Protein AF-K0T6S7-F1 (afdb_monomer_lite)

Sequence (553 aa):
MSSDELDIEWMASGDRSDPTLQLIDDELVPTLTYDGYQEDVKKLEATFFEKGADDYWFVKILFRVQQKQKMHEGDRTHPQLLRLDRLKGILNYAGWEEDYSAAEERHLESGYLLSCNVEDDSFTNACWKLKRRQALSDGDRSDQWLSRLDSLQLSYPGWEDGLQTAMEAYREGHPSSLLDHRIHSLEERQRVYEGDRSSPRLAALDDLKTRLSYPGHEDDVADIEEEHFTNFWFSPNLCNEFSCLLKKVKVKQSEFEGFVDHALYHPVQRQIIEGHWSFHGWEEEVEEVRLSNYPDTLFPSELERFEICQMIHDGDHTRHPALIDLSKLKLSYPGWEQDTKECKIFLCRERYSFNSTYFDNLMAGMRNKQKTYDGHLINQQHKTGGKGLNIGDCTICWEADRTHVFIPCGHVCACLSCSQRVMASEKRCPFCNQLATMAGPGDWIKLYKTETQLSGPWGFCEDHVRAKCKEYAKMIQSLKEDKIVFDWFEELDTLDYGCYIQLPRTSELDFHSQILDQDLSTDGRNSDSIHRGGTKKTMKDRDRNALYFMLPK

Organism: Thalassiosira oceanica (NCBI:txid159749)

Structure (mmCIF, N/CA/C/O backbone):
data_AF-K0T6S7-F1
#
_entry.id   AF-K0T6S7-F1
#
loop_
_atom_site.group_PDB
_atom_site.id
_atom_site.type_symbol
_atom_site.label_atom_id
_atom_site.label_alt_id
_atom_site.label_comp_id
_atom_site.label_asym_id
_atom_site.label_entity_id
_atom_site.label_seq_id
_atom_site.pdbx_PDB_ins_code
_atom_site.Cartn_x
_atom_site.Cartn_y
_atom_site.Cartn_z
_atom_site.occupancy
_atom_site.B_iso_or_equiv
_atom_site.auth_seq_id
_atom_site.auth_comp_id
_atom_site.auth_asym_id
_atom_site.auth_atom_id
_atom_site.pdbx_PDB_model_num
ATOM 1 N N . MET A 1 1 ? 10.265 22.919 -22.871 1.00 49.28 1 MET A N 1
ATOM 2 C CA . MET A 1 1 ? 10.137 21.509 -22.488 1.00 49.28 1 MET A CA 1
ATOM 3 C C . MET A 1 1 ? 10.260 21.473 -20.985 1.00 49.28 1 MET A C 1
ATOM 5 O O . MET A 1 1 ? 11.220 22.049 -20.475 1.00 49.28 1 MET A O 1
ATOM 9 N N . SER A 1 2 ? 9.245 20.972 -20.283 1.00 57.31 2 SER A N 1
ATOM 10 C CA . SER A 1 2 ? 9.379 20.710 -18.844 1.00 57.31 2 SER A CA 1
ATOM 11 C C . SER A 1 2 ? 10.457 19.641 -18.630 1.00 57.31 2 SER A C 1
ATOM 13 O O . SER A 1 2 ? 10.794 18.917 -19.569 1.00 57.31 2 SER A O 1
ATOM 15 N N . SER A 1 3 ? 11.013 19.554 -17.419 1.00 54.81 3 SER A N 1
ATOM 16 C CA . SER A 1 3 ? 11.890 18.442 -17.010 1.00 54.81 3 SER A CA 1
ATOM 17 C C . SER A 1 3 ? 11.309 17.090 -17.432 1.00 54.81 3 SER A C 1
ATOM 19 O O . SER A 1 3 ? 12.000 16.279 -18.035 1.00 54.81 3 SER A O 1
ATOM 21 N N . ASP A 1 4 ? 9.999 16.944 -17.259 1.00 59.50 4 ASP A N 1
ATOM 22 C CA . ASP A 1 4 ? 9.263 15.701 -17.471 1.00 59.50 4 ASP A CA 1
ATOM 23 C C . ASP A 1 4 ? 9.177 15.300 -18.956 1.00 59.50 4 ASP A C 1
ATOM 25 O O . ASP A 1 4 ? 9.064 14.122 -19.278 1.00 59.50 4 ASP A O 1
ATOM 29 N N . GLU A 1 5 ? 9.243 16.258 -19.889 1.00 59.62 5 GLU A N 1
ATOM 30 C CA . GLU A 1 5 ? 9.243 15.959 -21.331 1.00 59.62 5 GLU A CA 1
ATOM 31 C C . GLU A 1 5 ? 10.609 15.465 -21.826 1.00 59.62 5 GLU A C 1
ATOM 33 O O . GLU A 1 5 ? 10.667 14.667 -22.762 1.00 59.62 5 GLU A O 1
ATOM 38 N N . LEU A 1 6 ? 11.706 15.926 -21.213 1.00 59.66 6 LEU A N 1
ATOM 39 C CA . LEU A 1 6 ? 13.065 15.502 -21.573 1.00 59.66 6 LEU A CA 1
ATOM 40 C C . LEU A 1 6 ? 13.377 14.090 -21.069 1.00 59.66 6 LEU A C 1
ATOM 42 O O . LEU A 1 6 ? 14.118 13.358 -21.727 1.00 59.66 6 LEU A O 1
ATOM 46 N N . ASP A 1 7 ? 12.773 13.691 -19.951 1.00 65.25 7 ASP A N 1
ATOM 47 C CA . ASP A 1 7 ? 12.948 12.351 -19.395 1.00 65.25 7 ASP A CA 1
ATOM 48 C C . ASP A 1 7 ? 12.361 11.271 -20.320 1.00 65.25 7 ASP A C 1
ATOM 50 O O . ASP A 1 7 ? 12.913 10.178 -20.444 1.00 65.25 7 ASP A O 1
ATOM 54 N N . ILE A 1 8 ? 11.303 11.592 -21.069 1.00 75.44 8 ILE A N 1
ATOM 55 C CA . ILE A 1 8 ? 10.609 10.631 -21.940 1.00 75.44 8 ILE A CA 1
ATOM 56 C C . ILE A 1 8 ? 11.421 10.290 -23.204 1.00 75.44 8 ILE A C 1
ATOM 58 O O . ILE A 1 8 ? 11.364 9.157 -23.687 1.00 75.44 8 ILE A O 1
ATOM 62 N N . GLU A 1 9 ? 12.200 11.226 -23.756 1.00 83.06 9 GLU A N 1
ATOM 63 C CA . GLU A 1 9 ? 12.824 11.034 -25.075 1.00 83.06 9 GLU A CA 1
ATOM 64 C C . GLU A 1 9 ? 13.917 9.952 -25.069 1.00 83.06 9 GLU A C 1
ATOM 66 O O . GLU A 1 9 ? 13.977 9.110 -25.975 1.00 83.06 9 GLU A O 1
ATOM 71 N N . TRP A 1 10 ? 14.784 9.940 -24.054 1.00 87.88 10 TRP A N 1
ATOM 72 C CA . TRP A 1 10 ? 15.857 8.947 -23.969 1.00 87.88 10 TRP A CA 1
ATOM 73 C C . TRP A 1 10 ? 15.342 7.578 -23.513 1.00 87.88 10 TRP A C 1
ATOM 75 O O . TRP A 1 10 ? 15.886 6.567 -23.954 1.00 87.88 10 TRP A O 1
ATOM 85 N N . MET A 1 11 ? 14.264 7.525 -22.723 1.00 87.62 11 MET A N 1
ATOM 86 C CA . MET A 1 11 ? 13.593 6.268 -22.371 1.00 87.62 11 MET A CA 1
ATOM 87 C C . MET A 1 11 ? 12.942 5.612 -23.598 1.00 87.62 11 MET A C 1
ATOM 89 O O . MET A 1 11 ? 13.063 4.404 -23.801 1.00 87.62 11 MET A O 1
ATOM 93 N N . ALA A 1 12 ? 12.323 6.407 -24.477 1.00 86.81 12 ALA A N 1
ATOM 94 C CA . ALA A 1 12 ? 11.712 5.904 -25.708 1.00 86.81 12 ALA A CA 1
ATOM 95 C C . ALA A 1 12 ? 12.741 5.487 -26.779 1.00 86.81 12 ALA A C 1
ATOM 97 O O . ALA A 1 12 ? 12.476 4.599 -27.586 1.00 86.81 12 ALA A O 1
ATOM 98 N N . SER A 1 13 ? 13.916 6.127 -26.813 1.00 84.62 13 SER A N 1
ATOM 99 C CA . SER A 1 13 ? 14.933 5.927 -27.864 1.00 84.62 13 SER A CA 1
ATOM 100 C C . SER A 1 13 ? 16.207 5.193 -27.414 1.00 84.62 13 SER A C 1
ATOM 102 O O . SER A 1 13 ? 17.157 5.062 -28.199 1.00 84.62 13 SER A O 1
ATOM 104 N N . GLY A 1 14 ? 16.252 4.767 -26.152 1.00 87.56 14 GLY A N 1
ATOM 105 C CA . GLY A 1 14 ? 17.390 4.103 -25.522 1.00 87.56 14 GLY A CA 1
ATOM 106 C C . GLY A 1 14 ? 17.510 2.613 -25.836 1.00 87.56 14 GLY A C 1
ATOM 107 O O . GLY A 1 14 ? 16.918 2.109 -26.790 1.00 87.56 14 GLY A O 1
ATOM 108 N N . ASP A 1 15 ? 18.324 1.906 -25.047 1.00 89.50 15 ASP A N 1
ATOM 109 C CA . ASP A 1 15 ? 18.438 0.446 -25.154 1.00 89.50 15 ASP A CA 1
ATOM 110 C C . ASP A 1 15 ? 17.178 -0.238 -24.612 1.00 89.50 15 ASP A C 1
ATOM 112 O O . ASP A 1 15 ? 16.971 -0.324 -23.405 1.00 89.50 15 ASP A O 1
ATOM 116 N N . ARG A 1 16 ? 16.365 -0.762 -25.533 1.00 93.19 16 ARG A N 1
ATOM 117 C CA . ARG A 1 16 ? 15.157 -1.544 -25.245 1.00 93.19 16 ARG A CA 1
ATOM 118 C C . ARG A 1 16 ? 15.401 -3.057 -25.325 1.00 93.19 16 ARG A C 1
ATOM 120 O O . ARG A 1 16 ? 14.467 -3.824 -25.501 1.00 93.19 16 ARG A O 1
ATOM 127 N N . SER A 1 17 ? 16.654 -3.510 -25.197 1.00 91.19 17 SER A N 1
ATOM 128 C CA . SER A 1 17 ? 17.019 -4.938 -25.174 1.00 91.19 17 SER A CA 1
ATOM 129 C C . SER A 1 17 ? 16.605 -5.676 -23.901 1.00 91.19 17 SER A C 1
ATOM 131 O O . SER A 1 17 ? 16.871 -6.872 -23.773 1.00 91.19 17 SER A O 1
ATOM 133 N N . ASP A 1 18 ? 16.026 -4.979 -22.919 1.00 93.62 18 ASP A N 1
ATOM 134 C CA . ASP A 1 18 ? 15.456 -5.657 -21.765 1.00 93.62 18 ASP A CA 1
ATOM 135 C C . ASP A 1 18 ? 14.335 -6.607 -22.215 1.00 93.62 18 ASP A C 1
ATOM 137 O O . ASP A 1 18 ? 13.433 -6.155 -22.923 1.00 93.62 18 ASP A O 1
ATOM 141 N N . PRO A 1 19 ? 14.349 -7.891 -21.809 1.00 94.69 19 PRO A N 1
ATOM 142 C CA . PRO A 1 19 ? 13.311 -8.842 -22.202 1.00 94.69 19 PRO A CA 1
ATOM 143 C C . PRO A 1 19 ? 11.891 -8.358 -21.886 1.00 94.69 19 PRO A C 1
ATOM 145 O O . PRO A 1 19 ? 10.960 -8.678 -22.617 1.00 94.69 19 PRO A O 1
ATOM 148 N N . THR A 1 20 ? 11.721 -7.560 -20.828 1.00 94.31 20 THR A N 1
ATOM 149 C CA . THR A 1 20 ? 10.421 -7.001 -20.439 1.00 94.31 20 THR A CA 1
ATOM 150 C C . THR A 1 20 ? 9.950 -5.935 -21.422 1.00 94.31 20 THR A C 1
ATOM 152 O O . THR A 1 20 ? 8.783 -5.921 -21.800 1.00 94.31 20 THR A O 1
ATOM 155 N N . LEU A 1 21 ? 10.850 -5.053 -21.867 1.00 94.56 21 LEU A N 1
ATOM 156 C CA . LEU A 1 21 ? 10.523 -4.033 -22.867 1.00 94.56 21 LEU A CA 1
ATOM 157 C C . LEU A 1 21 ? 10.277 -4.666 -24.241 1.00 94.56 21 LEU A C 1
ATOM 159 O O . LEU A 1 21 ? 9.338 -4.269 -24.921 1.00 94.56 21 LEU A O 1
ATOM 163 N N . GLN A 1 22 ? 11.046 -5.697 -24.608 1.00 96.00 22 GLN A N 1
ATOM 164 C CA . GLN A 1 22 ? 10.806 -6.475 -25.830 1.00 96.00 22 GLN A CA 1
ATOM 165 C C . GLN A 1 22 ? 9.440 -7.162 -25.805 1.00 96.00 22 GLN A C 1
ATOM 167 O O . GLN A 1 22 ? 8.696 -7.078 -26.775 1.00 96.00 22 GLN A O 1
ATOM 172 N N . LEU A 1 23 ? 9.063 -7.774 -24.678 1.00 96.25 23 LEU A N 1
ATOM 173 C CA . LEU A 1 23 ? 7.723 -8.334 -24.490 1.00 96.25 23 LEU A CA 1
ATOM 174 C C . LEU A 1 23 ? 6.636 -7.265 -24.690 1.00 96.25 23 LEU A C 1
ATOM 176 O O . LEU A 1 23 ? 5.619 -7.528 -25.330 1.00 96.25 23 LEU A O 1
ATOM 180 N N . ILE A 1 24 ? 6.837 -6.056 -24.153 1.00 96.44 24 ILE A N 1
ATOM 181 C CA . ILE A 1 24 ? 5.884 -4.953 -24.317 1.00 96.44 24 ILE A CA 1
ATOM 182 C C . ILE A 1 24 ? 5.779 -4.543 -25.794 1.00 96.44 24 ILE A C 1
ATOM 184 O O . ILE A 1 24 ? 4.670 -4.481 -26.321 1.00 96.44 24 ILE A O 1
ATOM 188 N N . ASP A 1 25 ? 6.902 -4.303 -26.468 1.00 96.25 25 ASP A N 1
ATOM 189 C CA . ASP A 1 25 ? 6.927 -3.767 -27.835 1.00 96.25 25 ASP A CA 1
ATOM 190 C C . ASP A 1 25 ? 6.518 -4.777 -28.903 1.00 96.25 25 ASP A C 1
ATOM 192 O O . ASP A 1 25 ? 5.751 -4.448 -29.810 1.00 96.25 25 ASP A O 1
ATOM 196 N N . ASP A 1 26 ? 7.058 -5.991 -28.814 1.00 96.81 26 ASP A N 1
ATOM 197 C CA . ASP A 1 26 ? 6.988 -6.981 -29.886 1.00 96.81 26 ASP A CA 1
ATOM 198 C C . ASP A 1 26 ? 5.791 -7.925 -29.717 1.00 96.81 26 ASP A C 1
ATOM 200 O O . ASP A 1 26 ? 5.259 -8.424 -30.712 1.00 96.81 26 ASP A O 1
ATOM 204 N N . GLU A 1 27 ? 5.347 -8.167 -28.478 1.00 96.75 27 GLU A N 1
ATOM 205 C CA . GLU A 1 27 ? 4.260 -9.110 -28.187 1.00 96.75 27 GLU A CA 1
ATOM 206 C C . GLU A 1 27 ? 2.986 -8.412 -27.705 1.00 96.75 27 GLU A C 1
ATOM 208 O O . GLU A 1 27 ? 1.909 -8.680 -28.234 1.00 96.75 27 GLU A O 1
ATOM 213 N N . LEU A 1 28 ? 3.077 -7.509 -26.724 1.00 96.94 28 LEU A N 1
ATOM 214 C CA . LEU A 1 28 ? 1.893 -6.915 -26.104 1.00 96.94 28 LEU A CA 1
ATOM 215 C C . LEU A 1 28 ? 1.265 -5.838 -26.992 1.00 96.94 28 LEU A C 1
ATOM 217 O O . LEU A 1 28 ? 0.131 -6.006 -27.436 1.00 96.94 28 LEU A O 1
ATOM 221 N N . VAL A 1 29 ? 1.984 -4.748 -27.275 1.00 97.69 29 VAL A N 1
ATOM 222 C CA . VAL A 1 29 ? 1.471 -3.566 -27.993 1.00 97.69 29 VAL A CA 1
ATOM 223 C C . VAL A 1 29 ? 0.791 -3.907 -29.328 1.00 97.69 29 VAL A C 1
ATOM 225 O O . VAL A 1 29 ? -0.293 -3.372 -29.568 1.00 97.69 29 VAL A O 1
ATOM 228 N N . PRO A 1 30 ? 1.323 -4.805 -30.184 1.00 98.19 30 PRO A N 1
ATOM 229 C CA . PRO A 1 30 ? 0.688 -5.142 -31.460 1.00 98.19 30 PRO A CA 1
ATOM 230 C C . PRO A 1 30 ? -0.671 -5.840 -31.325 1.00 98.19 30 PRO A C 1
ATOM 232 O O . PRO A 1 30 ? -1.434 -5.868 -32.290 1.00 98.19 30 PRO A O 1
ATOM 235 N N . THR A 1 31 ? -0.969 -6.417 -30.156 1.00 97.81 31 THR A N 1
ATOM 236 C CA . THR A 1 31 ? -2.242 -7.104 -29.879 1.00 97.81 31 THR A CA 1
ATOM 237 C C . THR A 1 31 ? -3.308 -6.183 -29.293 1.00 97.81 31 THR A C 1
ATOM 239 O O . THR A 1 31 ? -4.469 -6.573 -29.227 1.00 97.81 31 THR A O 1
ATOM 242 N N . LEU A 1 32 ? -2.948 -4.965 -28.875 1.00 98.12 32 LEU A N 1
ATOM 243 C CA . LEU A 1 32 ? -3.875 -4.056 -28.205 1.00 98.12 32 LEU A CA 1
ATOM 244 C C . LEU A 1 32 ? -4.708 -3.265 -29.217 1.00 98.12 32 LEU A C 1
ATOM 246 O O . LEU A 1 32 ? -4.177 -2.584 -30.094 1.00 98.12 32 LEU A O 1
ATOM 250 N N . THR A 1 33 ? -6.029 -3.325 -29.067 1.00 98.00 33 THR A N 1
ATOM 251 C CA . THR A 1 33 ? -7.004 -2.644 -29.931 1.00 98.00 33 THR A CA 1
ATOM 252 C C . THR A 1 33 ? -8.054 -1.843 -29.159 1.00 98.00 33 THR A C 1
ATOM 254 O O . THR A 1 33 ? -8.846 -1.147 -29.790 1.00 98.00 33 THR A O 1
ATOM 257 N N . TYR A 1 34 ? -8.081 -1.916 -27.822 1.00 97.75 34 TYR A N 1
ATOM 258 C CA . TYR A 1 34 ? -9.043 -1.169 -27.004 1.00 97.75 34 TYR A CA 1
ATOM 259 C C . TYR A 1 34 ? -8.725 0.331 -26.929 1.00 97.75 34 TYR A C 1
ATOM 261 O O . TYR A 1 34 ? -7.565 0.731 -26.881 1.00 97.75 34 TYR A O 1
ATOM 269 N N . ASP A 1 35 ? -9.748 1.183 -26.860 1.00 97.75 35 ASP A N 1
ATOM 270 C CA . ASP A 1 35 ? -9.555 2.635 -26.777 1.00 97.75 35 ASP A CA 1
ATOM 271 C C . ASP A 1 35 ? -8.757 3.039 -25.524 1.00 97.75 35 ASP A C 1
ATOM 273 O O . ASP A 1 35 ? -9.085 2.653 -24.402 1.00 97.75 35 ASP A O 1
ATOM 277 N N . GLY A 1 36 ? -7.717 3.857 -25.711 1.00 96.44 36 GLY A N 1
ATOM 278 C CA . GLY A 1 36 ? -6.877 4.367 -24.622 1.00 96.44 36 GLY A CA 1
ATOM 279 C C . GLY A 1 36 ? -5.715 3.459 -24.206 1.00 96.44 36 GLY A C 1
ATOM 280 O O . GLY A 1 36 ? -5.018 3.793 -23.246 1.00 96.44 36 GLY A O 1
ATOM 281 N N . TYR A 1 37 ? -5.450 2.357 -24.922 1.00 97.56 37 TYR A N 1
ATOM 282 C CA . TYR A 1 37 ? -4.350 1.439 -24.595 1.00 97.56 37 TYR A CA 1
ATOM 283 C C . TYR A 1 37 ? -2.971 2.110 -24.545 1.00 97.56 37 TYR A C 1
ATOM 285 O O . TYR A 1 37 ? -2.100 1.659 -23.806 1.00 97.56 37 TYR A O 1
ATOM 293 N N . GLN A 1 38 ? -2.759 3.196 -25.296 1.00 96.81 38 GLN A N 1
ATOM 294 C CA . GLN A 1 38 ? -1.480 3.906 -25.320 1.00 96.81 38 GLN A CA 1
ATOM 295 C C . GLN A 1 38 ? -1.120 4.498 -23.949 1.00 96.81 38 GLN A C 1
ATOM 297 O O . GLN A 1 38 ? 0.043 4.459 -23.556 1.00 96.81 38 GLN A O 1
ATOM 302 N N . GLU A 1 39 ? -2.105 5.005 -23.202 1.00 96.00 39 GLU A N 1
ATOM 303 C CA . GLU A 1 39 ? -1.876 5.546 -21.856 1.00 96.00 39 GLU A CA 1
ATOM 304 C C . GLU A 1 39 ? -1.591 4.430 -20.846 1.00 96.00 39 GLU A C 1
ATOM 306 O O . GLU A 1 39 ? -0.726 4.578 -19.981 1.00 96.00 39 GLU A O 1
ATOM 311 N N . ASP A 1 40 ? -2.262 3.285 -20.982 1.00 96.31 40 ASP A N 1
ATOM 312 C CA . ASP A 1 40 ? -2.012 2.123 -20.129 1.00 96.31 40 ASP A CA 1
ATOM 313 C C . ASP A 1 40 ? -0.616 1.520 -20.396 1.00 96.31 40 ASP A C 1
ATOM 315 O O . ASP A 1 40 ? 0.090 1.177 -19.445 1.00 96.31 40 ASP A O 1
ATOM 319 N N . VAL A 1 41 ? -0.167 1.468 -21.658 1.00 96.69 41 VAL A N 1
ATOM 320 C CA . VAL A 1 41 ? 1.205 1.067 -22.031 1.00 96.69 41 VAL A CA 1
ATOM 321 C C . VAL A 1 41 ? 2.230 2.060 -21.488 1.00 96.69 41 VAL A C 1
ATOM 323 O O . VAL A 1 41 ? 3.194 1.647 -20.851 1.00 96.69 41 VAL A O 1
ATOM 326 N N . LYS A 1 42 ? 1.999 3.367 -21.644 1.00 95.19 42 LYS A N 1
ATOM 327 C CA . LYS A 1 42 ? 2.881 4.399 -21.083 1.00 95.19 42 LYS A CA 1
ATOM 328 C C . LYS A 1 42 ? 3.006 4.271 -19.562 1.00 95.19 42 LYS A C 1
ATOM 330 O O . LYS A 1 42 ? 4.099 4.390 -19.015 1.00 95.19 42 LYS A O 1
ATOM 335 N N . LYS A 1 43 ? 1.897 3.996 -18.868 1.00 95.25 43 LYS A N 1
ATOM 336 C CA . LYS A 1 43 ? 1.886 3.756 -17.419 1.00 95.25 43 LYS A CA 1
ATOM 337 C C . LYS A 1 43 ? 2.650 2.482 -17.043 1.00 95.25 43 LYS A C 1
ATOM 339 O O . LYS A 1 43 ? 3.348 2.466 -16.027 1.00 95.25 43 LYS A O 1
ATOM 344 N N . LEU A 1 44 ? 2.520 1.429 -17.848 1.00 95.62 44 LEU A N 1
ATOM 345 C CA . LEU A 1 44 ? 3.243 0.172 -17.672 1.00 95.62 44 LEU A CA 1
ATOM 346 C C . LEU A 1 44 ? 4.759 0.379 -17.801 1.00 95.62 44 LEU A C 1
ATOM 348 O O . LEU A 1 44 ? 5.506 -0.027 -16.912 1.00 95.62 44 LEU A O 1
ATOM 352 N N . GLU A 1 45 ? 5.204 1.070 -18.852 1.00 95.81 45 GLU A N 1
ATOM 353 C CA . GLU A 1 45 ? 6.615 1.415 -19.061 1.00 95.81 45 GLU A CA 1
ATOM 354 C C . GLU A 1 45 ? 7.159 2.310 -17.944 1.00 95.81 45 GLU A C 1
ATOM 356 O O . GLU A 1 45 ? 8.224 2.028 -17.399 1.00 95.81 45 GLU A O 1
ATOM 361 N N . ALA A 1 46 ? 6.420 3.353 -17.550 1.00 94.19 46 ALA A N 1
ATOM 362 C CA . ALA A 1 46 ? 6.817 4.227 -16.447 1.00 94.19 46 ALA A CA 1
ATOM 363 C C . ALA A 1 46 ? 7.041 3.424 -15.156 1.00 94.19 46 ALA A C 1
ATOM 365 O O . ALA A 1 46 ? 8.079 3.554 -14.513 1.00 94.19 46 ALA A O 1
ATOM 366 N N . THR A 1 47 ? 6.125 2.505 -14.838 1.00 94.00 47 THR A N 1
ATOM 367 C CA . THR A 1 47 ? 6.250 1.648 -13.650 1.00 94.00 47 THR A CA 1
ATOM 368 C C . THR A 1 47 ? 7.460 0.713 -13.747 1.00 94.00 47 THR A C 1
ATOM 370 O O . THR A 1 47 ? 8.161 0.519 -12.756 1.00 94.00 47 THR A O 1
ATOM 373 N N . PHE A 1 48 ? 7.761 0.177 -14.935 1.00 95.12 48 PHE A N 1
ATOM 374 C CA . PHE A 1 48 ? 8.964 -0.631 -15.166 1.00 95.12 48 PHE A CA 1
ATOM 375 C C . PHE A 1 48 ? 10.259 0.159 -14.926 1.00 95.12 48 PHE A C 1
ATOM 377 O O . PHE A 1 48 ? 11.198 -0.359 -14.316 1.00 95.12 48 PHE A O 1
ATOM 384 N N . PHE A 1 49 ? 10.326 1.410 -15.384 1.00 93.06 49 PHE A N 1
ATOM 385 C CA . PHE A 1 49 ? 11.500 2.258 -15.171 1.00 93.06 49 PHE A CA 1
ATOM 386 C C . PHE A 1 49 ? 11.614 2.770 -13.734 1.00 93.06 49 PHE A C 1
ATOM 388 O O . PHE A 1 49 ? 12.724 2.974 -13.251 1.00 93.06 49 PHE A O 1
ATOM 395 N N . GLU A 1 50 ? 10.499 2.975 -13.039 1.00 91.38 50 GLU A N 1
ATOM 396 C CA . GLU A 1 50 ? 10.499 3.419 -11.643 1.00 91.38 50 GLU A CA 1
ATOM 397 C C . GLU A 1 50 ? 10.809 2.281 -10.664 1.00 91.38 50 GLU A C 1
ATOM 399 O O . GLU A 1 50 ? 11.537 2.492 -9.697 1.00 91.38 50 GLU A O 1
ATOM 404 N N . LYS A 1 51 ? 10.256 1.085 -10.901 1.00 91.44 51 LYS A N 1
ATOM 405 C CA . LYS A 1 51 ? 10.208 0.007 -9.899 1.00 91.44 51 LYS A CA 1
ATOM 406 C C . LYS A 1 51 ? 10.658 -1.367 -10.407 1.00 91.44 51 LYS A C 1
ATOM 408 O O . LYS A 1 51 ? 10.795 -2.295 -9.620 1.00 91.44 51 LYS A O 1
ATOM 413 N N . GLY A 1 52 ? 10.912 -1.523 -11.703 1.00 93.38 52 GLY A N 1
ATOM 414 C CA . GLY A 1 52 ? 11.289 -2.806 -12.301 1.00 93.38 52 GLY A CA 1
ATOM 415 C C . GLY A 1 52 ? 10.106 -3.728 -12.624 1.00 93.38 52 GLY A C 1
ATOM 416 O O . GLY A 1 52 ? 8.951 -3.433 -12.325 1.00 93.38 52 GLY A O 1
ATOM 417 N N . ALA A 1 53 ? 10.408 -4.853 -13.280 1.00 92.69 53 ALA A N 1
ATOM 418 C CA . ALA A 1 53 ? 9.410 -5.818 -13.761 1.00 92.69 53 ALA A CA 1
ATOM 419 C C . ALA A 1 53 ? 8.813 -6.699 -12.652 1.00 92.69 53 ALA A C 1
ATOM 421 O O . ALA A 1 53 ? 7.677 -7.153 -12.768 1.00 92.69 53 ALA A O 1
ATOM 422 N N . ASP A 1 54 ? 9.569 -6.929 -11.577 1.00 89.25 54 ASP A N 1
ATOM 423 C CA . ASP A 1 54 ? 9.121 -7.732 -10.434 1.00 89.25 54 ASP A CA 1
ATOM 424 C C . ASP A 1 54 ? 8.231 -6.925 -9.468 1.00 89.25 54 ASP A C 1
ATOM 426 O O . ASP A 1 54 ? 7.708 -7.465 -8.491 1.00 89.25 54 ASP A O 1
ATOM 430 N N . ASP A 1 55 ? 8.030 -5.628 -9.732 1.00 92.00 55 ASP A N 1
ATOM 431 C CA . ASP A 1 55 ? 7.182 -4.789 -8.901 1.00 92.00 55 ASP A CA 1
ATOM 432 C C . ASP A 1 55 ? 5.706 -5.179 -9.011 1.00 92.00 55 ASP A C 1
ATOM 434 O O . ASP A 1 55 ? 5.142 -5.381 -10.090 1.00 92.00 55 ASP A O 1
ATOM 438 N N . TYR A 1 56 ? 5.048 -5.212 -7.853 1.00 89.69 56 TYR A N 1
ATOM 439 C CA . TYR A 1 56 ? 3.626 -5.512 -7.736 1.00 89.69 56 TYR A CA 1
ATOM 440 C C . TYR A 1 56 ? 2.760 -4.617 -8.636 1.00 89.69 56 TYR A C 1
ATOM 442 O O . TYR A 1 56 ? 1.814 -5.100 -9.264 1.00 89.69 56 TYR A O 1
ATOM 450 N N . TRP A 1 57 ? 3.073 -3.320 -8.731 1.00 90.94 57 TRP A N 1
ATOM 451 C CA . TRP A 1 57 ? 2.309 -2.398 -9.565 1.00 90.94 57 TRP A CA 1
ATOM 452 C C . TRP A 1 57 ? 2.520 -2.664 -11.049 1.00 90.94 57 TRP A C 1
ATOM 454 O O . TRP A 1 57 ? 1.549 -2.577 -11.801 1.00 90.94 57 TRP A O 1
ATOM 464 N N . PHE A 1 58 ? 3.733 -3.039 -11.465 1.00 93.75 58 PHE A N 1
ATOM 465 C CA . PHE A 1 58 ? 4.004 -3.417 -12.851 1.00 93.75 58 PHE A CA 1
ATOM 466 C C . PHE A 1 58 ? 3.154 -4.628 -13.253 1.00 93.75 58 PHE A C 1
ATOM 468 O O . PHE A 1 58 ? 2.386 -4.556 -14.214 1.00 93.75 58 PHE A O 1
ATOM 475 N N . VAL A 1 59 ? 3.199 -5.702 -12.457 1.00 92.56 59 VAL A N 1
ATOM 476 C CA . VAL A 1 59 ? 2.408 -6.923 -12.692 1.00 92.56 59 VAL A CA 1
ATOM 477 C C . VAL A 1 59 ? 0.907 -6.620 -12.717 1.00 92.56 59 VAL A C 1
ATOM 479 O O . VAL A 1 59 ? 0.176 -7.118 -13.577 1.00 92.56 59 VAL A O 1
ATOM 482 N N . LYS A 1 60 ? 0.435 -5.760 -11.809 1.00 91.94 60 LYS A N 1
ATOM 483 C CA . LYS A 1 60 ? -0.966 -5.329 -11.744 1.00 91.94 60 LYS A CA 1
ATOM 484 C C . LYS A 1 60 ? -1.401 -4.552 -12.991 1.00 91.94 60 LYS A C 1
ATOM 486 O O . LYS A 1 60 ? -2.486 -4.807 -13.512 1.00 91.94 60 LYS A O 1
ATOM 491 N N . ILE A 1 61 ? -0.582 -3.623 -13.490 1.00 94.50 61 ILE A N 1
ATOM 492 C CA . ILE A 1 61 ? -0.893 -2.858 -14.710 1.00 94.50 61 ILE A CA 1
ATOM 493 C C . ILE A 1 61 ? -0.848 -3.768 -15.941 1.00 94.50 61 ILE A C 1
ATOM 495 O O . ILE A 1 61 ? -1.752 -3.690 -16.770 1.00 94.50 61 ILE A O 1
ATOM 499 N N . LEU A 1 62 ? 0.135 -4.671 -16.034 1.00 95.56 62 LEU A N 1
ATOM 500 C CA . LEU A 1 62 ? 0.235 -5.638 -17.130 1.00 95.56 62 LEU A CA 1
ATOM 501 C C . LEU A 1 62 ? -1.020 -6.515 -17.205 1.00 95.56 62 LEU A C 1
ATOM 503 O O . LEU A 1 62 ? -1.622 -6.649 -18.270 1.00 95.56 62 LEU A O 1
ATOM 507 N N . PHE A 1 63 ? -1.460 -7.050 -16.062 1.00 94.44 63 PHE A N 1
ATOM 508 C CA . PHE A 1 63 ? -2.713 -7.796 -15.977 1.00 94.44 63 PHE A CA 1
ATOM 509 C C . PHE A 1 63 ? -3.902 -6.953 -16.446 1.00 94.44 63 PHE A C 1
ATOM 511 O O . PHE A 1 63 ? -4.698 -7.419 -17.259 1.00 94.44 63 PHE A O 1
ATOM 518 N N . ARG A 1 64 ? -4.014 -5.702 -15.977 1.00 95.31 64 ARG A N 1
ATOM 519 C CA . ARG A 1 64 ? -5.101 -4.796 -16.370 1.00 95.31 64 ARG A CA 1
ATOM 520 C C . ARG A 1 64 ? -5.141 -4.571 -17.881 1.00 95.31 64 ARG A C 1
ATOM 522 O O . ARG A 1 64 ? -6.217 -4.660 -18.464 1.00 95.31 64 ARG A O 1
ATOM 529 N N . VAL A 1 65 ? -3.993 -4.324 -18.512 1.00 96.81 65 VAL A N 1
ATOM 530 C CA . VAL A 1 65 ? -3.872 -4.147 -19.970 1.00 96.81 65 VAL A CA 1
ATOM 531 C C . VAL A 1 65 ? -4.362 -5.395 -20.708 1.00 96.81 65 VAL A C 1
ATOM 533 O O . VAL A 1 65 ? -5.183 -5.294 -21.619 1.00 96.81 65 VAL A O 1
ATOM 536 N N . GLN A 1 66 ? -3.906 -6.577 -20.284 1.00 96.19 66 GLN A N 1
ATOM 537 C CA . GLN A 1 66 ? -4.289 -7.850 -20.899 1.00 96.19 66 GLN A CA 1
ATOM 538 C C . GLN A 1 66 ? -5.784 -8.153 -20.731 1.00 96.19 66 GLN A C 1
ATOM 540 O O . GLN A 1 66 ? -6.433 -8.584 -21.682 1.00 96.19 66 GLN A O 1
ATOM 545 N N . GLN A 1 67 ? -6.355 -7.915 -19.545 1.00 95.69 67 GLN A N 1
ATOM 546 C CA . GLN A 1 67 ? -7.783 -8.145 -19.309 1.00 95.69 67 GLN A CA 1
ATOM 547 C C . GLN A 1 67 ? -8.665 -7.140 -20.048 1.00 95.69 67 GLN A C 1
ATOM 549 O O . GLN A 1 67 ? -9.680 -7.541 -20.609 1.00 95.69 67 GLN A O 1
ATOM 554 N N . LYS A 1 68 ? -8.273 -5.860 -20.123 1.00 96.75 68 LYS A N 1
ATOM 555 C CA . LYS A 1 68 ? -8.990 -4.872 -20.943 1.00 96.75 68 LYS A CA 1
ATOM 556 C C . LYS A 1 68 ? -9.049 -5.295 -22.407 1.00 96.75 68 LYS A C 1
ATOM 558 O O . LYS A 1 68 ? -10.118 -5.213 -23.007 1.00 96.75 68 LYS A O 1
ATOM 563 N N . GLN A 1 69 ? -7.940 -5.795 -22.960 1.00 97.88 69 GLN A N 1
ATOM 564 C CA . GLN A 1 69 ? -7.923 -6.311 -24.329 1.00 97.88 69 GLN A CA 1
ATOM 565 C C . GLN A 1 69 ? -8.879 -7.496 -24.499 1.00 97.88 69 GLN A C 1
ATOM 567 O O . GLN A 1 69 ? -9.711 -7.477 -25.401 1.00 97.88 69 GLN A O 1
ATOM 572 N N . LYS A 1 70 ? -8.838 -8.479 -23.592 1.00 96.56 70 LYS A N 1
ATOM 573 C CA . LYS A 1 70 ? -9.770 -9.618 -23.614 1.00 96.56 70 LYS A CA 1
ATOM 574 C C . LYS A 1 70 ? -11.231 -9.177 -23.554 1.00 96.56 70 LYS A C 1
ATOM 576 O O . LYS A 1 70 ? -12.035 -9.590 -24.384 1.00 96.56 70 LYS A O 1
ATOM 581 N N . MET A 1 71 ? -11.568 -8.280 -22.628 1.00 96.12 71 MET A N 1
ATOM 582 C CA . MET A 1 71 ? -12.922 -7.735 -22.505 1.00 96.12 71 MET A CA 1
ATOM 583 C C . MET A 1 71 ? -13.361 -6.995 -23.774 1.00 96.12 71 MET A C 1
ATOM 585 O O . MET A 1 71 ? -14.509 -7.134 -24.191 1.00 96.12 71 MET A O 1
ATOM 589 N N . HIS A 1 72 ? -12.456 -6.244 -24.406 1.00 96.62 72 HIS A N 1
ATOM 590 C CA . HIS A 1 72 ? -12.709 -5.551 -25.668 1.00 96.62 72 HIS A CA 1
ATOM 591 C C . HIS A 1 72 ? -12.951 -6.520 -26.839 1.00 96.62 72 HIS A C 1
ATOM 593 O O . HIS A 1 72 ? -13.828 -6.275 -27.665 1.00 96.62 72 HIS A O 1
ATOM 599 N N . GLU A 1 73 ? -12.252 -7.656 -26.873 1.00 97.44 73 GLU A N 1
ATOM 600 C CA . GLU A 1 73 ? -12.483 -8.751 -27.830 1.00 97.44 73 GLU A CA 1
ATOM 601 C C . GLU A 1 73 ? -13.751 -9.571 -27.524 1.00 97.44 73 GLU A C 1
ATOM 603 O O . GLU A 1 73 ? -14.128 -10.460 -28.291 1.00 97.44 73 GLU A O 1
ATOM 608 N N . GLY A 1 74 ? -14.435 -9.273 -26.414 1.00 96.75 74 GLY A N 1
ATOM 609 C CA . GLY A 1 74 ? -15.613 -10.000 -25.948 1.00 96.75 74 GLY A CA 1
ATOM 610 C C . GLY A 1 74 ? -15.290 -11.286 -25.177 1.00 96.75 74 GLY A C 1
ATOM 611 O O . GLY A 1 74 ? -16.208 -12.036 -24.840 1.00 96.75 74 GLY A O 1
ATOM 612 N N . ASP A 1 75 ? -14.016 -11.546 -24.867 1.00 97.50 75 ASP A N 1
ATOM 613 C CA . ASP A 1 75 ? -13.600 -12.640 -23.993 1.00 97.50 75 ASP A CA 1
ATOM 614 C C . ASP A 1 75 ? -13.893 -12.284 -22.528 1.00 97.50 75 ASP A C 1
ATOM 616 O O . ASP A 1 75 ? -13.230 -11.456 -21.901 1.00 97.50 75 ASP A O 1
ATOM 620 N N . ARG A 1 76 ? -14.911 -12.948 -21.974 1.00 96.56 76 ARG A N 1
ATOM 621 C CA . ARG A 1 76 ? -15.310 -12.862 -20.561 1.00 96.56 76 ARG A CA 1
ATOM 622 C C . ARG A 1 76 ? -15.085 -14.172 -19.808 1.00 96.56 76 ARG A C 1
ATOM 624 O O . ARG A 1 76 ? -15.737 -14.429 -18.801 1.00 96.56 76 ARG A O 1
ATOM 631 N N . THR A 1 77 ? -14.178 -15.027 -20.287 1.00 95.81 77 THR A N 1
ATOM 632 C CA . THR A 1 77 ? -13.926 -16.355 -19.695 1.00 95.81 77 THR A CA 1
ATOM 633 C C . THR A 1 77 ? -13.246 -16.309 -18.328 1.00 95.81 77 THR A C 1
ATOM 635 O O . THR A 1 77 ? -13.196 -17.329 -17.639 1.00 95.81 77 THR A O 1
ATOM 638 N N . HIS A 1 78 ? -12.759 -15.143 -17.889 1.00 93.75 78 HIS A N 1
ATOM 639 C CA . HIS A 1 78 ? -12.177 -14.997 -16.561 1.00 93.75 78 HIS A CA 1
ATOM 640 C C . HIS A 1 78 ? -13.201 -15.380 -15.465 1.00 93.75 78 HIS A C 1
ATOM 642 O O . HIS A 1 78 ? -14.316 -14.850 -15.472 1.00 93.75 78 HIS A O 1
ATOM 648 N N . PRO A 1 79 ? -12.854 -16.233 -14.477 1.00 93.50 79 PRO A N 1
ATOM 649 C CA . PRO A 1 79 ? -13.805 -16.715 -13.466 1.00 93.50 79 PRO A CA 1
ATOM 650 C C . PRO A 1 79 ? -14.559 -15.608 -12.714 1.00 93.50 79 PRO A C 1
ATOM 652 O O . PRO A 1 79 ? -15.750 -15.740 -12.435 1.00 93.50 79 PRO A O 1
ATOM 655 N N . GLN A 1 80 ? -13.884 -14.494 -12.416 1.00 93.19 80 GLN A N 1
ATOM 656 C CA . GLN A 1 80 ? -14.507 -13.329 -11.776 1.00 93.19 80 GLN A CA 1
ATOM 657 C C . GLN A 1 80 ? -15.542 -12.643 -12.689 1.00 93.19 80 GLN A C 1
ATOM 659 O O . GLN A 1 80 ? -16.640 -12.340 -12.229 1.00 93.19 80 GLN A O 1
ATOM 664 N N . LEU A 1 81 ? -15.259 -12.483 -13.986 1.00 95.12 81 LEU A N 1
ATOM 665 C CA . LEU A 1 81 ? -16.223 -11.922 -14.941 1.00 95.12 81 LEU A CA 1
ATOM 666 C C . LEU A 1 81 ? -17.421 -12.857 -15.141 1.00 95.12 81 LEU A C 1
ATOM 668 O O . LEU A 1 81 ? -18.556 -12.396 -15.103 1.00 95.12 81 LEU A O 1
ATOM 672 N N . LEU A 1 82 ? -17.200 -14.174 -15.222 1.00 95.69 82 LEU A N 1
ATOM 673 C CA . LEU A 1 82 ? -18.287 -15.159 -15.265 1.00 95.69 82 LEU A CA 1
ATOM 674 C C . LEU A 1 82 ? -19.170 -15.099 -14.010 1.00 95.69 82 LEU A C 1
ATOM 676 O O . LEU A 1 82 ? -20.396 -15.189 -14.101 1.00 95.69 82 LEU A O 1
ATOM 680 N N . ARG A 1 83 ? -18.567 -14.935 -12.824 1.00 95.50 83 ARG A N 1
ATOM 681 C CA . ARG A 1 83 ? -19.305 -14.729 -11.566 1.00 95.50 83 ARG A CA 1
ATOM 682 C C . ARG A 1 83 ? -20.160 -13.463 -11.630 1.00 95.50 83 ARG A C 1
ATOM 684 O O . ARG A 1 83 ? -21.305 -13.495 -11.181 1.00 95.50 83 ARG A O 1
ATOM 691 N N . LEU A 1 84 ? -19.628 -12.382 -12.193 1.00 96.69 84 LEU A N 1
ATOM 692 C CA . LEU A 1 84 ? -20.339 -11.119 -12.353 1.00 96.69 84 LEU A CA 1
ATOM 693 C C . LEU A 1 84 ? -21.474 -11.228 -13.392 1.00 96.69 84 LEU A C 1
ATOM 695 O O . LEU A 1 84 ? -22.589 -10.779 -13.137 1.00 96.69 84 LEU A O 1
ATOM 699 N N . ASP A 1 85 ? -21.256 -11.920 -14.509 1.00 97.56 85 ASP A N 1
ATOM 700 C CA . ASP A 1 85 ? -22.273 -12.185 -15.539 1.00 97.56 85 ASP A CA 1
ATOM 701 C C . ASP A 1 85 ? -23.462 -12.990 -15.006 1.00 97.56 85 ASP A C 1
ATOM 703 O O . ASP A 1 85 ? -24.609 -12.701 -15.351 1.00 97.56 85 ASP A O 1
ATOM 707 N N . ARG A 1 86 ? -23.216 -13.950 -14.104 1.00 97.25 86 ARG A N 1
ATOM 708 C CA . ARG A 1 86 ? -24.292 -14.667 -13.396 1.00 97.25 86 ARG A CA 1
ATOM 709 C C . ARG A 1 86 ? -25.149 -13.723 -12.552 1.00 97.25 86 ARG A C 1
ATOM 711 O O . ARG A 1 86 ? -26.359 -13.917 -12.485 1.00 97.25 86 ARG A O 1
ATOM 718 N N . LEU A 1 87 ? -24.543 -12.710 -11.922 1.00 97.56 87 LEU A N 1
ATOM 719 C CA . LEU A 1 87 ? -25.287 -11.707 -11.155 1.00 97.56 87 LEU A CA 1
ATOM 720 C C . LEU A 1 87 ? -26.126 -10.826 -12.072 1.00 97.56 87 LEU A C 1
ATOM 722 O O . LEU A 1 87 ? -27.287 -10.598 -11.763 1.00 97.56 87 LEU A O 1
ATOM 726 N N . LYS A 1 88 ? -25.597 -10.406 -13.225 1.00 97.94 88 LYS A N 1
ATOM 727 C CA . LYS A 1 88 ? -26.296 -9.524 -14.176 1.00 97.94 88 LYS A CA 1
ATOM 728 C C . LYS A 1 88 ? -27.741 -9.944 -14.468 1.00 97.94 88 LYS A C 1
ATOM 730 O O . LYS A 1 88 ? -28.608 -9.090 -14.589 1.00 97.94 88 LYS A O 1
ATOM 735 N N . GLY A 1 89 ? -28.003 -11.249 -14.571 1.00 96.56 89 GLY A N 1
ATOM 736 C CA . GLY A 1 89 ? -29.330 -11.787 -14.885 1.00 96.56 89 GLY A CA 1
ATOM 737 C C . GLY A 1 89 ? -30.377 -11.665 -13.770 1.00 96.56 89 GLY A C 1
ATOM 738 O O . GLY A 1 89 ? -31.559 -11.841 -14.054 1.00 96.56 89 GLY A O 1
ATOM 739 N N . ILE A 1 90 ? -29.967 -11.383 -12.529 1.00 97.75 90 ILE A N 1
ATOM 740 C CA . ILE A 1 90 ? -30.864 -11.259 -11.366 1.00 97.75 90 ILE A CA 1
ATOM 741 C C . ILE A 1 90 ? -30.985 -9.823 -10.838 1.00 97.75 90 ILE A C 1
ATOM 743 O O . ILE A 1 90 ? -31.782 -9.586 -9.936 1.00 97.75 90 ILE A O 1
ATOM 747 N N . LEU A 1 91 ? -30.203 -8.876 -11.366 1.00 98.31 91 LEU A N 1
ATOM 748 C CA . LEU A 1 91 ? -30.204 -7.492 -10.891 1.00 98.31 91 LEU A CA 1
ATOM 749 C C . LEU A 1 91 ? -31.405 -6.717 -11.455 1.00 98.31 91 LEU A C 1
ATOM 751 O O . LEU A 1 91 ? -31.636 -6.707 -12.662 1.00 98.31 91 LEU A O 1
ATOM 755 N N . ASN A 1 92 ? -32.171 -6.071 -10.577 1.00 97.88 92 ASN A N 1
ATOM 756 C CA . ASN A 1 92 ? -33.357 -5.281 -10.913 1.00 97.88 92 ASN A CA 1
ATOM 757 C C . ASN A 1 92 ? -33.495 -3.975 -10.096 1.00 97.88 92 ASN A C 1
ATOM 759 O O . ASN A 1 92 ? -34.439 -3.216 -10.323 1.00 97.88 92 ASN A O 1
ATOM 763 N N . TYR A 1 93 ? -32.580 -3.702 -9.158 1.00 98.06 93 TYR A N 1
ATOM 764 C CA . TYR A 1 93 ? -32.630 -2.504 -8.316 1.00 98.06 93 TYR A CA 1
ATOM 765 C C . TYR A 1 93 ? -32.173 -1.246 -9.071 1.00 98.06 93 TYR A C 1
ATOM 767 O O . TYR A 1 93 ? -31.316 -1.309 -9.943 1.00 98.06 93 TYR A O 1
ATOM 775 N N . ALA A 1 94 ? -32.705 -0.069 -8.737 1.00 98.00 94 ALA A N 1
ATOM 776 C CA . ALA A 1 94 ? -32.325 1.169 -9.423 1.00 98.00 94 ALA A CA 1
ATOM 777 C C . ALA A 1 94 ? -30.822 1.492 -9.256 1.00 98.00 94 ALA A C 1
ATOM 779 O O . ALA A 1 94 ? -30.338 1.587 -8.129 1.00 98.00 94 ALA A O 1
ATOM 780 N N . GLY A 1 95 ? -30.106 1.698 -10.369 1.00 97.81 95 GLY A N 1
ATOM 781 C CA . GLY A 1 95 ? -28.668 2.009 -10.378 1.00 97.81 95 GLY A CA 1
ATOM 782 C C . GLY A 1 95 ? -27.740 0.787 -10.403 1.00 97.81 95 GLY A C 1
ATOM 783 O O . GLY A 1 95 ? -26.530 0.939 -10.238 1.00 97.81 95 GLY A O 1
ATOM 784 N N . TRP A 1 96 ? -28.270 -0.424 -10.612 1.00 98.31 96 TRP A N 1
ATOM 785 C CA . TRP A 1 96 ? -27.453 -1.639 -10.654 1.00 98.31 96 TRP A CA 1
ATOM 786 C C . TRP A 1 96 ? -26.420 -1.637 -11.788 1.00 98.31 96 TRP A C 1
ATOM 788 O O . TRP A 1 96 ? -25.353 -2.221 -11.617 1.00 98.31 96 TRP A O 1
ATOM 798 N N . GLU A 1 97 ? -26.688 -0.979 -12.924 1.00 98.31 97 GLU A N 1
ATOM 799 C CA . GLU A 1 97 ? -25.746 -0.907 -14.048 1.00 98.31 97 GLU A CA 1
ATOM 800 C C . GLU A 1 97 ? -24.449 -0.170 -13.675 1.00 98.31 97 GLU A C 1
ATOM 802 O O . GLU A 1 97 ? -23.363 -0.557 -14.116 1.00 98.31 97 GLU A O 1
ATOM 807 N N . GLU A 1 98 ? -24.549 0.868 -12.842 1.00 98.19 98 GLU A N 1
ATOM 808 C CA . GLU A 1 98 ? -23.398 1.631 -12.347 1.00 98.19 98 GLU A CA 1
ATOM 809 C C . GLU A 1 98 ? -22.570 0.791 -11.372 1.00 98.19 98 GLU A C 1
ATOM 811 O O . GLU A 1 98 ? -21.354 0.687 -11.525 1.00 98.19 98 GLU A O 1
ATOM 816 N N . ASP A 1 99 ? -23.225 0.123 -10.417 1.00 98.19 99 ASP A N 1
ATOM 817 C CA . ASP A 1 99 ? -22.548 -0.776 -9.477 1.00 98.19 99 ASP A CA 1
ATOM 818 C C . ASP A 1 99 ? -21.912 -1.980 -10.193 1.00 98.19 99 ASP A C 1
ATOM 820 O O . ASP A 1 99 ? -20.829 -2.433 -9.819 1.00 98.19 99 ASP A O 1
ATOM 824 N N . TYR A 1 100 ? -22.562 -2.491 -11.241 1.00 98.00 100 TYR A N 1
ATOM 825 C CA . TYR A 1 100 ? -22.041 -3.565 -12.082 1.00 98.00 100 TYR A CA 1
ATOM 826 C C . TYR A 1 100 ? -20.782 -3.120 -12.831 1.00 98.00 100 TYR A C 1
ATOM 828 O O . TYR A 1 100 ? -19.767 -3.813 -12.791 1.00 98.00 100 TYR A O 1
ATOM 836 N N . SER A 1 101 ? -20.822 -1.940 -13.455 1.00 97.12 101 SER A N 1
ATOM 837 C CA . SER A 1 101 ? -19.664 -1.355 -14.143 1.00 97.12 101 SER A CA 1
ATOM 838 C C . SER A 1 101 ? -18.519 -1.073 -13.163 1.00 97.12 101 SER A C 1
ATOM 840 O O . SER A 1 101 ? -17.356 -1.337 -13.461 1.00 97.12 101 SER A O 1
ATOM 842 N N . ALA A 1 102 ? -18.836 -0.608 -11.951 1.00 96.75 102 ALA A N 1
ATOM 843 C CA . ALA A 1 102 ? -17.852 -0.439 -10.888 1.00 96.75 102 ALA A CA 1
ATOM 844 C C . ALA A 1 102 ? -17.226 -1.781 -10.472 1.00 96.75 102 ALA A C 1
ATOM 846 O O . ALA A 1 102 ? -16.022 -1.840 -10.240 1.00 96.75 102 ALA A O 1
ATOM 847 N N . ALA A 1 103 ? -18.001 -2.869 -10.412 1.00 96.44 103 ALA A N 1
ATOM 848 C CA . ALA A 1 103 ? -17.474 -4.205 -10.135 1.00 96.44 103 ALA A CA 1
ATOM 849 C C . ALA A 1 103 ? -16.544 -4.718 -11.251 1.00 96.44 103 ALA A C 1
ATOM 851 O O . ALA A 1 103 ? -15.537 -5.360 -10.947 1.00 96.44 103 ALA A O 1
ATOM 852 N N . GLU A 1 104 ? -16.833 -4.410 -12.522 1.00 96.56 104 GLU A N 1
ATOM 853 C CA . GLU A 1 104 ? -15.920 -4.692 -13.642 1.00 96.56 104 GLU A CA 1
ATOM 854 C C . GLU A 1 104 ? -14.598 -3.931 -13.495 1.00 96.56 104 GLU A C 1
ATOM 856 O O . GLU A 1 104 ? -13.528 -4.521 -13.637 1.00 96.56 104 GLU A O 1
ATOM 861 N N . GLU A 1 105 ? -14.646 -2.649 -13.131 1.00 95.38 105 GLU A N 1
ATOM 862 C CA . GLU A 1 105 ? -13.426 -1.875 -12.891 1.00 95.38 105 GLU A CA 1
ATOM 863 C C . GLU A 1 105 ? -12.647 -2.410 -11.679 1.00 95.38 105 GLU A C 1
ATOM 865 O O . GLU A 1 105 ? -11.427 -2.552 -11.742 1.00 95.38 105 GLU A O 1
ATOM 870 N N . ARG A 1 106 ? -13.330 -2.813 -10.596 1.00 94.19 106 ARG A N 1
ATOM 871 C CA . ARG A 1 106 ? -12.677 -3.453 -9.440 1.00 94.19 106 ARG A CA 1
ATOM 872 C C . ARG A 1 106 ? -11.987 -4.762 -9.805 1.00 94.19 106 ARG A C 1
ATOM 874 O O . ARG A 1 106 ? -10.928 -5.031 -9.255 1.00 94.19 106 ARG A O 1
ATOM 881 N N . HIS A 1 107 ? -12.532 -5.546 -10.736 1.00 93.06 107 HIS A N 1
ATOM 882 C CA . HIS A 1 107 ? -11.854 -6.734 -11.266 1.00 93.06 107 HIS A CA 1
ATOM 883 C C . HIS A 1 107 ? -10.536 -6.366 -11.973 1.00 93.06 107 HIS A C 1
ATOM 885 O O . HIS A 1 107 ? -9.503 -7.004 -11.755 1.00 93.06 107 HIS A O 1
ATOM 891 N N . LEU A 1 108 ? -10.553 -5.302 -12.780 1.00 92.94 108 LEU A N 1
ATOM 892 C CA . LEU A 1 108 ? -9.355 -4.785 -13.443 1.00 92.94 108 LEU A CA 1
ATOM 893 C C . LEU A 1 108 ? -8.330 -4.224 -12.440 1.00 92.94 108 LEU A C 1
ATOM 895 O O . LEU A 1 108 ? -7.123 -4.328 -12.665 1.00 92.94 108 LEU A O 1
ATOM 899 N N . GLU A 1 109 ? -8.790 -3.648 -11.326 1.00 89.69 109 GLU A N 1
ATOM 900 C CA . GLU A 1 109 ? -7.941 -3.129 -10.249 1.00 89.69 109 GLU A CA 1
ATOM 901 C C . GLU A 1 109 ? -7.416 -4.210 -9.296 1.00 89.69 109 GLU A C 1
ATOM 903 O O . GLU A 1 109 ? -6.308 -4.062 -8.776 1.00 89.69 109 GLU A O 1
ATOM 908 N N . SER A 1 110 ? -8.166 -5.278 -9.026 1.00 84.31 110 SER A N 1
ATOM 909 C CA . SER A 1 110 ? -7.756 -6.317 -8.072 1.00 84.31 110 SER A CA 1
ATOM 910 C C . SER A 1 110 ? -6.569 -7.139 -8.580 1.00 84.31 110 SER A C 1
ATOM 912 O O . SER A 1 110 ? -5.835 -7.722 -7.786 1.00 84.31 110 SER A O 1
ATOM 914 N N . GLY A 1 111 ? -6.320 -7.130 -9.894 1.00 72.38 111 GLY A N 1
ATOM 915 C CA . GLY A 1 111 ? -5.203 -7.852 -10.490 1.00 72.38 111 GLY A CA 1
ATOM 916 C C . GLY A 1 111 ? -5.370 -9.377 -10.432 1.00 72.38 111 GLY A C 1
ATOM 917 O O . GLY A 1 111 ? -6.367 -9.904 -9.943 1.00 72.38 111 GLY A O 1
ATOM 918 N N . TYR A 1 112 ? -4.347 -10.096 -10.900 1.00 64.81 112 TYR A N 1
ATOM 919 C CA . TYR A 1 112 ? -4.242 -11.561 -10.812 1.00 64.81 112 TYR A CA 1
ATOM 920 C C . TYR A 1 112 ? -4.014 -12.078 -9.379 1.00 64.81 112 TYR A C 1
ATOM 922 O O . TYR A 1 112 ? -4.073 -13.282 -9.132 1.00 64.81 112 TYR A O 1
ATOM 930 N N . LEU A 1 113 ? -3.716 -11.198 -8.420 1.00 61.00 113 LEU A N 1
ATOM 931 C CA . LEU A 1 113 ? -3.280 -11.591 -7.081 1.00 61.00 113 LEU A CA 1
ATOM 932 C C . LEU A 1 113 ? -4.465 -11.961 -6.186 1.00 61.00 113 LEU A C 1
ATOM 934 O O . LEU A 1 113 ? -4.736 -11.341 -5.166 1.00 61.00 113 LEU A O 1
ATOM 938 N N . LEU A 1 114 ? -5.102 -13.073 -6.547 1.00 54.09 114 LEU A N 1
ATOM 939 C CA . LEU A 1 114 ? -6.045 -13.837 -5.736 1.00 54.09 114 LEU A CA 1
ATOM 940 C C . LEU A 1 114 ? -5.415 -14.422 -4.453 1.00 54.09 114 LEU A C 1
ATOM 942 O O . LEU A 1 114 ? -6.119 -15.097 -3.709 1.00 54.09 114 LEU A O 1
ATOM 946 N N . SER A 1 115 ? -4.107 -14.254 -4.188 1.00 50.09 115 SER A N 1
ATOM 947 C CA . SER A 1 115 ? -3.395 -15.191 -3.303 1.00 50.09 115 SER A CA 1
ATOM 948 C C . SER A 1 115 ? -2.634 -14.644 -2.096 1.00 50.09 115 SER A C 1
ATOM 950 O O . SER A 1 115 ? -1.987 -15.458 -1.442 1.00 50.09 115 SER A O 1
ATOM 952 N N . CYS A 1 116 ? -2.631 -13.349 -1.767 1.00 48.84 116 CYS A N 1
ATOM 953 C CA . CYS A 1 116 ? -1.749 -12.896 -0.673 1.00 48.84 116 CYS A CA 1
ATOM 954 C C . CYS A 1 116 ? -2.463 -12.323 0.551 1.00 48.84 116 CYS A C 1
ATOM 956 O O . CYS A 1 116 ? -2.085 -12.697 1.656 1.00 48.84 116 CYS A O 1
ATOM 958 N N . ASN A 1 117 ? -3.526 -11.533 0.389 1.00 58.16 117 ASN A N 1
ATOM 959 C CA . ASN A 1 117 ? -4.287 -11.010 1.524 1.00 58.16 117 ASN A CA 1
ATOM 960 C C . ASN A 1 117 ? -5.765 -11.362 1.344 1.00 58.16 117 ASN A C 1
ATOM 962 O O . ASN A 1 117 ? -6.461 -10.762 0.532 1.00 58.16 117 ASN A O 1
ATOM 966 N N . VAL A 1 118 ? -6.228 -12.359 2.101 1.00 56.72 118 VAL A N 1
ATOM 967 C CA . VAL A 1 118 ? -7.600 -12.909 2.064 1.00 56.72 118 VAL A CA 1
ATOM 968 C C . VAL A 1 118 ? -8.666 -11.853 2.415 1.00 56.72 118 VAL A C 1
ATOM 970 O O . VAL A 1 118 ? -9.848 -12.047 2.148 1.00 56.72 118 VAL A O 1
ATOM 973 N N . GLU A 1 119 ? -8.258 -10.725 2.996 1.00 58.44 119 GLU A N 1
ATOM 974 C CA . GLU A 1 119 ? -9.159 -9.770 3.644 1.00 58.44 119 GLU A CA 1
ATOM 975 C C . GLU A 1 119 ? -9.551 -8.560 2.778 1.00 58.44 119 GLU A C 1
ATOM 977 O O . GLU A 1 119 ? -10.524 -7.887 3.113 1.00 58.44 119 GLU A O 1
ATOM 982 N N . ASP A 1 120 ? -8.880 -8.311 1.644 1.00 65.31 120 ASP A N 1
ATOM 983 C CA . ASP A 1 120 ? -9.163 -7.155 0.770 1.00 65.31 120 ASP A CA 1
ATOM 984 C C . ASP A 1 120 ? -9.462 -7.558 -0.683 1.00 65.31 120 ASP A C 1
ATOM 986 O O . ASP A 1 120 ? -8.879 -7.063 -1.652 1.00 65.31 120 ASP A O 1
ATOM 990 N N . ASP A 1 121 ? -10.397 -8.493 -0.856 1.00 83.69 121 ASP A N 1
ATOM 991 C CA . ASP A 1 121 ? -10.949 -8.787 -2.178 1.00 83.69 121 ASP A CA 1
ATOM 992 C C . ASP A 1 121 ? -12.002 -7.727 -2.545 1.00 83.69 121 ASP A C 1
ATOM 994 O O . ASP A 1 121 ? -13.216 -7.932 -2.441 1.00 83.69 121 ASP A O 1
ATOM 998 N N . SER A 1 122 ? -11.511 -6.555 -2.960 1.00 90.44 122 SER A N 1
ATOM 999 C CA . SER A 1 122 ? -12.323 -5.430 -3.446 1.00 90.44 122 SER A CA 1
ATOM 1000 C C . SER A 1 122 ? -13.350 -5.839 -4.513 1.00 90.44 122 SER A C 1
ATOM 1002 O O . SER A 1 122 ? -14.461 -5.300 -4.538 1.00 90.44 122 SER A O 1
ATOM 1004 N N . PHE A 1 123 ? -13.032 -6.835 -5.347 1.00 93.12 123 PHE A N 1
ATOM 1005 C CA . PHE A 1 123 ? -13.957 -7.396 -6.325 1.00 93.12 123 PHE A CA 1
ATOM 1006 C C . PHE A 1 123 ? -15.061 -8.230 -5.657 1.00 93.12 123 PHE A C 1
ATOM 1008 O O . PHE A 1 123 ? -16.245 -8.073 -5.974 1.00 93.12 123 PHE A O 1
ATOM 1015 N N . THR A 1 124 ? -14.714 -9.091 -4.697 1.00 92.75 124 THR A N 1
ATOM 1016 C CA . THR A 1 124 ? -15.717 -9.825 -3.911 1.00 92.75 124 THR A CA 1
ATOM 1017 C C . THR A 1 124 ? -16.624 -8.875 -3.134 1.00 92.75 124 THR A C 1
ATOM 1019 O O . THR A 1 124 ? -17.833 -9.108 -3.117 1.00 92.75 124 THR A O 1
ATOM 1022 N N . ASN A 1 125 ? -16.099 -7.780 -2.580 1.00 92.94 125 ASN A N 1
ATOM 1023 C CA . ASN A 1 125 ? -16.910 -6.747 -1.927 1.00 92.94 125 ASN A CA 1
ATOM 1024 C C . ASN A 1 125 ? -17.892 -6.093 -2.912 1.00 92.94 125 ASN A C 1
ATOM 1026 O O . ASN A 1 125 ? -19.077 -5.972 -2.606 1.00 92.94 125 ASN A O 1
ATOM 1030 N N . ALA A 1 126 ? -17.459 -5.778 -4.137 1.00 96.19 126 ALA A N 1
ATOM 1031 C CA . ALA A 1 126 ? -18.352 -5.272 -5.183 1.00 96.19 126 ALA A CA 1
ATOM 1032 C C . ALA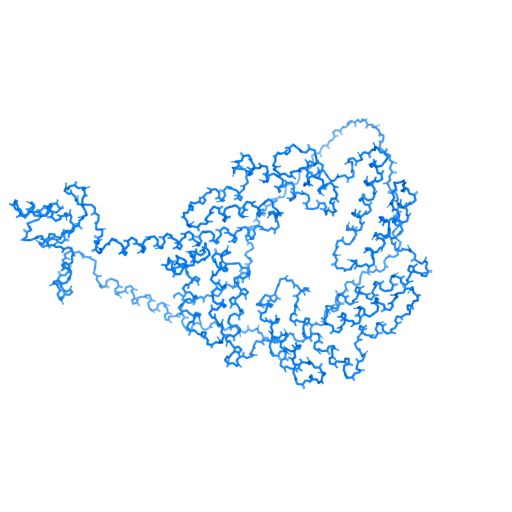 A 1 126 ? -19.446 -6.293 -5.569 1.00 96.19 126 ALA A C 1
ATOM 1034 O O . ALA A 1 126 ? -20.617 -5.941 -5.717 1.00 96.19 126 ALA A O 1
ATOM 1035 N N . CYS A 1 127 ? -19.107 -7.584 -5.642 1.00 96.44 127 CYS A N 1
ATOM 1036 C CA . CYS A 1 127 ? -20.097 -8.646 -5.843 1.00 96.44 127 CYS A CA 1
ATOM 1037 C C . CYS A 1 127 ? -21.090 -8.756 -4.675 1.00 96.44 127 CYS A C 1
ATOM 1039 O O . CYS A 1 127 ? -22.277 -9.007 -4.896 1.00 96.44 127 CYS A O 1
ATOM 1041 N N . TRP A 1 128 ? -20.628 -8.607 -3.431 1.00 96.06 128 TRP A N 1
ATOM 1042 C CA . TRP A 1 128 ? -21.501 -8.590 -2.257 1.00 96.06 128 TRP A CA 1
ATOM 1043 C C . TRP A 1 128 ? -22.409 -7.368 -2.252 1.00 96.06 128 TRP A C 1
ATOM 1045 O O . TRP A 1 128 ? -23.591 -7.519 -1.959 1.00 96.06 128 TRP A O 1
ATOM 1055 N N . LYS A 1 129 ? -21.901 -6.196 -2.642 1.00 97.25 129 LYS A N 1
ATOM 1056 C CA . LYS A 1 129 ? -22.685 -4.967 -2.792 1.00 97.25 129 LYS A CA 1
ATOM 1057 C C . LYS A 1 129 ? -23.863 -5.184 -3.738 1.00 97.25 129 LYS A C 1
ATOM 1059 O O . LYS A 1 129 ? -25.005 -4.963 -3.343 1.00 97.25 129 LYS A O 1
ATOM 1064 N N . LEU A 1 130 ? -23.598 -5.723 -4.931 1.00 98.25 130 LEU A N 1
ATOM 1065 C CA . LEU A 1 130 ? -24.624 -6.088 -5.915 1.00 98.25 130 LEU A CA 1
ATOM 1066 C C . LEU A 1 130 ? -25.680 -7.033 -5.317 1.00 98.25 130 LEU A C 1
ATOM 1068 O O . LEU A 1 130 ? -26.875 -6.751 -5.374 1.00 98.25 130 LEU A O 1
ATOM 1072 N N . LYS A 1 131 ? -25.245 -8.140 -4.697 1.00 97.56 131 LYS A N 1
ATOM 1073 C CA . LYS A 1 131 ? -26.148 -9.138 -4.095 1.00 97.56 131 LYS A CA 1
ATOM 1074 C C . LYS A 1 131 ? -27.011 -8.559 -2.975 1.00 97.56 131 LYS A C 1
ATOM 1076 O O . LYS A 1 131 ? -28.202 -8.839 -2.913 1.00 97.56 131 LYS A O 1
ATOM 1081 N N . ARG A 1 132 ? -26.415 -7.774 -2.079 1.00 97.44 132 ARG A N 1
ATOM 1082 C CA . ARG A 1 132 ? -27.090 -7.232 -0.896 1.00 97.44 132 ARG A CA 1
ATOM 1083 C C . ARG A 1 132 ? -28.037 -6.095 -1.255 1.00 97.44 132 ARG A C 1
ATOM 1085 O O . ARG A 1 132 ? -29.143 -6.051 -0.728 1.00 97.44 132 ARG A O 1
ATOM 1092 N N . ARG A 1 133 ? -27.658 -5.210 -2.185 1.00 98.25 133 ARG A N 1
ATOM 1093 C CA . ARG A 1 133 ? -28.572 -4.198 -2.742 1.00 98.25 133 ARG A CA 1
ATOM 1094 C C . ARG A 1 133 ? -29.751 -4.850 -3.458 1.00 98.25 133 ARG A C 1
ATOM 1096 O O . ARG A 1 133 ? -30.880 -4.413 -3.255 1.00 98.25 133 ARG A O 1
ATOM 1103 N N . GLN A 1 134 ? -29.503 -5.929 -4.205 1.00 98.25 134 GLN A N 1
ATOM 1104 C CA . GLN A 1 134 ? -30.566 -6.718 -4.823 1.00 98.25 134 GLN A CA 1
ATOM 1105 C C . GLN A 1 134 ? -31.513 -7.321 -3.776 1.00 98.25 134 GLN A C 1
ATOM 1107 O O . GLN A 1 134 ? -32.713 -7.075 -3.844 1.00 98.25 134 GLN A O 1
ATOM 1112 N N . ALA A 1 135 ? -30.985 -8.009 -2.760 1.00 97.00 135 ALA A N 1
ATOM 1113 C CA . ALA A 1 135 ? -31.791 -8.574 -1.675 1.00 97.00 135 ALA A CA 1
ATOM 1114 C C . ALA A 1 135 ? -32.635 -7.502 -0.958 1.00 97.00 135 ALA A C 1
ATOM 1116 O O . ALA A 1 135 ? -33.838 -7.675 -0.773 1.00 97.00 135 ALA A O 1
ATOM 1117 N N . LEU A 1 136 ? -32.037 -6.347 -0.638 1.00 97.25 136 LEU A N 1
ATOM 1118 C CA . LEU A 1 136 ? -32.750 -5.217 -0.035 1.00 97.25 136 LEU A CA 1
ATOM 1119 C C . LEU A 1 136 ? -33.862 -4.667 -0.943 1.00 97.25 136 LEU A C 1
ATOM 1121 O O . LEU A 1 136 ? -34.922 -4.298 -0.439 1.00 97.25 136 LEU A O 1
ATOM 1125 N N . SER A 1 137 ? -33.635 -4.613 -2.258 1.00 97.56 137 SER A N 1
ATOM 1126 C CA . SER A 1 137 ? -34.632 -4.185 -3.249 1.00 97.56 137 SER A CA 1
ATOM 1127 C C . SER A 1 137 ? -35.803 -5.164 -3.347 1.00 97.56 137 SER A C 1
ATOM 1129 O O . SER A 1 137 ? -36.955 -4.739 -3.414 1.00 97.56 137 SER A O 1
ATOM 1131 N N . ASP A 1 138 ? -35.523 -6.466 -3.278 1.00 97.44 138 ASP A N 1
ATOM 1132 C CA . ASP A 1 138 ? -36.541 -7.523 -3.258 1.00 97.44 138 ASP A CA 1
ATOM 1133 C C . ASP A 1 138 ? -37.279 -7.617 -1.905 1.00 97.44 138 ASP A C 1
ATOM 1135 O O . ASP A 1 138 ? -38.241 -8.375 -1.764 1.00 97.44 138 ASP A O 1
ATOM 1139 N N . GLY A 1 139 ? -36.851 -6.844 -0.898 1.00 97.12 139 GLY A N 1
ATOM 1140 C CA . GLY A 1 139 ? -37.372 -6.910 0.467 1.00 97.12 139 GLY A CA 1
ATOM 1141 C C . GLY A 1 139 ? -36.941 -8.167 1.229 1.00 97.12 139 GLY A C 1
ATOM 1142 O O . GLY A 1 139 ? -37.519 -8.475 2.273 1.00 97.12 139 GLY A O 1
ATOM 1143 N N . ASP A 1 140 ? -35.939 -8.891 0.728 1.00 97.69 140 ASP A N 1
ATOM 1144 C CA . ASP A 1 140 ? -35.372 -10.062 1.381 1.00 97.69 140 ASP A CA 1
ATOM 1145 C C . ASP A 1 140 ? -34.481 -9.640 2.558 1.00 97.69 140 ASP A C 1
ATOM 1147 O O . ASP A 1 140 ? -33.482 -8.934 2.406 1.00 97.69 140 ASP A O 1
ATOM 1151 N N . ARG A 1 141 ? -34.865 -10.085 3.757 1.00 96.81 141 ARG A N 1
ATOM 1152 C CA . ARG A 1 141 ? -34.130 -9.873 5.014 1.00 96.81 141 ARG A CA 1
ATOM 1153 C C . ARG A 1 141 ? -33.631 -11.187 5.622 1.00 96.81 141 ARG A C 1
ATOM 1155 O O . ARG A 1 141 ? -33.349 -11.239 6.814 1.00 96.81 141 ARG A O 1
ATOM 1162 N N . SER A 1 142 ? -33.561 -12.257 4.827 1.00 97.06 142 SER A N 1
ATOM 1163 C CA . SER A 1 142 ? -33.133 -13.587 5.281 1.00 97.06 142 SER A CA 1
ATOM 1164 C C . SER A 1 142 ? -31.628 -13.703 5.549 1.00 97.06 142 SER A C 1
ATOM 1166 O O . SER A 1 142 ? -31.195 -14.659 6.192 1.00 97.06 142 SER A O 1
ATOM 1168 N N . ASP A 1 143 ? -30.829 -12.732 5.098 1.00 96.50 143 ASP A N 1
ATOM 1169 C CA . ASP A 1 143 ? -29.404 -12.659 5.409 1.00 96.50 143 ASP A CA 1
ATOM 1170 C C . ASP A 1 143 ? -29.178 -12.575 6.926 1.00 96.50 143 ASP A C 1
ATOM 1172 O O . ASP A 1 143 ? -29.773 -11.746 7.621 1.00 96.50 143 ASP A O 1
ATOM 1176 N N . GLN A 1 144 ? -28.286 -13.424 7.440 1.00 96.94 144 GLN A N 1
ATOM 1177 C CA . GLN A 1 144 ? -28.000 -13.525 8.870 1.00 96.94 144 GLN A CA 1
ATOM 1178 C C . GLN A 1 144 ? -27.591 -12.185 9.506 1.00 96.94 144 GLN A C 1
ATOM 1180 O O . GLN A 1 144 ? -27.917 -11.936 10.665 1.00 96.94 144 GLN A O 1
ATOM 1185 N N . TRP A 1 145 ? -26.899 -11.312 8.765 1.00 96.38 145 TRP A N 1
ATOM 1186 C CA . TRP A 1 145 ? -26.417 -10.031 9.276 1.00 96.38 145 TRP A CA 1
ATOM 1187 C C . TRP A 1 145 ? -27.552 -9.020 9.399 1.00 96.38 145 TRP A C 1
ATOM 1189 O O . TRP A 1 145 ? -27.643 -8.336 10.417 1.00 96.38 145 TRP A O 1
ATOM 1199 N N . LEU A 1 146 ? -28.454 -8.971 8.412 1.00 96.69 146 LEU A N 1
ATOM 1200 C CA . LEU A 1 146 ? -29.671 -8.157 8.496 1.00 96.69 146 LEU A CA 1
ATOM 1201 C C . LEU A 1 146 ? -30.588 -8.653 9.610 1.00 96.69 146 LEU A C 1
ATOM 1203 O O . LEU A 1 146 ? -31.046 -7.853 10.420 1.00 96.69 146 LEU A O 1
ATOM 1207 N N . SER A 1 147 ? -30.796 -9.970 9.700 1.00 97.12 147 SER A N 1
ATOM 1208 C CA . SER A 1 147 ? -31.604 -10.557 10.768 1.00 97.12 147 SER A CA 1
ATOM 1209 C C . SER A 1 147 ? -31.026 -10.262 12.155 1.00 97.12 147 SER A C 1
ATOM 1211 O O . SER A 1 147 ? -31.796 -10.047 13.090 1.00 97.12 147 SER A O 1
ATOM 1213 N N . ARG A 1 148 ? -29.693 -10.253 12.311 1.00 97.69 148 ARG A N 1
ATOM 1214 C CA . ARG A 1 148 ? -29.050 -9.881 13.578 1.00 97.69 148 ARG A CA 1
ATOM 1215 C C . ARG A 1 148 ? -29.241 -8.396 13.875 1.00 97.69 148 ARG A C 1
ATOM 1217 O O . ARG A 1 148 ? -29.656 -8.083 14.986 1.00 97.69 148 ARG A O 1
ATOM 1224 N N . LEU A 1 149 ? -29.022 -7.509 12.899 1.00 97.56 149 LEU A N 1
ATOM 1225 C CA . LEU A 1 149 ? -29.258 -6.064 13.041 1.00 97.56 149 LEU A CA 1
ATOM 1226 C C . LEU A 1 149 ? -30.698 -5.755 13.475 1.00 97.56 149 LEU A C 1
ATOM 1228 O O . LEU A 1 149 ? -30.898 -4.973 14.399 1.00 97.56 149 LEU A O 1
ATOM 1232 N N . ASP A 1 150 ? -31.688 -6.421 12.878 1.00 97.62 150 ASP A N 1
ATOM 1233 C CA . ASP A 1 150 ? -33.108 -6.251 13.222 1.00 97.62 150 ASP A CA 1
ATOM 1234 C C . ASP A 1 150 ? -33.465 -6.739 14.628 1.00 97.62 150 ASP A C 1
ATOM 1236 O O . ASP A 1 150 ? -34.466 -6.313 15.203 1.00 97.62 150 ASP A O 1
ATOM 1240 N N . SER A 1 151 ? -32.672 -7.662 15.174 1.00 97.81 151 SER A N 1
ATOM 1241 C CA . SER A 1 151 ? -32.902 -8.230 16.503 1.00 97.81 151 SER A CA 1
ATOM 1242 C C . SER A 1 151 ? -32.334 -7.380 17.642 1.00 97.81 151 SER A C 1
ATOM 1244 O O . SER A 1 151 ? -32.657 -7.636 18.805 1.00 97.81 151 SER A O 1
ATOM 1246 N N . LEU A 1 152 ? -31.501 -6.379 17.331 1.00 97.81 152 LEU A N 1
ATOM 1247 C CA . LEU A 1 152 ? -30.859 -5.537 18.335 1.00 97.81 152 LEU A CA 1
ATOM 1248 C C . LEU A 1 152 ? -31.890 -4.666 19.066 1.00 97.81 152 LEU A C 1
ATOM 1250 O O . LEU A 1 152 ? -32.677 -3.946 18.455 1.00 97.81 152 LEU A O 1
ATOM 1254 N N . GLN A 1 153 ? -31.847 -4.697 20.398 1.00 97.94 153 GLN A N 1
ATOM 1255 C CA . GLN A 1 153 ? -32.649 -3.835 21.267 1.00 97.94 153 GLN A CA 1
ATOM 1256 C C . GLN A 1 153 ? -31.751 -2.737 21.838 1.00 97.94 153 GLN A C 1
ATOM 1258 O O . GLN A 1 153 ? -31.185 -2.881 22.917 1.00 97.94 153 GLN A O 1
ATOM 1263 N N . LEU A 1 154 ? -31.581 -1.658 21.074 1.00 98.00 154 LEU A N 1
ATOM 1264 C CA . LEU A 1 154 ? -30.707 -0.542 21.436 1.00 98.00 154 LEU A CA 1
ATOM 1265 C C . LEU A 1 154 ? -31.513 0.582 22.106 1.00 98.00 154 LEU A C 1
ATOM 1267 O O . LEU A 1 154 ? -32.636 0.886 21.708 1.00 98.00 154 LEU A O 1
ATOM 1271 N N . SER A 1 155 ? -30.943 1.183 23.146 1.00 98.06 155 SER A N 1
ATOM 1272 C CA . SER A 1 155 ? -31.546 2.270 23.930 1.00 98.06 155 SER A CA 1
ATOM 1273 C C . SER A 1 155 ? -30.559 3.369 24.339 1.00 98.06 155 SER A C 1
ATOM 1275 O O . SER A 1 155 ? -30.987 4.389 24.883 1.00 98.06 155 SER A O 1
ATOM 1277 N N . TYR A 1 156 ? -29.262 3.212 24.055 1.00 97.62 156 TYR A N 1
ATOM 1278 C CA . TYR A 1 156 ? -28.266 4.248 24.333 1.00 97.62 156 TYR A CA 1
ATOM 1279 C C . TYR A 1 156 ? -28.432 5.462 23.396 1.00 97.62 156 TYR A C 1
ATOM 1281 O O . TYR A 1 156 ? -28.656 5.277 22.205 1.00 97.62 156 TYR A O 1
ATOM 1289 N N . PRO A 1 157 ? -28.316 6.717 23.863 1.00 97.88 157 PRO A N 1
ATOM 1290 C CA . PRO A 1 157 ? -28.510 7.892 23.010 1.00 97.88 157 PRO A CA 1
ATOM 1291 C C . PRO A 1 157 ? -27.638 7.880 21.744 1.00 97.88 157 PRO A C 1
ATOM 1293 O O . PRO A 1 157 ? -26.424 7.715 21.835 1.00 97.88 157 PRO A O 1
ATOM 1296 N N . GLY A 1 158 ? -28.251 8.091 20.573 1.00 97.00 158 GLY A N 1
ATOM 1297 C CA . GLY A 1 158 ? -27.548 8.137 19.285 1.00 97.00 158 GLY A CA 1
ATOM 1298 C C . GLY A 1 158 ? -27.285 6.772 18.639 1.00 97.00 158 GLY A C 1
ATOM 1299 O O . GLY A 1 158 ? -26.550 6.704 17.654 1.00 97.00 158 GLY A O 1
ATOM 1300 N N . TRP A 1 159 ? -27.872 5.685 19.154 1.00 97.88 159 TRP A N 1
ATOM 1301 C CA . TRP A 1 159 ? -27.744 4.343 18.572 1.00 97.88 159 TRP A CA 1
ATOM 1302 C C . TRP A 1 159 ? -28.193 4.263 17.110 1.00 97.88 159 TRP A C 1
ATOM 1304 O O . TRP A 1 159 ? -27.679 3.437 16.354 1.00 97.88 159 TRP A O 1
ATOM 1314 N N . GLU A 1 160 ? -29.115 5.133 16.697 1.00 98.00 160 GLU A N 1
ATOM 1315 C CA . GLU A 1 160 ? -29.667 5.180 15.348 1.00 98.00 160 GLU A CA 1
ATOM 1316 C C . GLU A 1 160 ? -28.585 5.438 14.291 1.00 98.00 160 GLU A C 1
ATOM 1318 O O . GLU A 1 160 ? -28.619 4.831 13.221 1.00 98.00 160 GLU A O 1
ATOM 1323 N N . ASP A 1 161 ? -27.601 6.289 14.598 1.00 97.06 161 ASP A N 1
ATOM 1324 C CA . ASP A 1 161 ? -26.487 6.599 13.695 1.00 97.06 161 ASP A CA 1
ATOM 1325 C C . ASP A 1 161 ? -25.560 5.388 13.511 1.00 97.06 161 ASP A C 1
ATOM 1327 O O . ASP A 1 161 ? -25.185 5.024 12.392 1.00 97.06 161 ASP A O 1
ATOM 1331 N N . GLY A 1 162 ? -25.275 4.682 14.608 1.00 96.38 162 GLY A N 1
ATOM 1332 C CA . GLY A 1 162 ? -24.510 3.439 14.577 1.00 96.38 162 GLY A CA 1
ATOM 1333 C C . GLY A 1 162 ? -25.224 2.339 13.786 1.00 96.38 162 GLY A C 1
ATOM 1334 O O . GLY A 1 162 ? -24.599 1.677 12.950 1.00 96.38 162 GLY A O 1
ATOM 1335 N N . LEU A 1 163 ? -26.537 2.168 13.994 1.00 97.75 163 LEU A N 1
ATOM 1336 C CA . LEU A 1 163 ? -27.335 1.201 13.237 1.00 97.75 163 LEU A CA 1
ATOM 1337 C C . LEU A 1 163 ? -27.369 1.563 11.748 1.00 97.75 163 LEU A C 1
ATOM 1339 O O . LEU A 1 163 ? -27.157 0.695 10.900 1.00 97.75 163 LEU A O 1
ATOM 1343 N N . GLN A 1 164 ? -27.592 2.837 11.419 1.00 97.69 164 GLN A N 1
ATOM 1344 C CA . GLN A 1 164 ? -27.593 3.318 10.039 1.00 97.69 164 GLN A CA 1
ATOM 1345 C C . GLN A 1 164 ? -26.235 3.086 9.369 1.00 97.69 164 GLN A C 1
ATOM 1347 O O . GLN A 1 164 ? -26.182 2.637 8.223 1.00 97.69 164 GLN A O 1
ATOM 1352 N N . THR A 1 165 ? -25.139 3.318 10.089 1.00 96.12 165 THR A N 1
ATOM 1353 C CA . THR A 1 165 ? -23.782 3.054 9.605 1.00 96.12 165 THR A CA 1
ATOM 1354 C C . THR A 1 165 ? -23.553 1.560 9.351 1.00 96.12 165 THR A C 1
ATOM 1356 O O . THR A 1 165 ? -22.961 1.189 8.336 1.00 96.12 165 THR A O 1
ATOM 1359 N N . ALA A 1 166 ? -24.042 0.675 10.225 1.00 96.94 166 ALA A N 1
ATOM 1360 C CA . ALA A 1 166 ? -23.966 -0.773 10.017 1.00 96.94 166 ALA A CA 1
ATOM 1361 C C . ALA A 1 166 ? -24.815 -1.238 8.818 1.00 96.94 166 ALA A C 1
ATOM 1363 O O . ALA A 1 166 ? -24.366 -2.064 8.021 1.00 96.94 166 ALA A O 1
ATOM 1364 N N . MET A 1 167 ? -26.004 -0.660 8.643 1.00 97.88 167 MET A N 1
ATOM 1365 C CA . MET A 1 167 ? -26.881 -0.910 7.495 1.00 97.88 167 MET A CA 1
ATOM 1366 C C . MET A 1 167 ? -26.262 -0.442 6.174 1.00 97.88 167 MET A C 1
ATOM 1368 O O . MET A 1 167 ? -26.340 -1.154 5.171 1.00 97.88 167 MET A O 1
ATOM 1372 N N . GLU A 1 168 ? -25.622 0.727 6.159 1.00 97.19 168 GLU A N 1
ATOM 1373 C CA . GLU A 1 168 ? -24.901 1.214 4.983 1.00 97.19 168 GLU A CA 1
ATOM 1374 C C . GLU A 1 168 ? -23.690 0.326 4.688 1.00 97.19 168 GLU A C 1
ATOM 1376 O O . GLU A 1 168 ? -23.481 -0.066 3.544 1.00 97.19 168 GLU A O 1
ATOM 1381 N N . ALA A 1 169 ? -22.956 -0.107 5.717 1.00 95.69 169 ALA A N 1
ATOM 1382 C CA . ALA A 1 169 ? -21.857 -1.045 5.528 1.00 95.69 169 ALA A CA 1
ATOM 1383 C C . ALA A 1 169 ? -22.335 -2.380 4.919 1.00 95.69 169 ALA A C 1
ATOM 1385 O O . ALA A 1 169 ? -21.665 -2.975 4.068 1.00 95.69 169 ALA A O 1
ATOM 1386 N N . TYR A 1 170 ? -23.523 -2.843 5.316 1.00 97.19 170 TYR A N 1
ATOM 1387 C CA . TYR A 1 170 ? -24.137 -4.032 4.731 1.00 97.19 170 TYR A CA 1
ATOM 1388 C C . TYR A 1 170 ? -24.437 -3.791 3.256 1.00 97.19 170 TYR A C 1
ATOM 1390 O O . TYR A 1 170 ? -23.977 -4.557 2.405 1.00 97.19 170 TYR A O 1
ATOM 1398 N N . ARG A 1 171 ? -25.130 -2.687 2.956 1.00 97.25 171 ARG A N 1
ATOM 1399 C CA . ARG A 1 171 ? -25.500 -2.267 1.601 1.00 97.25 171 ARG A CA 1
ATOM 1400 C C . ARG A 1 171 ? -24.291 -2.128 0.676 1.00 97.25 171 ARG A C 1
ATOM 1402 O O . ARG A 1 171 ? -24.367 -2.577 -0.461 1.00 97.25 171 ARG A O 1
ATOM 1409 N N . GLU A 1 172 ? -23.187 -1.565 1.156 1.00 96.56 172 GLU A N 1
ATOM 1410 C CA . GLU A 1 172 ? -21.961 -1.350 0.377 1.00 96.56 172 GLU A CA 1
ATOM 1411 C C . GLU A 1 172 ? -21.115 -2.616 0.185 1.00 96.56 172 GLU A C 1
ATOM 1413 O O . GLU A 1 172 ? -20.040 -2.563 -0.408 1.00 96.56 172 GLU A O 1
ATOM 1418 N N . GLY A 1 173 ? -21.601 -3.780 0.630 1.00 95.19 173 GLY A N 1
ATOM 1419 C CA . GLY A 1 173 ? -20.925 -5.047 0.364 1.00 95.19 173 GLY A CA 1
ATOM 1420 C C . GLY A 1 173 ? -19.651 -5.249 1.175 1.00 95.19 173 GLY A C 1
ATOM 1421 O O . GLY A 1 173 ? -18.814 -6.055 0.779 1.00 95.19 173 GLY A O 1
ATOM 1422 N N . HIS A 1 174 ? -19.495 -4.548 2.303 1.00 93.25 174 HIS A N 1
ATOM 1423 C CA . HIS A 1 174 ? -18.317 -4.710 3.150 1.00 93.25 174 HIS A CA 1
ATOM 1424 C C . HIS A 1 174 ? -18.146 -6.163 3.640 1.00 93.25 174 HIS A C 1
ATOM 1426 O O . HIS A 1 174 ? -19.149 -6.885 3.789 1.00 93.25 174 HIS A O 1
ATOM 1432 N N . PRO A 1 175 ? -16.900 -6.592 3.930 1.00 91.38 175 PRO A N 1
ATOM 1433 C CA . PRO A 1 175 ? -16.612 -7.928 4.440 1.00 91.38 175 PRO A CA 1
ATOM 1434 C C . PRO A 1 175 ? -17.455 -8.278 5.669 1.00 91.38 175 PRO A C 1
ATOM 1436 O O . PRO A 1 175 ? -17.756 -7.418 6.498 1.00 91.38 175 PRO A O 1
ATOM 1439 N N . SER A 1 176 ? -17.809 -9.556 5.814 1.00 91.44 176 SER A N 1
ATOM 1440 C CA . SER A 1 176 ? -18.596 -10.043 6.956 1.00 91.44 176 SER A CA 1
ATOM 1441 C C . SER A 1 176 ? -17.948 -9.721 8.307 1.00 91.44 176 SER A C 1
ATOM 1443 O O . SER A 1 176 ? -18.661 -9.421 9.255 1.00 91.44 176 SER A O 1
ATOM 1445 N N . SER A 1 177 ? -16.613 -9.704 8.388 1.00 89.56 177 SER A N 1
ATOM 1446 C CA . SER A 1 177 ? -15.870 -9.292 9.588 1.00 89.56 177 SER A CA 1
ATOM 1447 C C . SER A 1 177 ? -16.137 -7.835 9.987 1.00 89.56 177 SER A C 1
ATOM 1449 O O . SER A 1 177 ? -16.256 -7.540 11.171 1.00 89.56 177 SER A O 1
ATOM 1451 N N . LEU A 1 178 ? -16.314 -6.929 9.016 1.00 90.00 178 LEU A N 1
ATOM 1452 C CA . LEU A 1 178 ? -16.667 -5.529 9.283 1.00 90.00 178 LEU A CA 1
ATOM 1453 C C . LEU A 1 178 ? -18.088 -5.352 9.766 1.00 90.00 178 LEU A C 1
ATOM 1455 O O . LEU A 1 178 ? -18.355 -4.502 10.611 1.00 90.00 178 LEU A O 1
ATOM 1459 N N . LEU A 1 179 ? -18.999 -6.158 9.246 1.00 93.25 179 LEU A N 1
ATOM 1460 C CA . LEU A 1 179 ? -20.365 -6.171 9.738 1.00 93.25 179 LEU A CA 1
ATOM 1461 C C . LEU A 1 179 ? -20.450 -6.716 11.156 1.00 93.25 179 LEU A C 1
ATOM 1463 O O . LEU A 1 179 ? -21.104 -6.102 11.995 1.00 93.25 179 LEU A O 1
ATOM 1467 N N . ASP A 1 180 ? -19.755 -7.819 11.424 1.00 93.12 180 ASP A N 1
ATOM 1468 C CA . ASP A 1 180 ? -19.683 -8.412 12.754 1.00 93.12 180 ASP A CA 1
ATOM 1469 C C . ASP A 1 180 ? -19.134 -7.423 13.779 1.00 93.12 180 ASP A C 1
ATOM 1471 O O . ASP A 1 180 ? -19.757 -7.206 14.817 1.00 93.12 180 ASP A O 1
ATOM 1475 N N . HIS A 1 181 ? -18.032 -6.747 13.433 1.00 90.62 181 HIS A N 1
ATOM 1476 C CA . HIS A 1 181 ? -17.445 -5.675 14.236 1.00 90.62 181 HIS A CA 1
ATOM 1477 C C . HIS A 1 181 ? -18.479 -4.603 14.571 1.00 90.62 181 HIS A C 1
ATOM 1479 O O . HIS A 1 181 ? -18.679 -4.280 15.743 1.00 90.62 181 HIS A O 1
ATOM 1485 N N . ARG A 1 182 ? -19.154 -4.056 13.552 1.00 94.25 182 ARG A N 1
ATOM 1486 C CA . ARG A 1 182 ? -20.105 -2.959 13.753 1.00 94.25 182 ARG A CA 1
ATOM 1487 C C . ARG A 1 182 ? -21.256 -3.393 14.645 1.00 94.25 182 ARG A C 1
ATOM 1489 O O . ARG A 1 182 ? -21.623 -2.647 15.543 1.00 94.25 182 ARG A O 1
ATOM 1496 N N . ILE A 1 183 ? -21.788 -4.596 14.445 1.00 95.81 183 ILE A N 1
ATOM 1497 C CA . ILE A 1 183 ? -22.858 -5.130 15.292 1.0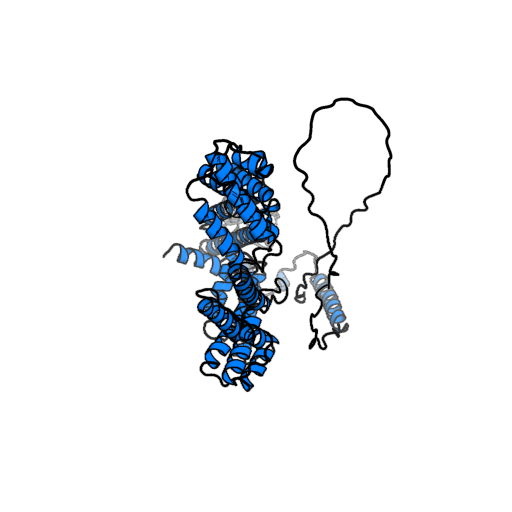0 95.81 183 ILE A CA 1
ATOM 1498 C C . ILE A 1 183 ? -22.369 -5.330 16.728 1.00 95.81 183 ILE A C 1
ATOM 1500 O O . ILE A 1 183 ? -23.042 -4.890 17.656 1.00 95.81 183 ILE A O 1
ATOM 1504 N N . HIS A 1 184 ? -21.184 -5.913 16.921 1.00 93.56 184 HIS A N 1
ATOM 1505 C CA . HIS A 1 184 ? -20.598 -6.069 18.251 1.00 93.56 184 HIS A CA 1
ATOM 1506 C C . HIS A 1 184 ? -20.366 -4.707 18.925 1.00 93.56 184 HIS A C 1
ATOM 1508 O O . HIS A 1 184 ? -20.558 -4.571 20.130 1.00 93.56 184 HIS A O 1
ATOM 1514 N N . SER A 1 185 ? -19.959 -3.678 18.179 1.00 94.31 185 SER A N 1
ATOM 1515 C CA . SER A 1 185 ? -19.811 -2.318 18.709 1.00 94.31 185 SER A CA 1
ATOM 1516 C C . SER A 1 185 ? -21.140 -1.776 19.250 1.00 94.31 185 SER A C 1
ATOM 1518 O O . SER A 1 185 ? -21.175 -1.249 20.361 1.00 94.31 185 SER A O 1
ATOM 1520 N N . LEU A 1 186 ? -22.247 -1.974 18.521 1.00 96.50 186 LEU A N 1
ATOM 1521 C CA . LEU A 1 186 ? -23.593 -1.600 18.981 1.00 96.50 186 LEU A CA 1
ATOM 1522 C C . LEU A 1 186 ? -23.991 -2.372 20.248 1.00 96.50 186 LEU A C 1
ATOM 1524 O O . LEU A 1 186 ? -24.478 -1.773 21.206 1.00 96.50 186 LEU A O 1
ATOM 1528 N N . GLU A 1 187 ? -23.758 -3.687 20.267 1.00 96.12 187 GLU A N 1
ATOM 1529 C CA . GLU A 1 187 ? -24.042 -4.557 21.416 1.00 96.12 187 GLU A CA 1
ATOM 1530 C C . GLU A 1 187 ? -23.223 -4.147 22.654 1.00 96.12 187 GLU A C 1
ATOM 1532 O O . GLU A 1 187 ? -23.769 -4.045 23.751 1.00 96.12 187 GLU A O 1
ATOM 1537 N N . GLU A 1 188 ? -21.930 -3.850 22.494 1.00 95.56 188 GLU A N 1
ATOM 1538 C CA . GLU A 1 188 ? -21.054 -3.454 23.603 1.00 95.56 188 GLU A CA 1
ATOM 1539 C C . GLU A 1 188 ? -21.398 -2.053 24.125 1.00 95.56 188 GLU A C 1
ATOM 1541 O O . GLU A 1 188 ? -21.470 -1.858 25.338 1.00 95.56 188 GLU A O 1
ATOM 1546 N N . ARG A 1 189 ? -21.694 -1.084 23.244 1.00 96.31 189 ARG A N 1
ATOM 1547 C CA . ARG A 1 189 ? -22.197 0.236 23.667 1.00 96.31 189 ARG A CA 1
ATOM 1548 C C . ARG A 1 189 ? -23.498 0.105 24.454 1.00 96.31 189 ARG A C 1
ATOM 1550 O O . ARG A 1 189 ? -23.653 0.761 25.483 1.00 96.31 189 ARG A O 1
ATOM 1557 N N . GLN A 1 190 ? -24.404 -0.765 24.005 1.00 97.94 190 GLN A N 1
ATOM 1558 C CA . GLN A 1 190 ? -25.648 -1.045 24.716 1.00 97.94 190 GLN A CA 1
ATOM 1559 C C . GLN A 1 190 ? -25.389 -1.651 26.100 1.00 97.94 190 GLN A C 1
ATOM 1561 O O . GLN A 1 190 ? -25.945 -1.161 27.081 1.00 97.94 190 GLN A O 1
ATOM 1566 N N . ARG A 1 191 ? -24.497 -2.643 26.209 1.00 96.88 191 ARG A N 1
ATOM 1567 C CA . ARG A 1 191 ? -24.103 -3.230 27.502 1.00 96.88 191 ARG A CA 1
ATOM 1568 C C . ARG A 1 191 ? -23.529 -2.191 28.465 1.00 96.88 191 ARG A C 1
ATOM 1570 O O . ARG A 1 191 ? -23.957 -2.116 29.615 1.00 96.88 191 ARG A O 1
ATOM 1577 N N . VAL A 1 192 ? -22.603 -1.355 27.992 1.00 96.69 192 VAL A N 1
ATOM 1578 C CA . VAL A 1 192 ? -21.995 -0.296 28.812 1.00 96.69 192 VAL A CA 1
ATOM 1579 C C . VAL A 1 192 ? -23.040 0.728 29.252 1.00 96.69 192 VAL A C 1
ATOM 1581 O O . VAL A 1 192 ? -23.025 1.157 30.406 1.00 96.69 192 VAL A O 1
ATOM 1584 N N . TYR A 1 193 ? -23.975 1.087 28.371 1.00 97.00 193 TYR A N 1
ATOM 1585 C CA . TYR A 1 193 ? -25.083 1.985 28.695 1.00 97.00 193 TYR A CA 1
ATOM 1586 C C . TYR A 1 193 ? -26.027 1.412 29.764 1.00 97.00 193 TYR A C 1
ATOM 1588 O O . TYR A 1 193 ? -26.492 2.147 30.634 1.00 97.00 193 TYR A O 1
ATOM 1596 N N . GLU A 1 194 ? -26.255 0.097 29.763 1.00 97.56 194 GLU A N 1
ATOM 1597 C CA . GLU A 1 194 ? -26.996 -0.622 30.813 1.00 97.56 194 GLU A CA 1
ATOM 1598 C C . GLU A 1 194 ? -26.224 -0.737 32.141 1.00 97.56 194 GLU A C 1
ATOM 1600 O O . GLU A 1 194 ? -26.754 -1.239 33.134 1.00 97.56 194 GLU A O 1
ATOM 1605 N N . GLY A 1 195 ? -24.986 -0.236 32.185 1.00 96.81 195 GLY A N 1
ATOM 1606 C CA . GLY A 1 195 ? -24.121 -0.231 33.362 1.00 96.81 195 GLY A CA 1
ATOM 1607 C C . GLY A 1 195 ? -23.194 -1.441 33.460 1.00 96.81 195 GLY A C 1
ATOM 1608 O O . GLY A 1 195 ? -22.452 -1.553 34.438 1.00 96.81 195 GLY A O 1
ATOM 1609 N N . ASP A 1 196 ? -23.191 -2.335 32.469 1.00 97.69 196 ASP A N 1
ATOM 1610 C CA . ASP A 1 196 ? -22.262 -3.458 32.420 1.00 97.69 196 ASP A CA 1
ATOM 1611 C C . ASP A 1 196 ? -20.912 -3.028 31.827 1.00 97.69 196 ASP A C 1
ATOM 1613 O O . ASP A 1 196 ? -20.712 -2.977 30.613 1.00 97.69 196 ASP A O 1
ATOM 1617 N N . ARG A 1 197 ? -19.960 -2.738 32.718 1.00 96.88 197 ARG A N 1
ATOM 1618 C CA . ARG A 1 197 ? -18.562 -2.422 32.382 1.00 96.88 197 ARG A CA 1
ATOM 1619 C C . ARG A 1 197 ? -17.614 -3.591 32.663 1.00 96.88 197 ARG A C 1
ATOM 1621 O O . ARG A 1 197 ? -16.421 -3.386 32.866 1.00 96.88 197 ARG A O 1
ATOM 1628 N N . SER A 1 198 ? -18.115 -4.831 32.673 1.00 96.00 198 SER A N 1
ATOM 1629 C CA . SER A 1 198 ? -17.318 -6.016 33.030 1.00 96.00 198 SER A CA 1
ATOM 1630 C C . SER A 1 198 ? -16.261 -6.408 31.990 1.00 96.00 198 SER A C 1
ATOM 1632 O O . SER A 1 198 ? -15.537 -7.386 32.185 1.00 96.00 198 SER A O 1
ATOM 1634 N N . SER A 1 199 ? -16.195 -5.707 30.856 1.00 93.50 199 SER A N 1
ATOM 1635 C CA . SER A 1 199 ? -15.160 -5.911 29.847 1.00 93.50 199 SER A CA 1
ATOM 1636 C C . SER A 1 199 ? -13.782 -5.716 30.497 1.00 93.50 199 SER A C 1
ATOM 1638 O O . SER A 1 199 ? -13.543 -4.645 31.058 1.00 93.50 199 SER A O 1
ATOM 1640 N N . PRO A 1 200 ? -12.845 -6.687 30.424 1.00 92.69 200 PRO A N 1
ATOM 1641 C CA . PRO A 1 200 ? -11.544 -6.589 31.102 1.00 92.69 200 PRO A CA 1
ATOM 1642 C C . PRO A 1 200 ? -10.777 -5.296 30.795 1.00 92.69 200 PRO A C 1
ATOM 1644 O O . PRO A 1 200 ? -10.016 -4.798 31.618 1.00 92.69 200 PRO A O 1
ATOM 1647 N N . ARG A 1 201 ? -11.009 -4.734 29.607 1.00 92.19 201 ARG A N 1
ATOM 1648 C CA . ARG A 1 201 ? -10.429 -3.475 29.136 1.00 92.19 201 ARG A CA 1
ATOM 1649 C C . ARG A 1 201 ? -11.011 -2.257 29.843 1.00 92.19 201 ARG A C 1
ATOM 1651 O O . ARG A 1 201 ? -10.251 -1.440 30.349 1.00 92.19 201 ARG A O 1
ATOM 1658 N N . LEU A 1 202 ? -12.338 -2.157 29.916 1.00 95.19 202 LEU A N 1
ATOM 1659 C CA . LEU A 1 202 ? -12.999 -1.066 30.636 1.00 95.19 202 LEU A CA 1
ATOM 1660 C C . LEU A 1 202 ? -12.718 -1.160 32.135 1.00 95.19 202 LEU A C 1
ATOM 1662 O O . LEU A 1 202 ? -12.409 -0.148 32.743 1.00 95.19 202 LEU A O 1
ATOM 1666 N N . ALA A 1 203 ? -12.683 -2.370 32.700 1.00 96.12 203 ALA A N 1
ATOM 1667 C CA . ALA A 1 203 ? -12.274 -2.579 34.086 1.00 96.12 203 ALA A CA 1
ATOM 1668 C C . ALA A 1 203 ? -10.831 -2.102 34.353 1.00 96.12 203 ALA A C 1
ATOM 1670 O O . ALA A 1 203 ? -10.574 -1.437 35.355 1.00 96.12 203 ALA A O 1
ATOM 1671 N N . ALA A 1 204 ? -9.888 -2.393 33.447 1.00 95.38 204 ALA A N 1
ATOM 1672 C CA . ALA A 1 204 ? -8.511 -1.904 33.551 1.00 95.38 204 ALA A CA 1
ATOM 1673 C C . ALA A 1 204 ? -8.406 -0.376 33.394 1.00 95.38 204 ALA A C 1
ATOM 1675 O O . ALA A 1 204 ? -7.591 0.256 34.068 1.00 95.38 204 ALA A O 1
ATOM 1676 N N . LEU A 1 205 ? -9.224 0.222 32.521 1.00 96.56 205 LEU A N 1
ATOM 1677 C CA . LEU A 1 205 ? -9.306 1.673 32.358 1.00 96.56 205 LEU A CA 1
ATOM 1678 C C . LEU A 1 205 ? -9.913 2.346 33.592 1.00 96.56 205 LEU A C 1
ATOM 1680 O O . LEU A 1 205 ? -9.385 3.356 34.042 1.00 96.56 205 LEU A O 1
ATOM 1684 N N . ASP A 1 206 ? -10.970 1.774 34.166 1.00 97.44 206 ASP A N 1
ATOM 1685 C CA . ASP A 1 206 ? -11.620 2.276 35.376 1.00 97.44 206 ASP A CA 1
ATOM 1686 C C . ASP A 1 206 ? -10.660 2.239 36.571 1.00 97.44 206 ASP A C 1
ATOM 1688 O O . ASP A 1 206 ? -10.548 3.224 37.300 1.00 97.44 206 ASP A O 1
ATOM 1692 N N . ASP A 1 207 ? -9.899 1.152 36.733 1.00 96.88 207 ASP A N 1
ATOM 1693 C CA . ASP A 1 207 ? -8.837 1.062 37.741 1.00 96.88 207 ASP A CA 1
ATOM 1694 C C . ASP A 1 207 ? -7.749 2.129 37.526 1.00 96.88 207 ASP A C 1
ATOM 1696 O O . ASP A 1 207 ? -7.331 2.805 38.472 1.00 96.88 207 ASP A O 1
ATOM 1700 N N . LEU A 1 208 ? -7.312 2.333 36.278 1.00 96.25 208 LEU A N 1
ATOM 1701 C CA . LEU A 1 208 ? -6.339 3.373 35.950 1.00 96.25 208 LEU A CA 1
ATOM 1702 C C . LEU A 1 208 ? -6.886 4.771 36.255 1.00 96.25 208 LEU A C 1
ATOM 1704 O O . LEU A 1 208 ? -6.187 5.555 36.892 1.00 96.25 208 LEU A O 1
ATOM 1708 N N . LYS A 1 209 ? -8.138 5.054 35.878 1.00 97.50 209 LYS A N 1
ATOM 1709 C CA . LYS A 1 209 ? -8.824 6.338 36.077 1.00 97.50 209 LYS A CA 1
ATOM 1710 C C . LYS A 1 209 ? -8.786 6.797 37.532 1.00 97.50 209 LYS A C 1
ATOM 1712 O O . LYS A 1 209 ? -8.601 7.981 37.781 1.00 97.50 209 LYS A O 1
ATOM 1717 N N . THR A 1 210 ? -8.886 5.878 38.497 1.00 97.31 210 THR A N 1
ATOM 1718 C CA . THR A 1 210 ? -8.816 6.222 39.933 1.00 97.31 210 THR A CA 1
ATOM 1719 C C . THR A 1 210 ? -7.471 6.803 40.382 1.00 97.31 210 THR A C 1
ATOM 1721 O O . THR A 1 210 ? -7.392 7.406 41.452 1.00 97.31 210 THR A O 1
ATOM 1724 N N . ARG A 1 211 ? -6.415 6.615 39.583 1.00 96.81 211 ARG A N 1
ATOM 1725 C CA . ARG A 1 211 ? -5.037 7.027 39.881 1.00 96.81 211 ARG A CA 1
ATOM 1726 C C . ARG A 1 211 ? -4.586 8.241 39.073 1.00 96.81 211 ARG A C 1
ATOM 1728 O O . ARG A 1 211 ? -3.489 8.739 39.308 1.00 96.81 211 ARG A O 1
ATOM 1735 N N . LEU A 1 212 ? -5.397 8.705 38.124 1.00 97.31 212 LEU A N 1
ATOM 1736 C CA . LEU A 1 212 ? -5.052 9.850 37.290 1.00 97.31 212 LEU A CA 1
ATOM 1737 C C . LEU A 1 212 ? -5.330 11.153 38.038 1.00 97.31 212 LEU A C 1
ATOM 1739 O O . LEU A 1 212 ? -6.349 11.308 38.706 1.00 97.31 212 LEU A O 1
ATOM 1743 N N . SER A 1 213 ? -4.394 12.088 37.941 1.00 97.38 213 SER A N 1
ATOM 1744 C CA . SER A 1 213 ? -4.480 13.415 38.551 1.00 97.38 213 SER A CA 1
ATOM 1745 C C . SER A 1 213 ? -3.975 14.537 37.644 1.00 97.38 213 SER A C 1
ATOM 1747 O O . SER A 1 213 ? -4.083 15.706 38.020 1.00 97.38 213 SER A O 1
ATOM 1749 N N . TYR A 1 214 ? -3.460 14.217 36.449 1.00 97.06 214 TYR A N 1
ATOM 1750 C CA . TYR A 1 214 ? -3.054 15.243 35.494 1.00 97.06 214 TYR A CA 1
ATOM 1751 C C . TYR A 1 214 ? -4.275 15.981 34.899 1.00 97.06 214 TYR A C 1
ATOM 1753 O O . TYR A 1 214 ? -5.327 15.371 34.679 1.00 97.06 214 TYR A O 1
ATOM 1761 N N . PRO A 1 215 ? -4.180 17.299 34.639 1.00 97.38 215 PRO A N 1
ATOM 1762 C CA . PRO A 1 215 ? -5.257 18.058 34.008 1.00 97.38 215 PRO A CA 1
ATOM 1763 C C . PRO A 1 215 ? -5.604 17.514 32.616 1.00 97.38 215 PRO A C 1
ATOM 1765 O O . PRO A 1 215 ? -4.713 17.371 31.782 1.00 97.38 215 PRO A O 1
ATOM 1768 N N . GLY A 1 216 ? -6.891 17.259 32.357 1.00 96.38 216 GLY A N 1
ATOM 1769 C CA . GLY A 1 216 ? -7.377 16.759 31.063 1.00 96.38 216 GLY A CA 1
ATOM 1770 C C . GLY A 1 216 ? -7.331 15.235 30.907 1.00 96.38 216 GLY A C 1
ATOM 1771 O O . GLY A 1 216 ? -7.553 14.732 29.810 1.00 96.38 216 GLY A O 1
ATOM 1772 N N . HIS A 1 217 ? -7.055 14.481 31.976 1.00 97.00 217 HIS A N 1
ATOM 1773 C CA . HIS A 1 217 ? -7.096 13.016 31.929 1.00 97.00 217 HIS A CA 1
ATOM 1774 C C . HIS A 1 217 ? -8.498 12.470 31.630 1.00 97.00 217 HIS A C 1
ATOM 1776 O O . HIS A 1 217 ? -8.624 11.356 31.132 1.00 97.00 217 HIS A O 1
ATOM 1782 N N . GLU A 1 218 ? -9.552 13.232 31.925 1.00 97.56 218 GLU A N 1
ATOM 1783 C CA . GLU A 1 218 ? -10.928 12.865 31.608 1.00 97.56 218 GLU A CA 1
ATOM 1784 C C . GLU A 1 218 ? -11.160 12.760 30.098 1.00 97.56 218 GLU A C 1
ATOM 1786 O O . GLU A 1 218 ? -11.842 11.830 29.667 1.00 97.56 218 GLU A O 1
ATOM 1791 N N . ASP A 1 219 ? -10.551 13.655 29.315 1.00 96.56 219 ASP A N 1
ATOM 1792 C CA . ASP A 1 219 ? -10.622 13.633 27.852 1.00 96.56 219 ASP A CA 1
ATOM 1793 C C . ASP A 1 219 ? -9.856 12.420 27.304 1.00 96.56 219 ASP A C 1
ATOM 1795 O O . ASP A 1 219 ? -10.397 11.664 26.506 1.00 96.56 219 ASP A O 1
ATOM 1799 N N . ASP A 1 220 ? -8.650 12.141 27.822 1.00 96.12 220 ASP A N 1
ATOM 1800 C CA . ASP A 1 220 ? -7.893 10.938 27.442 1.00 96.12 220 ASP A CA 1
ATOM 1801 C C . ASP A 1 220 ? -8.655 9.643 27.786 1.00 96.12 220 ASP A C 1
ATOM 1803 O O . ASP A 1 220 ? -8.625 8.678 27.026 1.00 96.12 220 ASP A O 1
ATOM 1807 N N . VAL A 1 221 ? -9.341 9.591 28.933 1.00 96.69 221 VAL A N 1
ATOM 1808 C CA . VAL A 1 221 ? -10.175 8.438 29.304 1.00 96.69 221 VAL A CA 1
ATOM 1809 C C . VAL A 1 221 ? -11.358 8.300 28.347 1.00 96.69 221 VAL A C 1
ATOM 1811 O O . VAL A 1 221 ? -11.627 7.186 27.905 1.00 96.69 221 VAL A O 1
ATOM 1814 N N . ALA A 1 222 ? -12.039 9.400 28.014 1.00 95.75 222 ALA A N 1
ATOM 1815 C CA . ALA A 1 222 ? -13.157 9.393 27.073 1.00 95.75 222 ALA A CA 1
ATOM 1816 C C . ALA A 1 222 ? -12.719 8.951 25.667 1.00 95.75 222 ALA A C 1
ATOM 1818 O O . ALA A 1 222 ? -13.402 8.141 25.042 1.00 95.75 222 ALA A O 1
ATOM 1819 N N . ASP A 1 223 ? -11.550 9.399 25.206 1.00 93.94 223 ASP A N 1
ATOM 1820 C CA . ASP A 1 223 ? -10.964 8.972 23.935 1.00 93.94 223 ASP A CA 1
ATOM 1821 C C . ASP A 1 223 ? -10.682 7.461 23.937 1.00 93.94 223 ASP A C 1
ATOM 1823 O O . ASP A 1 223 ? -11.019 6.764 22.982 1.00 93.94 223 ASP A O 1
ATOM 1827 N N . ILE A 1 224 ? -10.129 6.911 25.027 1.00 94.25 224 ILE A N 1
ATOM 1828 C CA . ILE A 1 224 ? -9.882 5.462 25.146 1.00 94.25 224 ILE A CA 1
ATOM 1829 C C . ILE A 1 224 ? -11.193 4.664 25.180 1.00 94.25 224 ILE A C 1
ATOM 1831 O O . ILE A 1 224 ? -11.258 3.558 24.634 1.00 94.25 224 ILE A O 1
ATOM 1835 N N . GLU A 1 225 ? -12.237 5.195 25.820 1.00 95.12 225 GLU A N 1
ATOM 1836 C CA . GLU A 1 225 ? -13.572 4.593 25.786 1.00 95.12 225 GLU A CA 1
ATOM 1837 C C . GLU A 1 225 ? -14.152 4.601 24.368 1.00 95.12 225 GLU A C 1
ATOM 1839 O O . GLU A 1 225 ? -14.698 3.594 23.929 1.00 95.12 225 GLU A O 1
ATOM 1844 N N . GLU A 1 226 ? -14.004 5.684 23.610 1.00 93.94 226 GLU A N 1
ATOM 1845 C CA . GLU A 1 226 ? -14.496 5.739 22.232 1.00 93.94 226 GLU A CA 1
ATOM 1846 C C . GLU A 1 226 ? -13.703 4.807 21.295 1.00 93.94 226 GLU A C 1
ATOM 1848 O O . GLU A 1 226 ? -14.287 4.089 20.474 1.00 93.94 226 GLU A O 1
ATOM 1853 N N . GLU A 1 227 ? -12.383 4.721 21.473 1.00 91.12 227 GLU A N 1
ATOM 1854 C CA . GLU A 1 227 ? -11.502 3.769 20.780 1.00 91.12 227 GLU A CA 1
ATOM 1855 C C . GLU A 1 227 ? -11.887 2.308 21.064 1.00 91.12 227 GLU A C 1
ATOM 1857 O O . GLU A 1 227 ? -11.875 1.457 20.167 1.00 91.12 227 GLU A O 1
ATOM 1862 N N . HIS A 1 228 ? -12.310 2.008 22.299 1.00 90.81 228 HIS A N 1
ATOM 1863 C CA . HIS A 1 228 ? -12.817 0.689 22.680 1.00 90.81 228 HIS A CA 1
ATOM 1864 C C . HIS A 1 228 ? -14.012 0.254 21.820 1.00 90.81 228 HIS A C 1
ATOM 1866 O O . HIS A 1 228 ? -14.157 -0.943 21.546 1.00 90.81 228 HIS A O 1
ATOM 1872 N N . PHE A 1 229 ? -14.855 1.199 21.393 1.00 91.12 229 PHE A N 1
ATOM 1873 C CA . PHE A 1 229 ? -16.041 0.916 20.589 1.00 91.12 229 PHE A CA 1
ATOM 1874 C C . PHE A 1 229 ? -15.774 0.938 19.079 1.00 91.12 229 PHE A C 1
ATOM 1876 O O . PHE A 1 229 ? -16.452 0.224 18.340 1.00 91.12 229 PHE A O 1
ATOM 1883 N N . THR A 1 230 ? -14.834 1.747 18.591 1.00 85.81 230 THR A N 1
ATOM 1884 C CA . THR A 1 230 ? -14.706 2.047 17.152 1.00 85.81 230 THR A CA 1
ATOM 1885 C C . THR A 1 230 ? -13.669 1.199 16.414 1.00 85.81 230 THR A C 1
ATOM 1887 O O . THR A 1 230 ? -13.957 0.741 15.309 1.00 85.81 230 THR A O 1
ATOM 1890 N N . ASN A 1 231 ? -12.511 0.896 17.005 1.00 74.06 231 ASN A N 1
ATOM 1891 C CA . ASN A 1 231 ? -11.378 0.291 16.277 1.00 74.06 231 ASN A CA 1
ATOM 1892 C C . ASN A 1 231 ? -11.143 -1.207 16.573 1.00 74.06 231 ASN A C 1
ATOM 1894 O O . ASN A 1 231 ? -10.219 -1.832 16.058 1.00 74.06 231 ASN A O 1
ATOM 1898 N N . PHE A 1 232 ? -12.023 -1.838 17.355 1.00 63.44 232 PHE A N 1
ATOM 1899 C CA . PHE A 1 232 ? -11.612 -2.953 18.212 1.00 63.44 232 PHE A CA 1
ATOM 1900 C C . PHE A 1 232 ? -11.752 -4.413 17.697 1.00 63.44 232 PHE A C 1
ATOM 1902 O O . PHE A 1 232 ? -11.532 -5.325 18.473 1.00 63.44 232 PHE A O 1
ATOM 1909 N N . TRP A 1 233 ? -12.079 -4.748 16.445 1.00 62.88 233 TRP A N 1
ATOM 1910 C CA . TRP A 1 233 ? -12.256 -6.193 16.091 1.00 62.88 233 TRP A CA 1
ATOM 1911 C C . TRP A 1 233 ? -11.433 -6.730 14.927 1.00 62.88 233 TRP A C 1
ATOM 1913 O O . TRP A 1 233 ? -11.492 -7.924 14.652 1.00 62.88 233 TRP A O 1
ATOM 1923 N N . PHE A 1 234 ? -10.607 -5.904 14.288 1.00 60.31 234 PHE A N 1
ATOM 1924 C CA . PHE A 1 234 ? -9.820 -6.353 13.133 1.00 60.31 234 PHE A CA 1
ATOM 1925 C C . PHE A 1 234 ? -8.369 -6.675 13.426 1.00 60.31 234 PHE A C 1
ATOM 1927 O O . PHE A 1 234 ? -7.737 -7.382 12.649 1.00 60.31 234 PHE A O 1
ATOM 1934 N N . SER A 1 235 ? -7.824 -6.171 14.529 1.00 65.62 235 SER A N 1
ATOM 1935 C CA . SER A 1 235 ? -6.422 -6.395 14.842 1.00 65.62 235 SER A CA 1
ATOM 1936 C C . SER A 1 235 ? -6.272 -7.725 15.595 1.00 65.62 235 SER A C 1
ATOM 1938 O O . SER A 1 235 ? -6.864 -7.927 16.647 1.00 65.62 235 SER A O 1
ATOM 1940 N N . PRO A 1 236 ? -5.433 -8.670 15.160 1.00 65.94 236 PRO A N 1
ATOM 1941 C CA . PRO A 1 236 ? -5.022 -9.778 16.026 1.00 65.94 236 PRO A CA 1
ATOM 1942 C C . PRO A 1 236 ? -4.322 -9.283 17.311 1.00 65.94 236 PRO A C 1
ATOM 1944 O O . PRO A 1 236 ? -4.169 -10.033 18.272 1.00 65.94 236 PRO A O 1
ATOM 1947 N N . ASN A 1 237 ? -3.907 -8.009 17.336 1.00 74.44 237 ASN A N 1
ATOM 1948 C CA . ASN A 1 237 ? -3.126 -7.365 18.388 1.00 74.44 237 ASN A CA 1
ATOM 1949 C C . ASN A 1 237 ? -3.962 -6.457 19.302 1.00 74.44 237 ASN A C 1
ATOM 1951 O O . ASN A 1 237 ? -3.425 -5.552 19.935 1.00 74.44 237 ASN A O 1
ATOM 1955 N N . LEU A 1 238 ? -5.265 -6.696 19.412 1.00 72.62 238 LEU A N 1
ATOM 1956 C CA . LEU A 1 238 ? -6.197 -5.847 20.161 1.00 72.62 238 LEU A CA 1
ATOM 1957 C C . LEU A 1 238 ? -5.825 -5.591 21.619 1.00 72.62 238 LEU A C 1
ATOM 1959 O O . LEU A 1 238 ? -5.955 -4.476 22.125 1.00 72.62 238 LEU A O 1
ATOM 1963 N N . CYS A 1 239 ? -5.332 -6.621 22.306 1.00 77.69 239 CYS A N 1
ATOM 1964 C CA . CYS A 1 239 ? -4.831 -6.460 23.664 1.00 77.69 239 CYS A CA 1
ATOM 1965 C C . CYS A 1 239 ? -3.620 -5.521 23.711 1.00 77.69 239 CYS A C 1
ATOM 1967 O O . CYS A 1 239 ? -3.466 -4.801 24.694 1.00 77.69 239 CYS A O 1
ATOM 1969 N N . ASN A 1 240 ? -2.798 -5.490 22.661 1.00 81.38 240 ASN A N 1
ATOM 1970 C CA . ASN A 1 240 ? -1.611 -4.645 22.591 1.00 81.38 240 ASN A CA 1
ATOM 1971 C C . ASN A 1 240 ? -1.997 -3.185 22.356 1.00 81.38 240 ASN A C 1
ATOM 1973 O O . ASN A 1 240 ? -1.559 -2.340 23.123 1.00 81.38 240 ASN A O 1
ATOM 1977 N N . GLU A 1 241 ? -2.866 -2.887 21.385 1.00 83.94 241 GLU A N 1
ATOM 1978 C CA . GLU A 1 241 ? -3.291 -1.506 21.088 1.00 83.94 241 GLU A CA 1
ATOM 1979 C C . GLU A 1 241 ? -3.942 -0.834 22.302 1.00 83.94 241 GLU A C 1
ATOM 1981 O O . GLU A 1 241 ? -3.543 0.261 22.706 1.00 83.94 241 GLU A O 1
ATOM 1986 N N . PHE A 1 242 ? -4.873 -1.530 22.962 1.00 87.81 242 PHE A N 1
ATOM 1987 C CA . PHE A 1 242 ? -5.488 -1.016 24.185 1.00 87.81 242 PHE A CA 1
ATOM 1988 C C . PHE A 1 242 ? -4.466 -0.871 25.323 1.00 87.81 242 PHE A C 1
ATOM 1990 O O . PHE A 1 242 ? -4.472 0.122 26.049 1.00 87.81 242 PHE A O 1
ATOM 1997 N N . SER A 1 243 ? -3.539 -1.825 25.464 1.00 87.62 243 SER A N 1
ATOM 1998 C CA . SER A 1 243 ? -2.454 -1.718 26.449 1.00 87.62 243 SER A CA 1
ATOM 1999 C C . SER A 1 243 ? -1.537 -0.526 26.173 1.00 87.62 243 SER A C 1
ATOM 2001 O O . SER A 1 243 ? -1.081 0.115 27.121 1.00 87.62 243 SER A O 1
ATOM 2003 N N . CYS A 1 244 ? -1.295 -0.189 24.906 1.00 85.75 244 CYS A N 1
ATOM 2004 C CA . CYS A 1 244 ? -0.522 0.983 24.514 1.00 85.75 244 CYS A CA 1
ATOM 2005 C C . CYS A 1 244 ? -1.244 2.284 24.890 1.00 85.75 244 CYS A C 1
ATOM 2007 O O . CYS A 1 244 ? -0.621 3.170 25.471 1.00 85.75 244 CYS A O 1
ATOM 2009 N N . LEU A 1 245 ? -2.561 2.378 24.672 1.00 90.19 245 LEU A N 1
ATOM 2010 C CA . LEU A 1 245 ? -3.360 3.522 25.129 1.00 90.19 245 LEU A CA 1
ATOM 2011 C C . LEU A 1 245 ? -3.288 3.705 26.654 1.00 90.19 245 LEU A C 1
ATOM 2013 O O . LEU A 1 245 ? -3.004 4.802 27.138 1.00 90.19 245 LEU A O 1
ATOM 2017 N N . LEU A 1 246 ? -3.444 2.619 27.420 1.00 92.31 246 LEU A N 1
ATOM 2018 C CA . LEU A 1 246 ? -3.282 2.662 28.877 1.00 92.31 246 LEU A CA 1
ATOM 2019 C C . LEU A 1 246 ? -1.856 3.063 29.287 1.00 92.31 246 LEU A C 1
ATOM 2021 O O . LEU A 1 246 ? -1.672 3.807 30.250 1.00 92.31 246 LEU A O 1
ATOM 2025 N N . LYS A 1 247 ? -0.832 2.579 28.573 1.00 89.88 247 LYS A N 1
ATOM 2026 C CA . LYS A 1 247 ? 0.573 2.945 28.805 1.00 89.88 247 LYS A CA 1
ATOM 2027 C C . LYS A 1 247 ? 0.808 4.436 28.548 1.00 89.88 247 LYS A C 1
ATOM 2029 O O . LYS A 1 247 ? 1.464 5.070 29.368 1.00 89.88 247 LYS A O 1
ATOM 2034 N N . LYS A 1 248 ? 0.233 5.012 27.489 1.00 89.44 248 LYS A N 1
ATOM 2035 C CA . LYS A 1 248 ? 0.334 6.448 27.175 1.00 89.44 248 LYS A CA 1
ATOM 2036 C C . LYS A 1 248 ? -0.197 7.317 28.315 1.00 89.44 248 LYS A C 1
ATOM 2038 O O . LYS A 1 248 ? 0.475 8.249 28.748 1.00 89.44 248 LYS A O 1
ATOM 2043 N N . VAL A 1 249 ? -1.366 6.973 28.847 1.00 94.12 249 VAL A N 1
ATOM 2044 C CA . VAL A 1 249 ? -1.968 7.675 29.990 1.00 94.12 249 VAL A CA 1
ATOM 2045 C C . VAL A 1 249 ? -1.122 7.521 31.259 1.00 94.12 249 VAL A C 1
ATOM 2047 O O . VAL A 1 249 ? -0.934 8.488 31.994 1.00 94.12 249 VAL A O 1
ATOM 2050 N N . LYS A 1 250 ? -0.533 6.338 31.493 1.00 93.25 250 LYS A N 1
ATOM 2051 C CA . LYS A 1 250 ? 0.417 6.133 32.601 1.00 93.25 250 LYS A CA 1
ATOM 2052 C C . LYS A 1 250 ? 1.660 7.012 32.466 1.00 93.25 250 LYS A C 1
ATOM 2054 O O . LYS A 1 250 ? 2.058 7.614 33.453 1.00 93.25 250 LYS A O 1
ATOM 2059 N N . VAL A 1 251 ? 2.236 7.126 31.268 1.00 89.12 251 VAL A N 1
ATOM 2060 C CA . VAL A 1 251 ? 3.402 7.992 31.019 1.00 89.12 251 VAL A CA 1
ATOM 2061 C C . VAL A 1 251 ? 3.058 9.455 31.294 1.00 89.12 251 VAL A C 1
ATOM 2063 O O . VAL A 1 251 ? 3.773 10.094 32.061 1.00 89.12 251 VAL A O 1
ATOM 2066 N N . LYS A 1 252 ? 1.928 9.958 30.772 1.00 92.12 252 LYS A N 1
ATOM 2067 C CA . LYS A 1 252 ? 1.447 11.321 31.065 1.00 92.12 252 LYS A CA 1
ATOM 2068 C C . LYS A 1 252 ? 1.287 11.566 32.567 1.00 92.12 252 LYS A C 1
ATOM 2070 O O . LYS A 1 252 ? 1.687 12.613 33.070 1.00 92.12 252 LYS A O 1
ATOM 2075 N N . GLN A 1 253 ? 0.726 10.594 33.290 1.00 95.44 253 GLN A N 1
ATOM 2076 C CA . GLN A 1 253 ? 0.583 10.673 34.743 1.00 95.44 253 GLN A CA 1
ATOM 2077 C C . GLN A 1 253 ? 1.944 10.754 35.444 1.00 95.44 253 GLN A C 1
ATOM 2079 O O . GLN A 1 253 ? 2.139 11.620 36.292 1.00 95.44 253 GLN A O 1
ATOM 2084 N N . SER A 1 254 ? 2.899 9.902 35.073 1.00 92.06 254 SER A N 1
ATOM 2085 C CA . SER A 1 254 ? 4.244 9.901 35.656 1.00 92.06 254 SER A CA 1
ATOM 2086 C C . SER A 1 254 ? 5.003 11.210 35.367 1.00 92.06 254 SER A C 1
ATOM 2088 O O . SER A 1 254 ? 5.614 11.791 36.265 1.00 92.06 254 SER A O 1
ATOM 2090 N N . GLU A 1 255 ? 4.898 11.743 34.147 1.00 90.25 255 GLU A N 1
ATOM 2091 C CA . GLU A 1 255 ? 5.463 13.049 33.781 1.00 90.25 255 GLU A CA 1
ATOM 2092 C C . GLU A 1 255 ? 4.853 14.193 34.596 1.00 90.25 255 GLU A C 1
ATOM 2094 O O . GLU A 1 255 ? 5.579 15.058 35.091 1.00 90.25 255 GLU A O 1
ATOM 2099 N N . PHE A 1 256 ? 3.533 14.174 34.792 1.00 94.31 256 PHE A N 1
ATOM 2100 C CA . PHE A 1 256 ? 2.834 15.148 35.626 1.00 94.31 256 PHE A CA 1
ATOM 2101 C C . PHE A 1 256 ? 3.270 15.087 37.098 1.00 94.31 256 PHE A C 1
ATOM 2103 O O . PHE A 1 256 ? 3.413 16.122 37.747 1.00 94.31 256 PHE A O 1
ATOM 2110 N N . GLU A 1 257 ? 3.550 13.890 37.613 1.00 95.5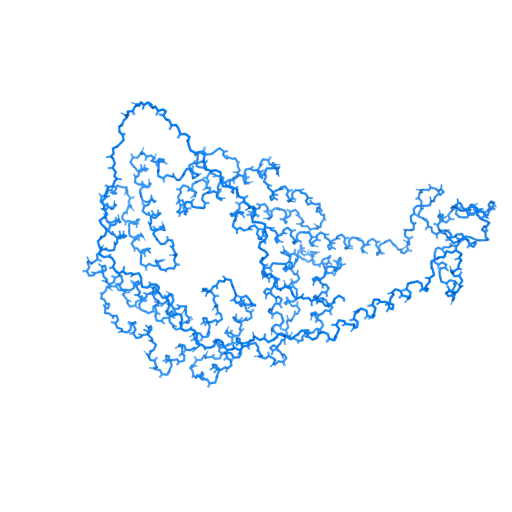0 257 GLU A N 1
ATOM 2111 C CA . GLU A 1 257 ? 4.109 13.678 38.955 1.00 95.50 257 GLU A CA 1
ATOM 2112 C C . GLU A 1 257 ? 5.593 14.077 39.069 1.00 95.50 257 GLU A C 1
ATOM 2114 O O . GLU A 1 257 ? 6.156 14.075 40.166 1.00 95.50 257 GLU A O 1
ATOM 2119 N N . GLY A 1 258 ? 6.236 14.455 37.959 1.00 93.19 258 GLY A N 1
ATOM 2120 C CA . GLY A 1 258 ? 7.645 14.842 37.915 1.00 93.19 258 GLY A CA 1
ATOM 2121 C C . GLY A 1 258 ? 8.614 13.658 37.959 1.00 93.19 258 GLY A C 1
ATOM 2122 O O . GLY A 1 258 ? 9.800 13.856 38.231 1.00 93.19 258 GLY A O 1
ATOM 2123 N N . PHE A 1 259 ? 8.139 12.438 37.696 1.00 90.31 259 PHE A N 1
ATOM 2124 C CA . PHE A 1 259 ? 8.953 11.229 37.644 1.00 90.31 259 PHE A CA 1
ATOM 2125 C C . PHE A 1 259 ? 8.789 10.548 36.286 1.00 90.31 259 PHE A C 1
ATOM 2127 O O . PHE A 1 259 ? 7.779 9.911 36.021 1.00 90.31 259 PHE A O 1
ATOM 2134 N N . VAL A 1 260 ? 9.793 10.635 35.413 1.00 84.62 260 VAL A N 1
ATOM 2135 C CA . VAL A 1 260 ? 9.771 9.856 34.168 1.00 84.62 260 VAL A CA 1
ATOM 2136 C C . VAL A 1 260 ? 10.169 8.420 34.498 1.00 84.62 260 VAL A C 1
ATOM 2138 O O . VAL A 1 260 ? 11.353 8.119 34.654 1.00 84.62 260 VAL A O 1
ATOM 2141 N N . ASP A 1 261 ? 9.188 7.525 34.612 1.00 85.56 261 ASP A N 1
ATOM 2142 C CA . ASP A 1 261 ? 9.462 6.106 34.825 1.00 85.56 261 ASP A CA 1
ATOM 2143 C C . ASP A 1 261 ? 10.011 5.471 33.544 1.00 85.56 261 ASP A C 1
ATOM 2145 O O . ASP A 1 261 ? 9.281 4.966 32.686 1.00 85.56 261 ASP A O 1
ATOM 2149 N N . HIS A 1 262 ? 11.337 5.479 33.406 1.00 84.62 262 HIS A N 1
ATOM 2150 C CA . HIS A 1 262 ? 11.987 4.873 32.254 1.00 84.62 262 HIS A CA 1
ATOM 2151 C C . HIS A 1 262 ? 11.727 3.366 32.140 1.00 84.62 262 HIS A C 1
ATOM 2153 O O . HIS A 1 262 ? 11.893 2.821 31.045 1.00 84.62 262 HIS A O 1
ATOM 2159 N N . ALA A 1 263 ? 11.315 2.676 33.215 1.00 87.94 263 ALA A N 1
ATOM 2160 C CA . ALA A 1 263 ? 10.977 1.253 33.172 1.00 87.94 263 ALA A CA 1
ATOM 2161 C C . ALA A 1 263 ? 9.742 0.962 32.306 1.00 87.94 263 ALA A C 1
ATOM 2163 O O . ALA A 1 263 ? 9.573 -0.172 31.860 1.00 87.94 263 ALA A O 1
ATOM 2164 N N . LEU A 1 264 ? 8.924 1.978 32.010 1.00 85.81 264 LEU A N 1
ATOM 2165 C CA . LEU A 1 264 ? 7.781 1.848 31.109 1.00 85.81 264 LEU A CA 1
ATOM 2166 C C . LEU A 1 264 ? 8.195 1.755 29.634 1.00 85.81 264 LEU A C 1
ATOM 2168 O O . LEU A 1 264 ? 7.429 1.229 28.825 1.00 85.81 264 LEU A O 1
ATOM 2172 N N . TYR A 1 265 ? 9.385 2.236 29.262 1.00 89.81 265 TYR A N 1
ATOM 2173 C CA . TYR A 1 265 ? 9.870 2.175 27.882 1.00 89.81 265 TYR A CA 1
ATOM 2174 C C . TYR A 1 265 ? 10.508 0.823 27.567 1.00 89.81 265 TYR A C 1
ATOM 2176 O O . TYR A 1 265 ? 11.250 0.257 28.373 1.00 89.81 265 TYR A O 1
ATOM 2184 N N . HIS A 1 266 ? 10.265 0.331 26.351 1.00 91.31 266 HIS A N 1
ATOM 2185 C CA . HIS A 1 266 ? 10.965 -0.844 25.842 1.00 91.31 266 HIS A CA 1
ATOM 2186 C C . HIS A 1 266 ? 12.486 -0.559 25.798 1.00 91.31 266 HIS A C 1
ATOM 2188 O O . HIS A 1 266 ? 12.870 0.569 25.478 1.00 91.31 266 HIS A O 1
ATOM 2194 N N . PRO A 1 267 ? 13.387 -1.527 26.068 1.00 94.62 267 PRO A N 1
ATOM 2195 C CA . PRO A 1 267 ? 14.832 -1.266 26.098 1.00 94.62 267 PRO A CA 1
ATOM 2196 C C . PRO A 1 267 ? 15.377 -0.596 24.826 1.00 94.62 267 PRO A C 1
ATOM 2198 O O . PRO A 1 267 ? 16.192 0.318 24.906 1.00 94.62 267 PRO A O 1
ATOM 2201 N N . VAL A 1 268 ? 14.873 -1.000 23.655 1.00 95.75 268 VAL A N 1
ATOM 2202 C CA . VAL A 1 268 ? 15.244 -0.389 22.365 1.00 95.75 268 VAL A CA 1
ATOM 2203 C C . VAL A 1 268 ? 14.650 1.015 22.209 1.00 95.75 268 VAL A C 1
ATOM 2205 O O . VAL A 1 268 ? 15.325 1.913 21.722 1.00 95.75 268 VAL A O 1
ATOM 2208 N N . GLN A 1 269 ? 13.421 1.242 22.682 1.00 94.56 269 GLN A N 1
ATOM 2209 C CA . GLN A 1 269 ? 12.808 2.575 22.692 1.00 94.56 269 GLN A CA 1
ATOM 2210 C C . GLN A 1 269 ? 13.640 3.543 23.541 1.00 94.56 269 GLN A C 1
ATOM 2212 O O . GLN A 1 269 ? 13.900 4.670 23.132 1.00 94.56 269 GLN A O 1
ATOM 2217 N N . ARG A 1 270 ? 14.129 3.077 24.696 1.00 94.56 270 ARG A N 1
ATOM 2218 C CA . ARG A 1 270 ? 15.034 3.844 25.554 1.00 94.56 270 ARG A CA 1
ATOM 2219 C C . ARG A 1 270 ? 16.351 4.167 24.848 1.00 94.56 270 ARG A C 1
ATOM 2221 O O . ARG A 1 270 ? 16.791 5.304 24.915 1.00 94.56 270 ARG A O 1
ATOM 2228 N N . GLN A 1 271 ? 16.936 3.208 24.129 1.00 96.69 271 GLN A N 1
ATOM 2229 C CA . GLN A 1 271 ? 18.145 3.445 23.335 1.00 96.69 271 GLN A CA 1
ATOM 2230 C C . GLN A 1 271 ? 17.946 4.544 22.280 1.00 96.69 271 GLN A C 1
ATOM 2232 O O . GLN A 1 271 ? 18.863 5.325 22.046 1.00 96.69 271 GLN A O 1
ATOM 2237 N N . ILE A 1 272 ? 16.760 4.629 21.669 1.00 96.75 272 ILE A N 1
ATOM 2238 C CA . ILE A 1 272 ? 16.421 5.722 20.750 1.00 96.75 272 ILE A CA 1
ATOM 2239 C C . ILE A 1 272 ? 16.317 7.048 21.510 1.00 96.75 272 ILE A C 1
ATOM 2241 O O . ILE A 1 272 ? 16.943 8.026 21.120 1.00 96.75 272 ILE A O 1
ATOM 2245 N N . ILE A 1 273 ? 15.580 7.081 22.622 1.00 95.19 273 ILE A N 1
ATOM 2246 C CA . ILE A 1 273 ? 15.346 8.309 23.398 1.00 95.19 273 ILE A CA 1
ATOM 2247 C C . ILE A 1 273 ? 16.638 8.873 24.008 1.00 95.19 273 ILE A C 1
ATOM 2249 O O . ILE A 1 273 ? 16.830 10.085 24.039 1.00 95.19 273 ILE A O 1
ATOM 2253 N N . GLU A 1 274 ? 17.515 8.003 24.503 1.00 95.38 274 GLU A N 1
ATOM 2254 C CA . GLU A 1 274 ? 18.789 8.369 25.136 1.00 95.38 274 GLU A CA 1
ATOM 2255 C C . GLU A 1 274 ? 19.940 8.487 24.122 1.00 95.38 274 GLU A C 1
ATOM 2257 O O . GLU A 1 274 ? 21.051 8.883 24.483 1.00 95.38 274 GLU A O 1
ATOM 2262 N N . GLY A 1 275 ? 19.692 8.130 22.859 1.00 96.44 275 GLY A N 1
ATOM 2263 C CA . GLY A 1 275 ? 20.673 8.177 21.784 1.00 96.44 275 GLY A CA 1
ATOM 2264 C C . GLY A 1 275 ? 21.105 9.604 21.445 1.00 96.44 275 GLY A C 1
ATOM 2265 O O . GLY A 1 275 ? 20.327 10.554 21.505 1.00 96.44 275 GLY A O 1
ATOM 2266 N N . HIS A 1 276 ? 22.372 9.758 21.060 1.00 96.75 276 HIS A N 1
ATOM 2267 C CA . HIS A 1 276 ? 22.893 11.017 20.535 1.00 96.75 276 HIS A CA 1
ATOM 2268 C C . HIS A 1 276 ? 22.743 11.039 19.014 1.00 96.75 276 HIS A C 1
ATOM 2270 O O . HIS A 1 276 ? 23.578 10.479 18.302 1.00 96.75 276 HIS A O 1
ATOM 2276 N N . TRP A 1 277 ? 21.686 11.689 18.538 1.00 97.81 277 TRP A N 1
ATOM 2277 C CA . TRP A 1 277 ? 21.395 11.862 17.115 1.00 97.81 277 TRP A CA 1
ATOM 2278 C C . TRP A 1 277 ? 21.769 13.273 16.655 1.00 97.81 277 TRP A C 1
ATOM 2280 O O . TRP A 1 277 ? 21.773 14.215 17.449 1.00 97.81 277 TRP A O 1
ATOM 2290 N N . SER A 1 278 ? 22.114 13.425 15.377 1.00 97.75 278 SER A N 1
ATOM 2291 C CA . SER A 1 278 ? 22.451 14.728 14.787 1.00 97.75 278 SER A CA 1
ATOM 2292 C C . SER A 1 278 ? 21.816 14.984 13.420 1.00 97.75 278 SER A C 1
ATOM 2294 O O . SER A 1 278 ? 22.025 16.052 12.841 1.00 97.75 278 SER A O 1
ATOM 2296 N N . PHE A 1 279 ? 21.040 14.036 12.887 1.00 97.44 279 PHE A N 1
ATOM 2297 C CA . PHE A 1 279 ? 20.330 14.227 11.624 1.00 97.44 279 PHE A CA 1
ATOM 2298 C C . PHE A 1 279 ? 19.201 15.259 11.761 1.00 97.44 279 PHE A C 1
ATOM 2300 O O . PHE A 1 279 ? 18.633 15.450 12.826 1.00 97.44 279 PHE A O 1
ATOM 2307 N N . HIS A 1 280 ? 18.870 15.972 10.686 1.00 96.69 280 HIS A N 1
ATOM 2308 C CA . HIS A 1 280 ? 17.868 17.040 10.750 1.00 96.69 280 HIS A CA 1
ATOM 2309 C C . HIS A 1 280 ? 16.480 16.504 11.146 1.00 96.69 280 HIS A C 1
ATOM 2311 O O . HIS A 1 280 ? 15.992 15.585 10.496 1.00 96.69 280 HIS A O 1
ATOM 2317 N N . GLY A 1 281 ? 15.850 17.110 12.161 1.00 96.12 281 GLY A N 1
ATOM 2318 C CA . GLY A 1 281 ? 14.516 16.729 12.647 1.00 96.12 281 GLY A CA 1
ATOM 2319 C C . GLY A 1 281 ? 14.507 15.609 13.694 1.00 96.12 281 GLY A C 1
ATOM 2320 O O . GLY A 1 281 ? 13.432 15.187 14.110 1.00 96.12 281 GLY A O 1
ATOM 2321 N N . TRP A 1 282 ? 15.676 15.136 14.147 1.00 97.25 282 TRP A N 1
ATOM 2322 C CA . TRP A 1 282 ? 15.766 14.015 15.087 1.00 97.25 282 TRP A CA 1
ATOM 2323 C C . TRP A 1 282 ? 15.027 14.260 16.410 1.00 97.25 282 TRP A C 1
ATOM 2325 O O . TRP A 1 282 ? 14.488 13.311 16.971 1.00 97.25 282 TRP A O 1
ATOM 2335 N N . GLU A 1 283 ? 14.971 15.501 16.913 1.00 96.94 283 GLU A N 1
ATOM 2336 C CA . GLU A 1 283 ? 14.275 15.810 18.167 1.00 96.94 283 GLU A CA 1
ATOM 2337 C C . GLU A 1 283 ? 12.771 15.518 18.072 1.00 96.94 283 GLU A C 1
ATOM 2339 O O . GLU A 1 283 ? 12.196 14.930 18.989 1.00 96.94 283 GLU A O 1
ATOM 2344 N N . GLU A 1 284 ? 12.145 15.900 16.954 1.00 95.88 284 GLU A N 1
ATOM 2345 C CA . GLU A 1 284 ? 10.723 15.656 16.690 1.00 95.88 284 GLU A CA 1
ATOM 2346 C C . GLU A 1 284 ? 10.452 14.154 16.538 1.00 95.88 284 GLU A C 1
ATOM 2348 O O . GLU A 1 284 ? 9.487 13.640 17.101 1.00 95.88 284 GLU A O 1
ATOM 2353 N N . GLU A 1 285 ? 11.341 13.424 15.858 1.00 96.12 285 GLU A N 1
ATOM 2354 C CA . GLU A 1 285 ? 11.212 11.973 15.694 1.00 96.12 285 GLU A CA 1
ATOM 2355 C C . GLU A 1 285 ? 11.424 11.203 17.010 1.00 96.12 285 GLU A C 1
ATOM 2357 O O . GLU A 1 285 ? 10.738 10.213 17.266 1.00 96.12 285 GLU A O 1
ATOM 2362 N N . VAL A 1 286 ? 12.351 11.633 17.878 1.00 95.75 286 VAL A N 1
ATOM 2363 C CA . VAL A 1 286 ? 12.515 11.041 19.219 1.00 95.75 286 VAL A CA 1
ATOM 2364 C C . VAL A 1 286 ? 11.266 11.274 20.063 1.00 95.75 286 VAL A C 1
ATOM 2366 O O . VAL A 1 286 ? 10.851 10.374 20.799 1.00 95.75 286 VAL A O 1
ATOM 2369 N N . GLU A 1 287 ? 10.659 12.457 19.960 1.00 92.31 287 GLU A N 1
ATOM 2370 C CA . GLU A 1 287 ? 9.398 12.750 20.637 1.00 92.31 287 GLU A CA 1
ATOM 2371 C C . GLU A 1 287 ? 8.265 11.864 20.111 1.00 92.31 287 GLU A C 1
ATOM 2373 O O . GLU A 1 287 ? 7.514 11.290 20.900 1.00 92.31 287 GLU A O 1
ATOM 2378 N N . GLU A 1 288 ? 8.187 11.660 18.794 1.00 92.38 288 GLU A N 1
ATOM 2379 C CA . GLU A 1 288 ? 7.240 10.720 18.197 1.00 92.38 288 GLU A CA 1
ATOM 2380 C C . GLU A 1 288 ? 7.446 9.307 18.753 1.00 92.38 288 GLU A C 1
ATOM 2382 O O . GLU A 1 288 ? 6.487 8.681 19.197 1.00 92.38 288 GLU A O 1
ATOM 2387 N N . VAL A 1 289 ? 8.688 8.817 18.830 1.00 93.50 289 VAL A N 1
ATOM 2388 C CA . VAL A 1 289 ? 8.996 7.503 19.419 1.00 93.50 289 VAL A CA 1
ATOM 2389 C C . VAL A 1 289 ? 8.621 7.443 20.900 1.00 93.50 289 VAL A C 1
ATOM 2391 O O . VAL A 1 289 ? 8.120 6.408 21.352 1.00 93.50 289 VAL A O 1
ATOM 2394 N N . ARG A 1 290 ? 8.811 8.525 21.666 1.00 89.56 290 ARG A N 1
ATOM 2395 C CA . ARG A 1 290 ? 8.405 8.602 23.080 1.00 89.56 290 ARG A CA 1
ATOM 2396 C C . ARG A 1 290 ? 6.892 8.462 23.237 1.00 89.56 290 ARG A C 1
ATOM 2398 O O . ARG A 1 290 ? 6.440 7.726 24.112 1.00 89.56 290 ARG A O 1
ATOM 2405 N N . LEU A 1 291 ? 6.135 9.124 22.366 1.00 84.88 291 LEU A N 1
ATOM 2406 C CA . LEU A 1 291 ? 4.671 9.123 22.362 1.00 84.88 291 LEU A CA 1
ATOM 2407 C C . LEU A 1 291 ? 4.065 7.938 21.595 1.00 84.88 291 LEU A C 1
ATOM 2409 O O . LEU A 1 291 ? 2.851 7.721 21.666 1.00 84.88 291 LEU A O 1
ATOM 2413 N N . SER A 1 292 ? 4.887 7.189 20.857 1.00 86.81 292 SER A N 1
ATOM 2414 C CA . SER A 1 292 ? 4.427 6.116 19.988 1.00 86.81 292 SER A CA 1
ATOM 2415 C C . SER A 1 292 ? 3.851 4.946 20.778 1.00 86.81 292 SER A C 1
ATOM 2417 O O . SER A 1 292 ? 4.396 4.477 21.780 1.00 86.81 292 SER A O 1
ATOM 2419 N N . ASN A 1 293 ? 2.755 4.421 20.244 1.00 81.62 293 ASN A N 1
ATOM 2420 C CA . ASN A 1 293 ? 2.097 3.209 20.711 1.00 81.62 293 ASN A CA 1
ATOM 2421 C C . ASN A 1 293 ? 2.562 1.987 19.909 1.00 81.62 293 ASN A C 1
ATOM 2423 O O . ASN A 1 293 ? 1.789 1.058 19.681 1.00 81.62 293 ASN A O 1
ATOM 2427 N N . TYR A 1 294 ? 3.807 1.999 19.423 1.00 84.31 294 TYR A N 1
ATOM 2428 C CA . TYR A 1 294 ? 4.302 0.900 18.611 1.00 84.31 294 TYR A CA 1
ATOM 2429 C C . TYR A 1 294 ? 4.353 -0.396 19.436 1.00 84.31 294 TYR A C 1
ATOM 2431 O O . TYR A 1 294 ? 4.824 -0.382 20.577 1.00 84.31 294 TYR A O 1
ATOM 2439 N N . PRO A 1 295 ? 3.888 -1.527 18.874 1.00 82.94 295 PRO A N 1
ATOM 2440 C CA . PRO A 1 295 ? 4.184 -2.843 19.411 1.00 82.94 295 PRO A CA 1
ATOM 2441 C C . PRO A 1 295 ? 5.684 -2.998 19.663 1.00 82.94 295 PRO A C 1
ATOM 2443 O O . PRO A 1 295 ? 6.496 -2.564 18.843 1.00 82.94 295 PRO A O 1
ATOM 2446 N N . ASP A 1 296 ? 6.050 -3.687 20.745 1.00 84.38 296 ASP A N 1
ATOM 2447 C CA . ASP A 1 296 ? 7.456 -3.881 21.126 1.00 84.38 296 ASP A CA 1
ATOM 2448 C C . ASP A 1 296 ? 8.309 -4.489 19.995 1.00 84.38 296 ASP A C 1
ATOM 2450 O O . ASP A 1 296 ? 9.506 -4.224 19.877 1.00 84.38 296 ASP A O 1
ATOM 2454 N N . THR A 1 297 ? 7.673 -5.261 19.111 1.00 85.25 297 THR A N 1
ATOM 2455 C CA . THR A 1 297 ? 8.283 -5.882 17.930 1.00 85.25 297 THR A CA 1
ATOM 2456 C C . THR A 1 297 ? 8.748 -4.890 16.863 1.00 85.25 297 THR A C 1
ATOM 2458 O O . THR A 1 297 ? 9.549 -5.274 16.015 1.00 85.25 297 THR A O 1
ATOM 2461 N N . LEU A 1 298 ? 8.277 -3.639 16.886 1.00 90.31 298 LEU A N 1
ATOM 2462 C CA . LEU A 1 298 ? 8.597 -2.622 15.879 1.00 90.31 298 LEU A CA 1
ATOM 2463 C C . LEU A 1 298 ? 9.761 -1.712 16.293 1.00 90.31 298 LEU A C 1
ATOM 2465 O O . LEU A 1 298 ? 10.389 -1.110 15.424 1.00 90.31 298 LEU A O 1
ATOM 2469 N N . PHE A 1 299 ? 10.108 -1.639 17.585 1.00 93.31 299 PHE A N 1
ATOM 2470 C CA . PHE A 1 299 ? 11.223 -0.798 18.040 1.00 93.31 299 PHE A CA 1
ATOM 2471 C C . PHE A 1 299 ? 12.589 -1.168 17.442 1.00 93.31 299 PHE A C 1
ATOM 2473 O O . PHE A 1 299 ? 13.349 -0.245 17.162 1.00 93.31 299 PHE A O 1
ATOM 2480 N N . PRO A 1 300 ? 12.943 -2.450 17.205 1.00 94.81 300 PRO A N 1
ATOM 2481 C CA . PRO A 1 300 ? 14.184 -2.783 16.501 1.00 94.81 300 PRO A CA 1
ATOM 2482 C C . PRO A 1 300 ? 14.280 -2.136 15.115 1.00 94.81 300 PRO A C 1
ATOM 2484 O O . PRO A 1 300 ? 15.332 -1.617 14.755 1.00 94.81 300 PRO A O 1
ATOM 2487 N N . SER A 1 301 ? 13.173 -2.114 14.372 1.00 93.69 301 SER A N 1
ATOM 2488 C CA . SER A 1 301 ? 13.100 -1.474 13.058 1.00 93.69 301 SER A CA 1
ATOM 2489 C C . SER A 1 301 ? 13.157 0.053 13.143 1.00 93.69 301 SER A C 1
ATOM 2491 O O . SER A 1 301 ? 13.732 0.684 12.264 1.00 93.69 301 SER A O 1
ATOM 2493 N N . GLU A 1 302 ? 12.596 0.659 14.195 1.00 95.31 302 GLU A N 1
ATOM 2494 C CA . GLU A 1 302 ? 12.768 2.097 14.448 1.00 95.31 302 GLU A CA 1
ATOM 2495 C C . GLU A 1 302 ? 14.220 2.447 14.772 1.00 95.31 302 GLU A C 1
ATOM 2497 O O . GLU A 1 302 ? 14.752 3.409 14.230 1.00 95.31 302 GLU A O 1
ATOM 2502 N N . LEU A 1 303 ? 14.902 1.653 15.600 1.00 96.19 303 LEU A N 1
ATOM 2503 C CA . LEU A 1 303 ? 16.313 1.896 15.895 1.00 96.19 303 LEU A CA 1
ATOM 2504 C C . LEU A 1 303 ? 17.166 1.788 14.623 1.00 96.19 303 LEU A C 1
ATOM 2506 O O . LEU A 1 303 ? 17.988 2.664 14.372 1.00 96.19 303 LEU A O 1
ATOM 2510 N N . GLU A 1 304 ? 16.930 0.760 13.802 1.00 95.88 304 GLU A N 1
ATOM 2511 C CA . GLU A 1 304 ? 17.565 0.608 12.486 1.00 95.88 304 GLU A CA 1
ATOM 2512 C C . GLU A 1 304 ? 17.332 1.852 11.607 1.00 95.88 304 GLU A C 1
ATOM 2514 O O . GLU A 1 304 ? 18.275 2.369 11.008 1.00 95.88 304 GLU A O 1
ATOM 2519 N N . ARG A 1 305 ? 16.107 2.393 11.581 1.00 95.94 305 ARG A N 1
ATOM 2520 C CA . ARG A 1 305 ? 15.766 3.622 10.845 1.00 95.94 305 ARG A CA 1
ATOM 2521 C C . ARG A 1 305 ? 16.574 4.832 11.334 1.00 95.94 305 ARG A C 1
ATOM 2523 O O . ARG A 1 305 ? 17.179 5.521 10.515 1.00 95.94 305 ARG A O 1
ATOM 2530 N N . PHE A 1 306 ? 16.651 5.058 12.648 1.00 97.25 306 PHE A N 1
ATOM 2531 C CA . PHE A 1 306 ? 17.464 6.129 13.244 1.00 97.25 306 PHE A CA 1
ATOM 2532 C C . PHE A 1 306 ? 18.956 5.981 12.909 1.00 97.25 306 PHE A C 1
ATOM 2534 O O . PHE A 1 306 ? 19.620 6.958 12.553 1.00 97.25 306 PHE A O 1
ATOM 2541 N N . GLU A 1 307 ? 19.485 4.757 12.968 1.00 97.00 307 GLU A N 1
ATOM 2542 C CA . GLU A 1 307 ? 20.867 4.461 12.588 1.00 97.00 307 GLU A CA 1
ATOM 2543 C C . GLU A 1 307 ? 21.130 4.767 11.106 1.00 97.00 307 GLU A C 1
ATOM 2545 O O . GLU A 1 307 ? 22.161 5.359 10.781 1.00 97.00 307 GLU A O 1
ATOM 2550 N N . ILE A 1 308 ? 20.197 4.432 10.209 1.00 96.62 308 ILE A N 1
ATOM 2551 C CA . ILE A 1 308 ? 20.286 4.762 8.780 1.00 96.62 308 ILE A CA 1
ATOM 2552 C C . ILE A 1 308 ? 20.228 6.281 8.553 1.00 96.62 308 ILE A C 1
ATOM 2554 O O . ILE A 1 308 ? 21.051 6.810 7.799 1.00 96.62 308 ILE A O 1
ATOM 2558 N N . CYS A 1 309 ? 19.307 6.997 9.208 1.00 97.00 309 CYS A N 1
ATOM 2559 C CA . CYS A 1 309 ? 19.224 8.461 9.147 1.00 97.00 309 CYS A CA 1
ATOM 2560 C C . CYS A 1 309 ? 20.548 9.110 9.563 1.00 97.00 309 CYS A C 1
ATOM 2562 O O . CYS A 1 309 ? 21.064 9.987 8.864 1.00 97.00 309 CYS A O 1
ATOM 2564 N N . GLN A 1 310 ? 21.131 8.632 10.664 1.00 98.12 310 GLN A N 1
ATOM 2565 C CA . GLN A 1 310 ? 22.420 9.100 11.157 1.00 98.12 310 GLN A CA 1
ATOM 2566 C C . GLN A 1 310 ? 23.551 8.806 10.160 1.00 98.12 310 GLN A C 1
ATOM 2568 O O . GLN A 1 310 ? 24.321 9.700 9.824 1.00 98.12 310 GLN A O 1
ATOM 2573 N N . MET A 1 311 ? 23.612 7.592 9.603 1.00 97.81 311 MET A N 1
ATOM 2574 C CA . MET A 1 311 ? 24.593 7.218 8.573 1.00 97.81 311 MET A CA 1
ATOM 2575 C C . MET A 1 311 ? 24.510 8.103 7.322 1.00 97.81 311 MET A C 1
ATOM 2577 O O . MET A 1 311 ? 25.538 8.516 6.784 1.00 97.81 311 MET A O 1
ATOM 2581 N N . ILE A 1 312 ? 23.296 8.421 6.856 1.00 96.81 312 ILE A N 1
ATOM 2582 C CA . ILE A 1 312 ? 23.083 9.325 5.715 1.00 96.81 312 ILE A CA 1
ATOM 2583 C C . ILE A 1 312 ? 23.555 10.743 6.050 1.00 96.81 312 ILE A C 1
ATOM 2585 O O . ILE A 1 312 ? 24.183 11.383 5.204 1.00 96.81 312 ILE A O 1
ATOM 2589 N N . HIS A 1 313 ? 23.271 11.224 7.263 1.00 96.88 313 HIS A N 1
ATOM 2590 C CA . HIS A 1 313 ? 23.714 12.534 7.736 1.00 96.88 313 HIS A CA 1
ATOM 2591 C C . HIS A 1 313 ? 25.244 12.633 7.825 1.00 96.88 313 HIS A C 1
ATOM 2593 O O . HIS A 1 313 ? 25.821 13.612 7.351 1.00 96.88 313 HIS A O 1
ATOM 2599 N N . ASP A 1 314 ? 25.898 11.595 8.347 1.00 97.44 314 ASP A N 1
ATOM 2600 C CA . ASP A 1 314 ? 27.356 11.527 8.495 1.00 97.44 314 ASP A CA 1
ATOM 2601 C C . ASP A 1 314 ? 28.085 11.257 7.164 1.00 97.44 314 ASP A C 1
ATOM 2603 O O . ASP A 1 314 ? 29.309 11.373 7.077 1.00 97.44 314 ASP A O 1
ATOM 2607 N N . GLY A 1 315 ? 27.349 10.875 6.114 1.00 96.69 315 GLY A N 1
ATOM 2608 C CA . GLY A 1 315 ? 27.914 10.419 4.844 1.00 96.69 315 GLY A CA 1
ATOM 2609 C C . GLY A 1 315 ? 28.611 9.054 4.932 1.00 96.69 315 GLY A C 1
ATOM 2610 O O . GLY A 1 315 ? 29.359 8.690 4.022 1.00 96.69 315 GLY A O 1
ATOM 2611 N N . ASP A 1 316 ? 28.378 8.289 6.004 1.00 97.25 316 ASP A N 1
ATOM 2612 C CA . ASP A 1 316 ? 28.919 6.943 6.197 1.00 97.25 316 ASP A CA 1
ATOM 2613 C C . ASP A 1 316 ? 27.967 5.886 5.631 1.00 97.25 316 ASP A C 1
ATOM 2615 O O . ASP A 1 316 ? 27.102 5.340 6.312 1.00 97.25 316 ASP A O 1
ATOM 2619 N N . HIS A 1 317 ? 28.161 5.541 4.362 1.00 95.88 317 HIS A N 1
ATOM 2620 C CA . HIS A 1 317 ? 27.375 4.497 3.704 1.00 95.88 317 HIS A CA 1
ATOM 2621 C C . HIS A 1 317 ? 27.927 3.077 3.925 1.00 95.88 317 HIS A C 1
ATOM 2623 O O . HIS A 1 317 ? 27.458 2.145 3.280 1.00 95.88 317 HIS A O 1
ATOM 2629 N N . THR A 1 318 ? 28.946 2.880 4.771 1.00 96.19 318 THR A N 1
ATOM 2630 C CA . THR A 1 318 ? 29.695 1.607 4.832 1.00 96.19 318 THR A CA 1
ATOM 2631 C C . THR A 1 318 ? 29.112 0.575 5.791 1.00 96.19 318 THR A C 1
ATOM 2633 O O . THR A 1 318 ? 29.508 -0.590 5.752 1.00 96.19 318 THR A O 1
ATOM 2636 N N . ARG A 1 319 ? 28.180 0.988 6.654 1.00 95.56 319 ARG A N 1
ATOM 2637 C CA . ARG A 1 319 ? 27.676 0.168 7.764 1.00 95.56 319 ARG A CA 1
ATOM 2638 C C . ARG A 1 319 ? 26.364 -0.553 7.461 1.00 95.56 319 ARG A C 1
ATOM 2640 O O . ARG A 1 319 ? 26.132 -1.614 8.032 1.00 95.56 319 ARG A O 1
ATOM 2647 N N . HIS A 1 320 ? 25.534 -0.016 6.565 1.00 96.44 320 HIS A N 1
ATOM 2648 C CA . HIS A 1 320 ? 24.224 -0.585 6.246 1.00 96.44 320 HIS A CA 1
ATOM 2649 C C . HIS A 1 320 ? 24.188 -1.176 4.824 1.00 96.44 320 HIS A C 1
ATOM 2651 O O . HIS A 1 320 ? 24.492 -0.448 3.875 1.00 96.44 320 HIS A O 1
ATOM 2657 N N . PRO A 1 321 ? 23.773 -2.446 4.628 1.00 96.12 321 PRO A N 1
ATOM 2658 C CA . PRO A 1 321 ? 23.768 -3.101 3.315 1.00 96.12 321 PRO A CA 1
ATOM 2659 C C . PRO A 1 321 ? 23.076 -2.298 2.204 1.00 96.12 321 PRO A C 1
ATOM 2661 O O . PRO A 1 321 ? 23.646 -2.139 1.128 1.00 96.12 321 PRO A O 1
ATOM 2664 N N . ALA A 1 322 ? 21.909 -1.707 2.483 1.00 95.50 322 ALA A N 1
ATOM 2665 C CA . ALA A 1 322 ? 21.168 -0.914 1.496 1.00 95.50 322 ALA A CA 1
ATOM 2666 C C . ALA A 1 322 ? 21.931 0.346 1.044 1.00 95.50 322 ALA A C 1
ATOM 2668 O O . ALA A 1 322 ? 21.954 0.677 -0.140 1.00 95.50 322 ALA A O 1
ATOM 2669 N N . LEU A 1 323 ? 22.613 1.031 1.973 1.00 96.69 323 LEU A N 1
ATOM 2670 C CA . LEU A 1 323 ? 23.417 2.217 1.656 1.00 96.69 323 LEU A CA 1
ATOM 2671 C C . LEU A 1 323 ? 24.687 1.838 0.891 1.00 96.69 323 LEU A C 1
ATOM 2673 O O . LEU A 1 323 ? 25.073 2.538 -0.049 1.00 96.69 323 LEU A O 1
ATOM 2677 N N . ILE A 1 324 ? 25.301 0.706 1.247 1.00 97.06 324 ILE A N 1
ATOM 2678 C CA . ILE A 1 324 ? 26.433 0.142 0.512 1.00 97.06 324 ILE A CA 1
ATOM 2679 C C . ILE A 1 324 ? 26.016 -0.113 -0.939 1.00 97.06 324 ILE A C 1
ATOM 2681 O O . ILE A 1 324 ? 26.709 0.322 -1.859 1.00 97.06 324 ILE A O 1
ATOM 2685 N N . ASP A 1 325 ? 24.890 -0.786 -1.164 1.00 96.56 325 ASP A N 1
ATOM 2686 C CA . ASP A 1 325 ? 24.445 -1.136 -2.511 1.00 96.56 325 ASP A CA 1
ATOM 2687 C C . ASP A 1 325 ? 24.014 0.082 -3.329 1.00 96.56 325 ASP A C 1
ATOM 2689 O O . ASP A 1 325 ? 24.384 0.167 -4.503 1.00 96.56 325 ASP A O 1
ATOM 2693 N N . LEU A 1 326 ? 23.360 1.068 -2.705 1.00 96.94 326 LEU A N 1
ATOM 2694 C CA . LEU A 1 326 ? 23.071 2.364 -3.324 1.00 96.94 326 LEU A CA 1
ATOM 2695 C C . LEU A 1 326 ? 24.361 3.082 -3.751 1.00 96.94 326 LEU A C 1
ATOM 2697 O O . LEU A 1 326 ? 24.468 3.547 -4.882 1.00 96.94 326 LEU A O 1
ATOM 2701 N N . SER A 1 327 ? 25.383 3.115 -2.890 1.00 96.50 327 SER A N 1
ATOM 2702 C CA . SER A 1 327 ? 26.658 3.792 -3.185 1.00 96.50 327 SER A CA 1
ATOM 2703 C C . SER A 1 327 ? 27.506 3.110 -4.268 1.00 96.50 327 SER A C 1
ATOM 2705 O O . SER A 1 327 ? 28.369 3.749 -4.870 1.00 96.50 327 SER A O 1
ATOM 2707 N N . LYS A 1 328 ? 27.272 1.819 -4.539 1.00 97.06 328 LYS A N 1
ATOM 2708 C CA . LYS A 1 328 ? 27.944 1.078 -5.619 1.00 97.06 328 LYS A CA 1
ATOM 2709 C C . LYS A 1 328 ? 27.372 1.392 -7.001 1.00 97.06 328 LYS A C 1
ATOM 2711 O O . LYS A 1 328 ? 28.017 1.046 -7.997 1.00 97.06 328 LYS A O 1
ATOM 2716 N N . LEU A 1 329 ? 26.174 1.977 -7.089 1.00 96.56 329 LEU A N 1
ATOM 2717 C CA . LEU A 1 329 ? 25.577 2.325 -8.372 1.00 96.56 329 LEU A CA 1
ATOM 2718 C C . LEU A 1 329 ? 26.395 3.427 -9.053 1.00 96.56 329 LEU A C 1
ATOM 2720 O O . LEU A 1 329 ? 26.676 4.475 -8.478 1.00 96.56 329 LEU A O 1
ATOM 2724 N N . LYS A 1 330 ? 26.779 3.178 -10.307 1.00 96.88 330 LYS A N 1
ATOM 2725 C CA . LYS A 1 330 ? 27.422 4.169 -11.173 1.00 96.88 330 LYS A CA 1
ATOM 2726 C C . LYS A 1 330 ? 26.358 4.722 -12.104 1.00 96.88 330 LYS A C 1
ATOM 2728 O O . LYS A 1 330 ? 26.072 4.099 -13.122 1.00 96.88 330 LYS A O 1
ATOM 2733 N N . LEU A 1 331 ? 25.751 5.832 -11.702 1.00 96.94 331 LEU A N 1
ATOM 2734 C CA . LEU A 1 331 ? 24.633 6.435 -12.416 1.00 96.94 331 LEU A CA 1
ATOM 2735 C C . LEU A 1 331 ? 25.073 7.681 -13.190 1.00 96.94 331 LEU A C 1
ATOM 2737 O O . LEU A 1 331 ? 25.973 8.402 -12.758 1.00 96.94 331 LEU A O 1
ATOM 2741 N N . SER A 1 332 ? 24.463 7.901 -14.349 1.00 96.69 332 SER A N 1
ATOM 2742 C CA . SER A 1 332 ? 24.740 9.016 -15.257 1.00 96.69 332 SER A CA 1
ATOM 2743 C C . SER A 1 332 ? 23.515 9.498 -16.046 1.00 96.69 332 SER A C 1
ATOM 2745 O O . SER A 1 332 ? 23.643 10.465 -16.801 1.00 96.69 332 SER A O 1
ATOM 2747 N N . TYR A 1 333 ? 22.348 8.856 -15.895 1.00 95.50 333 TYR A N 1
ATOM 2748 C CA . TYR A 1 333 ? 21.110 9.265 -16.570 1.00 95.50 333 TYR A CA 1
ATOM 2749 C C . TYR A 1 333 ? 20.532 10.562 -15.974 1.00 95.50 333 TYR A C 1
ATOM 2751 O O . TYR A 1 333 ? 20.601 10.740 -14.762 1.00 95.50 333 TYR A O 1
ATOM 2759 N N . PRO A 1 334 ? 19.941 11.476 -16.765 1.00 94.69 334 PRO A N 1
ATOM 2760 C CA . PRO A 1 334 ? 19.321 12.694 -16.242 1.00 94.69 334 PRO A CA 1
ATOM 2761 C C . PRO A 1 334 ? 18.317 12.392 -15.118 1.00 94.69 334 PRO A C 1
ATOM 2763 O O . PRO A 1 334 ? 17.435 11.560 -15.291 1.00 94.69 334 PRO A O 1
ATOM 2766 N N . GLY A 1 335 ? 18.474 13.044 -13.960 1.00 94.31 335 GLY A N 1
ATOM 2767 C CA . GLY A 1 335 ? 17.597 12.851 -12.796 1.00 94.31 335 GLY A CA 1
ATOM 2768 C C . GLY A 1 335 ? 18.067 11.803 -11.776 1.00 94.31 335 GLY A C 1
ATOM 2769 O O . GLY A 1 335 ? 17.431 11.659 -10.732 1.00 94.31 335 GLY A O 1
ATOM 2770 N N . TRP A 1 336 ? 19.193 11.113 -12.002 1.00 96.44 336 TRP A N 1
ATOM 2771 C CA . TRP A 1 336 ? 19.695 10.085 -11.077 1.00 96.44 336 TRP A CA 1
ATOM 2772 C C . TRP A 1 336 ? 19.957 10.598 -9.648 1.00 96.44 336 TRP A C 1
ATOM 2774 O O . TRP A 1 336 ? 19.818 9.839 -8.683 1.00 96.44 336 TRP A O 1
ATOM 2784 N N . GLU A 1 337 ? 20.319 11.875 -9.475 1.00 96.69 337 GLU A N 1
ATOM 2785 C CA . GLU A 1 337 ? 20.514 12.483 -8.155 1.00 96.69 337 GLU A CA 1
ATOM 2786 C C . GLU A 1 337 ? 19.204 12.566 -7.364 1.00 96.69 337 GLU A C 1
ATOM 2788 O O . GLU A 1 337 ? 19.203 12.353 -6.148 1.00 96.69 337 GLU A O 1
ATOM 2793 N N . GLN A 1 338 ? 18.096 12.863 -8.050 1.00 95.50 338 GLN A N 1
ATOM 2794 C CA . GLN A 1 338 ? 16.766 12.924 -7.449 1.00 95.50 338 GLN A CA 1
ATOM 2795 C C . GLN A 1 338 ? 16.301 11.520 -7.053 1.00 95.50 338 GLN A C 1
ATOM 2797 O O . GLN A 1 338 ? 15.919 11.335 -5.901 1.00 95.50 338 GLN A O 1
ATOM 2802 N N . ASP A 1 339 ? 16.464 10.519 -7.923 1.00 95.25 339 ASP A N 1
ATOM 2803 C CA . ASP A 1 339 ? 16.166 9.117 -7.588 1.00 95.25 339 ASP A CA 1
ATOM 2804 C C . ASP A 1 339 ? 17.005 8.642 -6.384 1.00 95.25 339 ASP A C 1
ATOM 2806 O O . ASP A 1 339 ? 16.505 8.017 -5.451 1.00 95.25 339 ASP A O 1
ATOM 2810 N N . THR A 1 340 ? 18.295 8.999 -6.343 1.00 96.88 340 THR A N 1
ATOM 2811 C CA . THR A 1 340 ? 19.182 8.653 -5.218 1.00 96.88 340 THR A CA 1
ATOM 2812 C C . THR A 1 340 ? 18.716 9.313 -3.919 1.00 96.88 340 THR A C 1
ATOM 2814 O O . THR A 1 340 ? 18.784 8.708 -2.845 1.00 96.88 340 THR A O 1
ATOM 2817 N N . LYS A 1 341 ? 18.250 10.564 -3.994 1.00 95.81 341 LYS A N 1
ATOM 2818 C CA . LYS A 1 341 ? 17.676 11.290 -2.859 1.00 95.81 341 LYS A CA 1
ATOM 2819 C C . LYS A 1 341 ? 16.367 10.649 -2.398 1.00 95.81 341 LYS A C 1
ATOM 2821 O O . LYS A 1 341 ? 16.176 10.510 -1.194 1.00 95.81 341 LYS A O 1
ATOM 2826 N N . GLU A 1 342 ? 15.501 10.235 -3.315 1.00 93.50 342 GLU A N 1
ATOM 2827 C CA . GLU A 1 342 ? 14.251 9.537 -3.004 1.00 93.50 342 GLU A CA 1
ATOM 2828 C C . GLU A 1 342 ? 14.505 8.190 -2.331 1.00 93.50 342 GLU A C 1
ATOM 2830 O O . GLU A 1 342 ? 13.907 7.925 -1.292 1.00 93.50 342 GLU A O 1
ATOM 2835 N N . CYS A 1 343 ? 15.473 7.403 -2.812 1.00 95.38 343 CYS A N 1
ATOM 2836 C CA . CYS A 1 343 ? 15.916 6.177 -2.142 1.00 95.38 343 CYS A CA 1
ATOM 2837 C C . CYS A 1 343 ? 16.388 6.440 -0.704 1.00 95.38 343 CYS A C 1
ATOM 2839 O O . CYS A 1 343 ? 16.046 5.693 0.209 1.00 95.38 343 CYS A O 1
ATOM 2841 N N . LYS A 1 344 ? 17.142 7.522 -0.469 1.00 95.88 344 LYS A N 1
ATOM 2842 C CA . LYS A 1 344 ? 17.572 7.910 0.885 1.00 95.88 344 LYS A CA 1
ATOM 2843 C C . LYS A 1 344 ? 16.399 8.336 1.766 1.00 95.88 344 LYS A C 1
ATOM 2845 O O . LYS A 1 344 ? 16.321 7.900 2.906 1.00 95.88 344 LYS A O 1
ATOM 2850 N N . ILE A 1 345 ? 15.478 9.149 1.243 1.00 93.88 345 ILE A N 1
ATOM 2851 C CA . ILE A 1 345 ? 14.263 9.559 1.964 1.00 93.88 345 ILE A CA 1
ATOM 2852 C C . ILE A 1 345 ? 13.417 8.335 2.316 1.00 93.88 345 ILE A C 1
ATOM 2854 O O . ILE A 1 345 ? 12.923 8.248 3.436 1.00 93.88 345 ILE A O 1
ATOM 2858 N N . PHE A 1 346 ? 13.278 7.390 1.388 1.00 93.62 346 PHE A N 1
ATOM 2859 C CA . PHE A 1 346 ? 12.573 6.138 1.614 1.00 93.62 346 PHE A CA 1
ATOM 2860 C C . PHE A 1 346 ? 13.204 5.351 2.765 1.00 93.62 346 PHE A C 1
ATOM 2862 O O . PHE A 1 346 ? 12.506 5.004 3.709 1.00 93.62 346 PHE A O 1
ATOM 2869 N N . LEU A 1 347 ? 14.527 5.160 2.744 1.00 93.69 347 LEU A N 1
ATOM 2870 C CA . LEU A 1 347 ? 15.257 4.489 3.823 1.00 93.69 347 LEU A CA 1
ATOM 2871 C C . LEU A 1 347 ? 15.147 5.209 5.183 1.00 93.69 347 LEU A C 1
ATOM 2873 O O . LEU A 1 347 ? 15.210 4.555 6.219 1.00 93.69 347 LEU A O 1
ATOM 2877 N N . CYS A 1 348 ? 14.995 6.538 5.187 1.00 92.81 348 CYS A N 1
ATOM 2878 C CA . CYS A 1 348 ? 14.815 7.337 6.403 1.00 92.81 348 CYS A CA 1
ATOM 2879 C C . CYS A 1 348 ? 13.385 7.316 6.958 1.00 92.81 348 CYS A C 1
ATOM 2881 O O . CYS A 1 348 ? 13.202 7.464 8.163 1.00 92.81 348 CYS A O 1
ATOM 2883 N N . ARG A 1 349 ? 12.369 7.207 6.097 1.00 89.38 349 ARG A N 1
ATOM 2884 C CA . ARG A 1 349 ? 10.953 7.288 6.495 1.00 89.38 349 ARG A CA 1
ATOM 2885 C C . ARG A 1 349 ? 10.344 5.926 6.759 1.00 89.38 349 ARG A C 1
ATOM 2887 O O . ARG A 1 349 ? 9.615 5.750 7.726 1.00 89.38 349 ARG A O 1
ATOM 2894 N N . GLU A 1 350 ? 10.636 4.976 5.887 1.00 85.44 350 GLU A N 1
ATOM 2895 C CA . GLU A 1 350 ? 10.045 3.652 5.927 1.00 85.44 350 GLU A CA 1
ATOM 2896 C C . GLU A 1 350 ? 10.959 2.705 6.693 1.00 85.44 350 GLU A C 1
ATOM 2898 O O . GLU A 1 350 ? 12.182 2.712 6.544 1.00 85.44 350 GLU A O 1
ATOM 2903 N N . ARG A 1 351 ? 10.361 1.845 7.515 1.00 82.44 351 ARG A N 1
ATOM 2904 C CA . ARG A 1 351 ? 11.105 0.809 8.229 1.00 82.44 351 ARG A CA 1
ATOM 2905 C C . ARG A 1 351 ? 11.654 -0.196 7.222 1.00 82.44 351 ARG A C 1
ATOM 2907 O O . ARG A 1 351 ? 10.912 -1.041 6.717 1.00 82.44 351 ARG A O 1
ATOM 2914 N N . TYR A 1 352 ? 12.953 -0.115 6.943 1.00 74.94 352 TYR A N 1
ATOM 2915 C CA . TYR A 1 352 ? 13.616 -0.925 5.919 1.00 74.94 352 TYR A CA 1
ATOM 2916 C C . TYR A 1 352 ? 13.325 -2.427 6.056 1.00 74.94 352 TYR A C 1
ATOM 2918 O O . TYR A 1 352 ? 13.003 -3.087 5.069 1.00 74.94 352 TYR A O 1
ATOM 2926 N N . SER A 1 353 ? 13.343 -2.954 7.282 1.00 78.19 353 SER A N 1
ATOM 2927 C CA . SER A 1 353 ? 13.053 -4.364 7.571 1.00 78.19 353 SER A CA 1
ATOM 2928 C C . SER A 1 353 ? 11.661 -4.834 7.125 1.00 78.19 353 SER A C 1
ATOM 2930 O O . SER A 1 353 ? 11.489 -6.026 6.872 1.00 78.19 353 SER A O 1
ATOM 2932 N N . PHE A 1 354 ? 10.685 -3.933 6.981 1.00 73.81 354 PHE A N 1
ATOM 2933 C CA . PHE A 1 354 ? 9.349 -4.269 6.475 1.00 73.81 354 PHE A CA 1
ATOM 2934 C C . PHE A 1 354 ? 9.209 -4.088 4.963 1.00 73.81 354 PHE A C 1
ATOM 2936 O O . PHE A 1 354 ? 8.402 -4.782 4.351 1.00 73.81 354 PHE A O 1
ATOM 2943 N N . ASN A 1 355 ? 10.009 -3.207 4.356 1.00 84.25 355 ASN A N 1
ATOM 2944 C CA . ASN A 1 355 ? 9.839 -2.795 2.963 1.00 84.25 355 ASN A CA 1
ATOM 2945 C C . ASN A 1 355 ? 11.095 -2.998 2.097 1.00 84.25 355 ASN A C 1
ATOM 2947 O O . ASN A 1 355 ? 11.297 -2.275 1.118 1.00 84.25 355 ASN A O 1
ATOM 2951 N N . SER A 1 356 ? 11.931 -3.991 2.414 1.00 90.62 356 SER A N 1
ATOM 2952 C CA . SER A 1 356 ? 13.134 -4.302 1.628 1.00 90.62 356 SER A CA 1
ATOM 2953 C C . SER A 1 356 ? 12.818 -4.542 0.149 1.00 90.62 356 SER A C 1
ATOM 2955 O O . SER A 1 356 ? 13.507 -4.009 -0.712 1.00 90.62 356 SER A O 1
ATOM 2957 N N . THR A 1 357 ? 11.708 -5.223 -0.154 1.00 90.56 357 THR A N 1
ATOM 2958 C CA . THR A 1 357 ? 11.243 -5.449 -1.532 1.00 90.56 357 THR A CA 1
ATOM 2959 C C . THR A 1 357 ? 10.998 -4.146 -2.292 1.00 90.56 357 THR A C 1
ATOM 2961 O O . THR A 1 357 ? 11.345 -4.046 -3.462 1.00 90.56 357 THR A O 1
ATOM 2964 N N . TYR A 1 358 ? 10.436 -3.121 -1.644 1.00 90.19 358 TYR A N 1
ATOM 2965 C CA . TYR A 1 358 ? 10.212 -1.836 -2.307 1.00 90.19 358 TYR A CA 1
ATOM 2966 C C . TYR A 1 358 ? 11.534 -1.124 -2.612 1.00 90.19 358 TYR A C 1
ATOM 2968 O O . TYR A 1 358 ? 11.697 -0.554 -3.688 1.00 90.19 358 TYR A O 1
ATOM 2976 N N . PHE A 1 359 ? 12.497 -1.187 -1.689 1.00 93.62 359 PHE A N 1
ATOM 2977 C CA . PHE A 1 359 ? 13.837 -0.660 -1.935 1.00 93.62 359 PHE A CA 1
ATOM 2978 C C . PHE A 1 359 ? 14.535 -1.398 -3.087 1.00 93.62 359 PHE A C 1
ATOM 2980 O O . PHE A 1 359 ? 15.111 -0.755 -3.964 1.00 93.62 359 PHE A O 1
ATOM 2987 N N . ASP A 1 360 ? 14.437 -2.728 -3.126 1.00 93.44 360 ASP A N 1
ATOM 2988 C CA . ASP A 1 360 ? 14.983 -3.546 -4.212 1.00 93.44 360 ASP A CA 1
ATOM 2989 C C . ASP A 1 360 ? 14.364 -3.164 -5.568 1.00 93.44 360 ASP A C 1
ATOM 2991 O O . ASP A 1 360 ? 15.083 -3.032 -6.561 1.00 93.44 360 ASP A O 1
ATOM 2995 N N . ASN A 1 361 ? 13.057 -2.891 -5.591 1.00 92.00 361 ASN A N 1
ATOM 2996 C CA . ASN A 1 361 ? 12.332 -2.423 -6.772 1.00 92.00 361 ASN A CA 1
ATOM 2997 C C . ASN A 1 361 ? 12.813 -1.038 -7.238 1.00 92.00 361 ASN A C 1
ATOM 2999 O O . ASN A 1 361 ? 13.110 -0.855 -8.419 1.00 92.00 361 ASN A O 1
ATOM 3003 N N . LEU A 1 362 ? 12.986 -0.073 -6.325 1.00 94.00 362 LEU A N 1
ATOM 3004 C CA . LEU A 1 362 ? 13.576 1.232 -6.666 1.00 94.00 362 LEU A CA 1
ATOM 3005 C C . LEU A 1 362 ? 14.983 1.072 -7.257 1.00 94.00 362 LEU A C 1
ATOM 3007 O O . LEU A 1 362 ? 15.308 1.645 -8.298 1.00 94.00 362 LEU A O 1
ATOM 3011 N N . MET A 1 363 ? 15.816 0.240 -6.629 1.00 95.94 363 MET A N 1
ATOM 3012 C CA . MET A 1 363 ? 17.166 -0.057 -7.108 1.00 95.94 363 MET A CA 1
ATOM 3013 C C . MET A 1 363 ? 17.154 -0.720 -8.492 1.00 95.94 363 MET A C 1
ATOM 3015 O O . MET A 1 363 ? 18.026 -0.431 -9.317 1.00 95.94 363 MET A O 1
ATOM 3019 N N . ALA A 1 364 ? 16.183 -1.594 -8.771 1.00 94.56 364 ALA A N 1
ATOM 3020 C CA . ALA A 1 364 ? 15.981 -2.189 -10.088 1.00 94.56 364 ALA A CA 1
ATOM 3021 C C . ALA A 1 364 ? 15.584 -1.131 -11.130 1.00 94.56 364 ALA A C 1
ATOM 3023 O O . ALA A 1 364 ? 16.195 -1.079 -12.200 1.00 94.56 364 ALA A O 1
ATOM 3024 N N . GLY A 1 365 ? 14.654 -0.233 -10.794 1.00 94.25 365 GLY A N 1
ATOM 3025 C CA . GLY A 1 365 ? 14.261 0.893 -11.642 1.00 94.25 365 GLY A CA 1
ATOM 3026 C C . GLY A 1 365 ? 15.449 1.775 -12.038 1.00 94.25 365 GLY A C 1
ATOM 3027 O O . GLY A 1 365 ? 15.706 1.991 -13.224 1.00 94.25 365 GLY A O 1
ATOM 3028 N N . MET A 1 366 ? 16.276 2.181 -11.069 1.00 96.75 366 MET A N 1
ATOM 3029 C CA . MET A 1 366 ? 17.491 2.970 -11.331 1.00 96.75 366 MET A CA 1
ATOM 3030 C C . MET A 1 366 ? 18.475 2.247 -12.268 1.00 96.75 366 MET A C 1
ATOM 3032 O O . MET A 1 366 ? 19.079 2.869 -13.145 1.00 96.75 366 MET A O 1
ATOM 3036 N N . ARG A 1 367 ? 18.639 0.924 -12.125 1.00 95.88 367 ARG A N 1
ATOM 3037 C CA . ARG A 1 367 ? 19.481 0.122 -13.035 1.00 95.88 367 ARG A CA 1
ATOM 3038 C C . ARG A 1 367 ? 18.895 0.066 -14.446 1.00 95.88 367 ARG A C 1
ATOM 3040 O O . ARG A 1 367 ? 19.656 0.171 -15.408 1.00 95.88 367 ARG A O 1
ATOM 3047 N N . ASN A 1 368 ? 17.576 -0.062 -14.573 1.00 94.19 368 ASN A N 1
ATOM 3048 C CA . ASN A 1 368 ? 16.880 -0.078 -15.861 1.00 94.19 368 ASN A CA 1
ATOM 3049 C C . ASN A 1 368 ? 17.005 1.270 -16.579 1.00 94.19 368 ASN A C 1
ATOM 3051 O O . ASN A 1 368 ? 17.353 1.307 -17.764 1.00 94.19 368 ASN A O 1
ATOM 3055 N N . LYS A 1 369 ? 16.807 2.376 -15.849 1.00 95.19 369 LYS A N 1
ATOM 3056 C CA . LYS A 1 369 ? 17.050 3.742 -16.331 1.00 95.19 369 LYS A CA 1
ATOM 3057 C C . LYS A 1 369 ? 18.491 3.899 -16.816 1.00 95.19 369 LYS A C 1
ATOM 3059 O O . LYS A 1 369 ? 18.713 4.297 -17.956 1.00 95.19 369 LYS A O 1
ATOM 3064 N N . GLN A 1 370 ? 19.469 3.492 -16.004 1.00 96.62 370 GLN A N 1
ATOM 3065 C CA . GLN A 1 370 ? 20.882 3.571 -16.375 1.00 96.62 370 GLN A CA 1
ATOM 3066 C C . GLN A 1 370 ? 21.203 2.786 -17.651 1.00 96.62 370 GLN A C 1
ATOM 3068 O O . GLN A 1 370 ? 21.803 3.337 -18.570 1.00 96.62 370 GLN A O 1
ATOM 3073 N N . LYS A 1 371 ? 20.766 1.524 -17.737 1.00 94.25 371 LYS A N 1
ATOM 3074 C CA . LYS A 1 371 ? 20.991 0.671 -18.913 1.00 94.25 371 LYS A CA 1
ATOM 3075 C C . LYS A 1 371 ? 20.400 1.296 -20.181 1.00 94.25 371 LYS A C 1
ATOM 3077 O O . LYS A 1 371 ? 21.065 1.371 -21.213 1.00 94.25 371 LYS A O 1
ATOM 3082 N N . THR A 1 372 ? 19.168 1.787 -20.084 1.00 93.19 372 THR A N 1
ATOM 3083 C CA . THR A 1 372 ? 18.452 2.405 -21.207 1.00 93.19 372 THR A CA 1
ATOM 3084 C C . THR A 1 372 ? 19.154 3.681 -21.670 1.00 93.19 372 THR A C 1
ATOM 3086 O O . THR A 1 372 ? 19.342 3.884 -22.874 1.00 93.19 372 THR A O 1
ATOM 3089 N N . TYR A 1 373 ? 19.618 4.502 -20.724 1.00 95.00 373 TYR A N 1
ATOM 3090 C CA . TYR A 1 373 ? 20.371 5.720 -21.001 1.00 95.00 373 TYR A CA 1
ATOM 3091 C C . TYR A 1 373 ? 21.744 5.448 -21.633 1.00 95.00 373 TYR A C 1
ATOM 3093 O O . TYR A 1 373 ? 22.106 6.103 -22.610 1.00 95.00 373 TYR A O 1
ATOM 3101 N N . ASP A 1 374 ? 22.486 4.448 -21.152 1.00 92.75 374 ASP A N 1
ATOM 3102 C CA . ASP A 1 374 ? 23.756 4.038 -21.767 1.00 92.75 374 ASP A CA 1
ATOM 3103 C C . ASP A 1 374 ? 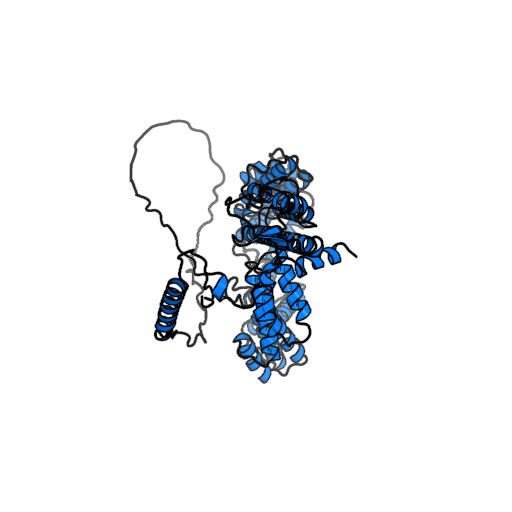23.550 3.635 -23.237 1.00 92.75 374 ASP A C 1
ATOM 3105 O O . ASP A 1 374 ? 24.302 4.049 -24.125 1.00 92.75 374 ASP A O 1
ATOM 3109 N N . GLY A 1 375 ? 22.466 2.909 -23.521 1.00 91.25 375 GLY A N 1
ATOM 3110 C CA . GLY A 1 375 ? 22.021 2.609 -24.880 1.00 91.25 375 GLY A CA 1
ATOM 3111 C C . GLY A 1 375 ? 21.721 3.838 -25.727 1.00 91.25 375 GLY A C 1
ATOM 3112 O O . GLY A 1 375 ? 22.147 3.939 -26.881 1.00 91.25 375 GLY A O 1
ATOM 3113 N N . HIS A 1 376 ? 21.008 4.801 -25.145 1.00 92.31 376 HIS A N 1
ATOM 3114 C CA . HIS A 1 376 ? 20.702 6.068 -25.795 1.00 92.31 376 HIS A CA 1
ATOM 3115 C C . HIS A 1 376 ? 21.978 6.831 -26.182 1.00 92.31 376 HIS A C 1
ATOM 3117 O O . HIS A 1 376 ? 22.089 7.304 -27.315 1.00 92.31 376 HIS A O 1
ATOM 3123 N N . LEU A 1 377 ? 22.972 6.899 -25.289 1.00 91.62 377 LEU A N 1
ATOM 3124 C CA . LEU A 1 377 ? 24.260 7.541 -25.565 1.00 91.62 377 LEU A CA 1
ATOM 3125 C C . LEU A 1 377 ? 25.012 6.860 -26.716 1.00 91.62 377 LEU A C 1
ATOM 3127 O O . LEU A 1 377 ? 25.519 7.549 -27.606 1.00 91.62 377 LEU A O 1
ATOM 3131 N N . ILE A 1 378 ? 25.036 5.524 -26.751 1.00 88.38 378 ILE A N 1
ATOM 3132 C CA . ILE A 1 378 ? 25.627 4.756 -27.859 1.00 88.38 378 ILE A CA 1
ATOM 3133 C C . ILE A 1 378 ? 24.910 5.094 -29.179 1.00 88.38 378 ILE A C 1
ATOM 3135 O O . ILE A 1 378 ? 25.551 5.404 -30.188 1.00 88.38 378 ILE A O 1
ATOM 3139 N N . ASN A 1 379 ? 23.575 5.136 -29.169 1.00 86.75 379 ASN A N 1
ATOM 3140 C CA . ASN A 1 379 ? 22.768 5.491 -30.339 1.00 86.75 379 ASN A CA 1
ATOM 3141 C C . ASN A 1 379 ? 23.007 6.938 -30.810 1.00 86.75 379 ASN A C 1
ATOM 3143 O O . ASN A 1 379 ? 23.084 7.193 -32.017 1.00 86.75 379 ASN A O 1
ATOM 3147 N N . GLN A 1 380 ? 23.158 7.898 -29.892 1.00 86.94 380 GLN A N 1
ATOM 3148 C CA . GLN A 1 380 ? 23.489 9.286 -30.230 1.00 86.94 380 GLN A CA 1
ATOM 3149 C C . GLN A 1 380 ? 24.886 9.417 -30.854 1.00 86.94 380 GLN A C 1
ATOM 3151 O O . GLN A 1 380 ? 25.057 10.155 -31.834 1.00 86.94 380 GLN A O 1
ATOM 3156 N N . GLN A 1 381 ? 25.876 8.683 -30.339 1.00 84.69 381 GLN A N 1
ATOM 3157 C CA . GLN A 1 381 ? 27.224 8.649 -30.914 1.00 84.69 381 GLN A CA 1
ATOM 3158 C C . GLN A 1 381 ? 27.202 8.101 -32.346 1.00 84.69 381 GLN A C 1
ATOM 3160 O O . GLN A 1 381 ? 27.845 8.671 -33.226 1.00 84.69 381 GLN A O 1
ATOM 3165 N N . HIS A 1 382 ? 26.390 7.076 -32.628 1.00 81.06 382 HIS A N 1
ATOM 3166 C CA . HIS A 1 382 ? 26.203 6.566 -33.991 1.00 81.06 382 HIS A CA 1
ATOM 3167 C C . HIS A 1 382 ? 25.512 7.560 -34.941 1.00 81.06 382 HIS A C 1
ATOM 3169 O O . HIS A 1 382 ? 25.787 7.546 -36.143 1.00 81.06 382 HIS A O 1
ATOM 3175 N N . LYS A 1 383 ? 24.618 8.421 -34.434 1.00 82.62 383 LYS A N 1
ATOM 3176 C CA . LYS A 1 383 ? 23.927 9.444 -35.243 1.00 82.62 383 LYS A CA 1
ATOM 3177 C C . LYS A 1 383 ? 24.820 10.646 -35.562 1.00 82.62 383 LYS A C 1
ATOM 3179 O O . LYS A 1 383 ? 24.753 11.170 -36.672 1.00 82.62 383 LYS A O 1
ATOM 3184 N N . THR A 1 384 ? 25.637 11.087 -34.606 1.00 79.31 384 THR A N 1
ATOM 3185 C CA . THR A 1 384 ? 26.493 12.283 -34.736 1.00 79.31 384 THR A CA 1
ATOM 3186 C C . THR A 1 384 ? 27.876 11.969 -35.317 1.00 79.31 384 THR A C 1
ATOM 3188 O O . THR A 1 384 ? 28.418 12.763 -36.086 1.00 79.31 384 THR A O 1
ATOM 3191 N N . GLY A 1 385 ? 28.421 10.783 -35.037 1.00 59.34 385 GLY A N 1
ATOM 3192 C CA . GLY A 1 385 ? 29.624 10.241 -35.664 1.00 59.34 385 GLY A CA 1
ATOM 3193 C C . GLY A 1 385 ? 29.283 9.566 -36.988 1.00 59.34 385 GLY A C 1
ATOM 3194 O O . GLY A 1 385 ? 29.090 8.355 -37.046 1.00 59.34 385 GLY A O 1
ATOM 3195 N N . GLY A 1 386 ? 29.166 10.344 -38.066 1.00 56.44 386 GLY A N 1
ATOM 3196 C CA . GLY A 1 386 ? 28.768 9.836 -39.380 1.00 56.44 386 GLY A CA 1
ATOM 3197 C C . GLY A 1 386 ? 29.590 8.628 -39.839 1.00 56.44 386 GLY A C 1
ATOM 3198 O O . GLY A 1 386 ? 30.724 8.803 -40.253 1.00 56.44 386 GLY A O 1
ATOM 3199 N N . LYS A 1 387 ? 28.999 7.421 -39.788 1.00 53.31 387 LYS A N 1
ATOM 3200 C CA . LYS A 1 387 ? 29.411 6.159 -40.452 1.00 53.31 387 LYS A CA 1
ATOM 3201 C C . LYS A 1 387 ? 30.924 5.929 -40.639 1.00 53.31 387 LYS A C 1
ATOM 3203 O O . LYS A 1 387 ? 31.342 5.330 -41.626 1.00 53.31 387 LYS A O 1
ATOM 3208 N N . GLY A 1 388 ? 31.755 6.337 -39.690 1.00 55.66 388 GLY A N 1
ATOM 3209 C CA . GLY A 1 388 ? 33.080 5.767 -39.529 1.00 55.66 388 GLY A CA 1
ATOM 3210 C C . GLY A 1 388 ? 32.886 4.513 -38.701 1.00 55.66 388 GLY A C 1
ATOM 3211 O O . GLY A 1 388 ? 32.716 4.620 -37.493 1.00 55.66 388 GLY A O 1
ATOM 3212 N N . LEU A 1 389 ? 32.826 3.333 -39.326 1.00 57.34 389 LEU A N 1
ATOM 3213 C CA . LEU A 1 389 ? 32.987 2.080 -38.588 1.00 57.34 389 LEU A CA 1
ATOM 3214 C C . LEU A 1 389 ? 34.302 2.219 -37.820 1.00 57.34 389 LEU A C 1
ATOM 3216 O O . LEU A 1 389 ? 35.368 2.222 -38.437 1.00 57.34 389 LEU A O 1
ATOM 3220 N N . ASN A 1 390 ? 34.228 2.430 -36.507 1.00 60.03 390 ASN A N 1
ATOM 3221 C CA . ASN A 1 390 ? 35.410 2.646 -35.694 1.00 60.03 390 ASN A CA 1
ATOM 3222 C C . ASN A 1 390 ? 36.093 1.284 -35.502 1.00 60.03 390 ASN A C 1
ATOM 3224 O O . ASN A 1 390 ? 35.869 0.570 -34.531 1.00 60.03 390 ASN A O 1
ATOM 3228 N N . ILE A 1 391 ? 36.865 0.873 -36.514 1.00 73.75 391 ILE A N 1
ATOM 3229 C CA . ILE A 1 391 ? 37.580 -0.414 -36.592 1.00 73.75 391 ILE A CA 1
ATOM 3230 C C . ILE A 1 391 ? 38.843 -0.387 -35.684 1.00 73.75 391 ILE A C 1
ATOM 3232 O O . ILE A 1 391 ? 39.690 -1.286 -35.726 1.00 73.75 391 ILE A O 1
ATOM 3236 N N . GLY A 1 392 ? 38.960 0.637 -34.828 1.00 80.00 392 GLY A N 1
ATOM 3237 C CA . GLY A 1 392 ? 40.069 0.924 -33.920 1.00 80.00 392 GLY A CA 1
ATOM 3238 C C . GLY A 1 392 ? 41.086 1.909 -34.504 1.00 80.00 392 GLY A C 1
ATOM 3239 O O . GLY A 1 392 ? 41.039 2.234 -35.691 1.00 80.00 392 GLY A O 1
ATOM 3240 N N . ASP A 1 393 ? 42.049 2.337 -33.685 1.00 90.75 393 ASP A N 1
ATOM 3241 C CA . ASP A 1 393 ? 43.072 3.322 -34.066 1.00 90.75 393 ASP A CA 1
ATOM 3242 C C . ASP A 1 393 ? 44.070 2.768 -35.089 1.00 90.75 393 ASP A C 1
ATOM 3244 O O . ASP A 1 393 ? 44.509 1.613 -35.014 1.00 90.75 393 ASP A O 1
ATOM 3248 N N . CYS A 1 394 ? 44.476 3.592 -36.056 1.00 93.00 394 CYS A N 1
ATOM 3249 C CA . CYS A 1 394 ? 45.486 3.258 -37.056 1.00 93.00 394 CYS A CA 1
ATOM 3250 C C . CYS A 1 394 ? 46.761 2.738 -36.389 1.00 93.00 394 CYS A C 1
ATOM 3252 O O . CYS A 1 394 ? 47.394 3.444 -35.616 1.00 93.00 394 CYS A O 1
ATOM 3254 N N . THR A 1 395 ? 47.222 1.547 -36.774 1.00 94.12 395 THR A N 1
ATOM 3255 C CA . THR A 1 395 ? 48.408 0.923 -36.160 1.00 94.12 395 THR A CA 1
ATOM 3256 C C . THR A 1 395 ? 49.728 1.602 -36.540 1.00 94.12 395 THR A C 1
ATOM 3258 O O . THR A 1 395 ? 50.786 1.182 -36.081 1.00 94.12 395 THR A O 1
ATOM 3261 N N . ILE A 1 396 ? 49.689 2.598 -37.434 1.00 94.81 396 ILE A N 1
ATOM 3262 C CA . ILE A 1 396 ? 50.862 3.364 -37.866 1.00 94.81 396 ILE A CA 1
ATOM 3263 C C . ILE A 1 396 ? 50.967 4.667 -37.074 1.00 94.81 396 ILE A C 1
ATOM 3265 O O . ILE A 1 396 ? 52.015 4.920 -36.491 1.00 94.81 396 ILE A O 1
ATOM 3269 N N . CYS A 1 397 ? 49.926 5.510 -37.085 1.00 95.62 397 CYS A N 1
ATOM 3270 C CA . CYS A 1 397 ? 49.976 6.803 -36.396 1.00 95.62 397 CYS A CA 1
ATOM 3271 C C . CYS A 1 397 ? 49.383 6.780 -34.990 1.00 95.62 397 CYS A C 1
ATOM 3273 O O . CYS A 1 397 ? 49.729 7.657 -34.219 1.00 95.62 397 CYS A O 1
ATOM 3275 N N . TRP A 1 398 ? 48.516 5.817 -34.660 1.00 91.69 398 TRP A N 1
ATOM 3276 C CA . TRP A 1 398 ? 47.799 5.733 -33.377 1.00 91.69 398 TRP A CA 1
ATOM 3277 C C . TRP A 1 398 ? 46.936 6.965 -33.045 1.00 91.69 398 TRP A C 1
ATOM 3279 O O . TRP A 1 398 ? 46.495 7.124 -31.917 1.00 91.69 398 TRP A O 1
ATOM 3289 N N . GLU A 1 399 ? 46.695 7.830 -34.031 1.00 90.00 399 GLU A N 1
ATOM 3290 C CA . GLU A 1 399 ? 46.003 9.118 -33.865 1.00 90.00 399 GLU A CA 1
ATOM 3291 C C . GLU A 1 399 ? 44.649 9.175 -34.585 1.00 90.00 399 GLU A C 1
ATOM 3293 O O . GLU A 1 399 ? 43.819 10.018 -34.268 1.00 90.00 399 GLU A O 1
ATOM 3298 N N . ALA A 1 400 ? 44.438 8.334 -35.600 1.00 90.00 400 ALA A N 1
ATOM 3299 C CA . ALA A 1 400 ? 43.259 8.392 -36.462 1.00 90.00 400 ALA A CA 1
ATOM 3300 C C . ALA A 1 400 ? 42.672 7.001 -36.685 1.00 90.00 400 ALA A C 1
ATOM 3302 O O . ALA A 1 400 ? 43.428 6.036 -36.806 1.00 90.00 400 ALA A O 1
ATOM 3303 N N . ASP A 1 401 ? 41.353 6.912 -36.841 1.00 88.88 401 ASP A N 1
ATOM 3304 C CA . ASP A 1 401 ? 40.651 5.645 -37.042 1.00 88.88 401 ASP A CA 1
ATOM 3305 C C . ASP A 1 401 ? 41.143 4.889 -38.286 1.00 88.88 401 ASP A C 1
ATOM 3307 O O . ASP A 1 401 ? 41.484 5.456 -39.340 1.00 88.88 401 ASP A O 1
ATOM 3311 N N . ARG A 1 402 ? 41.150 3.559 -38.183 1.00 91.62 402 ARG A N 1
ATOM 3312 C CA . ARG A 1 402 ? 41.393 2.666 -39.314 1.00 91.62 402 ARG A CA 1
ATOM 3313 C C . ARG A 1 402 ? 40.241 2.794 -40.293 1.00 91.62 402 ARG A C 1
ATOM 3315 O O . ARG A 1 402 ? 39.140 2.308 -40.068 1.00 91.62 402 ARG A O 1
ATOM 3322 N N . THR A 1 403 ? 40.534 3.412 -41.423 1.00 90.62 403 THR A N 1
ATOM 3323 C CA . THR A 1 403 ? 39.548 3.664 -42.475 1.00 90.62 403 THR A CA 1
ATOM 3324 C C . THR A 1 403 ? 39.828 2.855 -43.731 1.00 90.62 403 THR A C 1
ATOM 3326 O O . THR A 1 403 ? 38.957 2.789 -44.589 1.00 90.62 403 THR A O 1
ATOM 3329 N N . HIS A 1 404 ? 41.018 2.252 -43.866 1.00 92.00 404 HIS A N 1
ATOM 3330 C CA . HIS A 1 404 ? 41.473 1.630 -45.109 1.00 92.00 404 HIS A CA 1
ATOM 3331 C C . HIS A 1 404 ? 41.867 0.160 -44.942 1.00 92.00 404 HIS A C 1
ATOM 3333 O O . HIS A 1 404 ? 42.642 -0.196 -44.050 1.00 92.00 404 HIS A O 1
ATOM 3339 N N . VAL A 1 405 ? 41.367 -0.676 -45.855 1.00 93.50 405 VAL A N 1
ATOM 3340 C CA . VAL A 1 405 ? 41.765 -2.075 -46.033 1.00 93.50 405 VAL A CA 1
ATOM 3341 C C . VAL A 1 405 ? 42.947 -2.178 -46.996 1.00 93.50 405 VAL A C 1
ATOM 3343 O O . VAL A 1 405 ? 43.004 -1.433 -47.972 1.00 93.50 405 VAL A O 1
ATOM 3346 N N . PHE A 1 406 ? 43.863 -3.121 -46.777 1.00 93.31 406 PHE A N 1
ATOM 3347 C CA . PHE A 1 406 ? 44.897 -3.490 -47.752 1.00 93.31 406 PHE A CA 1
ATOM 3348 C C . PHE A 1 406 ? 44.494 -4.751 -48.530 1.00 93.31 406 PHE A C 1
ATOM 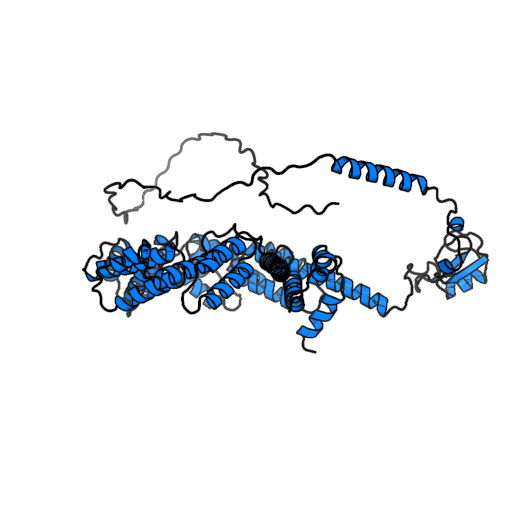3350 O O . PHE A 1 406 ? 44.203 -5.786 -47.936 1.00 93.31 406 PHE A O 1
ATOM 3357 N N . ILE A 1 407 ? 44.502 -4.686 -49.863 1.00 92.50 407 ILE A N 1
ATOM 3358 C CA . ILE A 1 407 ? 44.128 -5.793 -50.764 1.00 92.50 407 ILE A CA 1
ATOM 3359 C C . ILE A 1 407 ? 45.403 -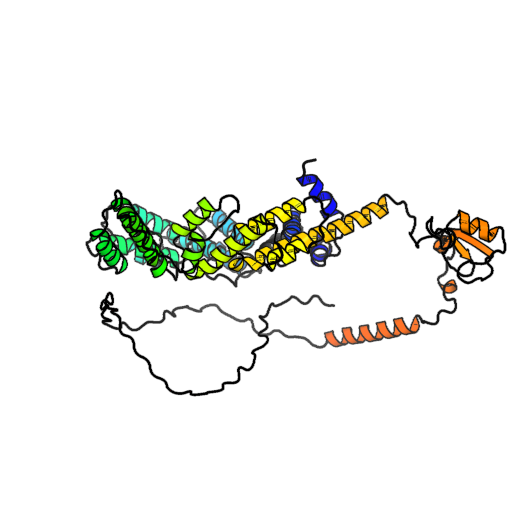6.447 -51.318 1.00 92.50 407 ILE A C 1
ATOM 3361 O O . ILE A 1 407 ? 46.298 -5.712 -51.734 1.00 92.50 407 ILE A O 1
ATOM 3365 N N . PRO A 1 408 ? 45.511 -7.791 -51.363 1.00 92.56 408 PRO A N 1
ATOM 3366 C CA . PRO A 1 408 ? 44.435 -8.771 -51.163 1.00 92.56 408 PRO A CA 1
ATOM 3367 C C . PRO A 1 408 ? 44.278 -9.302 -49.733 1.00 92.56 408 PRO A C 1
ATOM 3369 O O . PRO A 1 408 ? 43.360 -10.072 -49.483 1.00 92.56 408 PRO A O 1
ATOM 3372 N N . CYS A 1 409 ? 45.150 -8.932 -48.793 1.00 92.69 409 CYS A N 1
ATOM 3373 C CA . CYS A 1 409 ? 45.178 -9.578 -47.478 1.00 92.69 409 CYS A CA 1
ATOM 3374 C C . CYS A 1 409 ? 43.983 -9.242 -46.565 1.00 92.69 409 CYS A C 1
ATOM 3376 O O . CYS A 1 409 ? 43.788 -9.926 -45.567 1.00 92.69 409 CYS A O 1
ATOM 3378 N N . GLY A 1 410 ? 43.206 -8.200 -46.872 1.00 90.44 410 GLY A N 1
ATOM 3379 C CA . GLY A 1 410 ? 41.964 -7.858 -46.172 1.00 90.44 410 GLY A CA 1
ATOM 3380 C C . GLY A 1 410 ? 42.145 -7.153 -44.824 1.00 90.44 410 GLY A C 1
ATOM 3381 O O . GLY A 1 410 ? 41.157 -6.864 -44.155 1.00 90.44 410 GLY A O 1
ATOM 3382 N N . HIS A 1 411 ? 43.375 -6.834 -44.410 1.00 93.69 411 HIS A N 1
ATOM 3383 C CA . HIS A 1 411 ? 43.613 -6.187 -43.116 1.00 93.69 411 HIS A CA 1
ATOM 3384 C C . HIS A 1 411 ? 43.247 -4.699 -43.150 1.00 93.69 411 HIS A C 1
ATOM 3386 O O . HIS A 1 411 ? 43.795 -3.934 -43.948 1.00 93.69 411 HIS A O 1
ATOM 3392 N N . VAL A 1 412 ? 42.365 -4.288 -42.236 1.00 92.69 412 VAL A N 1
ATOM 3393 C CA . VAL A 1 412 ? 41.994 -2.889 -41.987 1.00 92.69 412 VAL A CA 1
ATOM 3394 C C . VAL A 1 412 ? 42.839 -2.374 -40.826 1.00 92.69 412 VAL A C 1
ATOM 3396 O O . VAL A 1 412 ? 42.492 -2.579 -39.670 1.00 92.69 412 VAL A O 1
ATOM 3399 N N . CYS A 1 413 ? 44.001 -1.783 -41.120 1.00 94.06 413 CYS A N 1
ATOM 3400 C CA . CYS A 1 413 ? 44.973 -1.393 -40.085 1.00 94.06 413 CYS A CA 1
ATOM 3401 C C . CYS A 1 413 ? 45.491 0.050 -40.202 1.00 94.06 413 CYS A C 1
ATOM 3403 O O . CYS A 1 413 ? 46.224 0.507 -39.325 1.00 94.06 413 CYS A O 1
ATOM 3405 N N . ALA A 1 414 ? 45.108 0.799 -41.241 1.00 94.38 414 ALA A N 1
ATOM 3406 C CA . ALA A 1 414 ? 45.594 2.161 -41.455 1.00 94.38 414 ALA A CA 1
ATOM 3407 C C . ALA A 1 414 ? 44.472 3.189 -41.649 1.00 94.38 414 ALA A C 1
ATOM 3409 O O . ALA A 1 414 ? 43.413 2.879 -42.196 1.00 94.38 414 ALA A O 1
ATOM 3410 N N . CYS A 1 415 ? 44.727 4.430 -41.230 1.00 94.75 415 CYS A N 1
ATOM 3411 C CA . CYS A 1 415 ? 43.946 5.586 -41.662 1.00 94.75 415 CYS A CA 1
ATOM 3412 C C . CYS A 1 415 ? 44.319 5.979 -43.105 1.00 94.75 415 CYS A C 1
ATOM 3414 O O . CYS A 1 415 ? 45.357 5.547 -43.613 1.00 94.75 415 CYS A O 1
ATOM 3416 N N . LEU A 1 416 ? 43.510 6.830 -43.747 1.00 94.00 416 LEU A N 1
ATOM 3417 C CA . LEU A 1 416 ? 43.697 7.288 -45.134 1.00 94.00 416 LEU A CA 1
ATOM 3418 C C . LEU A 1 416 ? 45.113 7.807 -45.427 1.00 94.00 416 LEU A C 1
ATOM 3420 O O . LEU A 1 416 ? 45.738 7.417 -46.413 1.00 94.00 416 LEU A O 1
ATOM 3424 N N . SER A 1 417 ? 45.640 8.684 -44.572 1.00 96.31 417 SER A N 1
ATOM 3425 C CA . SER A 1 417 ? 46.966 9.277 -44.780 1.00 96.31 417 SER A CA 1
ATOM 3426 C C . SER A 1 417 ? 48.073 8.227 -44.646 1.00 96.31 417 SER A C 1
ATOM 3428 O O . SER A 1 417 ? 49.006 8.173 -45.450 1.00 96.31 417 SER A O 1
ATOM 3430 N N . CYS A 1 418 ? 47.957 7.334 -43.661 1.00 96.75 418 CYS A N 1
ATOM 3431 C CA . CYS A 1 418 ? 48.905 6.247 -43.456 1.00 96.75 418 CYS A CA 1
ATOM 3432 C C . CYS A 1 418 ? 48.861 5.218 -44.587 1.00 96.75 418 CYS A C 1
ATOM 3434 O O . CYS A 1 418 ? 49.919 4.802 -45.056 1.00 96.75 418 CYS A O 1
ATOM 3436 N N . SER A 1 419 ? 47.676 4.847 -45.074 1.00 96.31 419 SER A N 1
ATOM 3437 C CA . SER A 1 419 ? 47.550 3.919 -46.196 1.00 96.31 419 SER A CA 1
ATOM 3438 C C . SER A 1 419 ? 48.127 4.505 -47.479 1.00 96.31 419 SER A C 1
ATOM 3440 O O . SER A 1 419 ? 48.838 3.803 -48.191 1.00 96.31 419 SER A O 1
ATOM 3442 N N . GLN A 1 420 ? 47.916 5.797 -47.751 1.00 96.25 420 GLN A N 1
ATOM 3443 C CA . GLN A 1 420 ? 48.534 6.473 -48.896 1.00 96.25 420 GLN A CA 1
ATOM 3444 C C . GLN A 1 420 ? 50.064 6.449 -48.821 1.00 96.25 420 GLN A C 1
ATOM 3446 O O . GLN A 1 420 ? 50.713 6.139 -49.819 1.00 96.25 420 GLN A O 1
ATOM 3451 N N . ARG A 1 421 ? 50.650 6.693 -47.639 1.00 96.81 421 ARG A N 1
ATOM 3452 C CA . ARG A 1 421 ? 52.110 6.605 -47.444 1.00 96.81 421 ARG A CA 1
ATOM 3453 C C . ARG A 1 421 ? 52.645 5.200 -47.705 1.00 96.81 421 ARG A C 1
ATOM 3455 O O . ARG A 1 421 ? 53.647 5.055 -48.395 1.00 96.81 421 ARG A O 1
ATOM 3462 N N . VAL A 1 422 ? 51.961 4.173 -47.203 1.00 96.44 422 VAL A N 1
ATOM 3463 C CA . VAL A 1 422 ? 52.332 2.768 -47.443 1.00 96.44 422 VAL A CA 1
ATOM 3464 C C . VAL A 1 422 ? 52.229 2.410 -48.928 1.00 96.44 422 VAL A C 1
ATOM 3466 O O . VAL A 1 422 ? 53.099 1.730 -49.470 1.00 96.44 422 VAL A O 1
ATOM 3469 N N . MET A 1 423 ? 51.188 2.893 -49.611 1.00 95.88 423 MET A N 1
ATOM 3470 C CA . MET A 1 423 ? 50.997 2.647 -51.041 1.00 95.88 423 MET A CA 1
ATOM 3471 C C . MET A 1 423 ? 51.961 3.448 -51.932 1.00 95.88 423 MET A C 1
ATOM 3473 O O . MET A 1 423 ? 52.194 3.055 -53.077 1.00 95.88 423 MET A O 1
ATOM 3477 N N . ALA A 1 424 ? 52.535 4.540 -51.422 1.00 95.25 424 ALA A N 1
ATOM 3478 C CA . ALA A 1 424 ? 53.582 5.312 -52.089 1.00 95.25 424 ALA A CA 1
ATOM 3479 C C . ALA A 1 424 ? 54.996 4.734 -51.880 1.00 95.25 424 ALA A C 1
ATOM 3481 O O . ALA A 1 424 ? 55.902 5.089 -52.632 1.00 95.25 424 ALA A O 1
ATOM 3482 N N . SER A 1 425 ? 55.190 3.858 -50.886 1.00 94.12 425 SER A N 1
ATOM 3483 C CA . SER A 1 425 ? 56.474 3.221 -50.574 1.00 94.12 425 SER A CA 1
ATOM 3484 C C . SER A 1 425 ? 56.534 1.770 -51.083 1.00 94.12 425 SER A C 1
ATOM 3486 O O . SER A 1 425 ? 56.316 1.510 -52.265 1.00 94.12 425 SER A O 1
ATOM 3488 N N . GLU A 1 426 ? 56.836 0.809 -50.208 1.00 90.25 426 GLU A N 1
ATOM 3489 C CA . GLU A 1 426 ? 57.048 -0.605 -50.537 1.00 90.25 426 GLU A CA 1
ATOM 3490 C C . GLU A 1 426 ? 55.759 -1.364 -50.878 1.00 90.25 426 GLU A C 1
ATOM 3492 O O . GLU A 1 426 ? 55.828 -2.520 -51.299 1.00 90.25 426 GLU A O 1
ATOM 3497 N N . LYS A 1 427 ? 54.583 -0.737 -50.707 1.00 95.50 427 LYS A N 1
ATOM 3498 C CA . LYS A 1 427 ? 53.269 -1.343 -50.969 1.00 95.50 427 LYS A CA 1
ATOM 3499 C C . LYS A 1 427 ? 53.096 -2.679 -50.240 1.00 95.50 427 LYS A C 1
ATOM 3501 O O . LYS A 1 427 ? 52.695 -3.672 -50.837 1.00 95.50 427 LYS A O 1
ATOM 3506 N N . ARG A 1 428 ? 53.407 -2.727 -48.941 1.00 96.50 428 ARG A N 1
ATOM 3507 C CA . ARG A 1 428 ? 53.206 -3.906 -48.081 1.00 96.50 428 ARG A CA 1
ATOM 3508 C C . ARG A 1 428 ? 52.261 -3.586 -46.934 1.00 96.50 428 ARG A C 1
ATOM 3510 O O . ARG A 1 428 ? 52.363 -2.529 -46.323 1.00 96.50 428 ARG A O 1
ATOM 3517 N N . CYS A 1 429 ? 51.342 -4.499 -46.637 1.00 96.06 429 CYS A N 1
ATOM 3518 C CA . CYS A 1 429 ? 50.416 -4.352 -45.521 1.00 96.06 429 CYS A CA 1
ATOM 3519 C C . CYS A 1 429 ? 51.192 -4.263 -44.190 1.00 96.06 429 CYS A C 1
ATOM 3521 O O . CYS A 1 429 ? 51.936 -5.194 -43.882 1.00 96.06 429 CYS A O 1
ATOM 3523 N N . PRO A 1 430 ? 50.981 -3.224 -43.361 1.00 95.38 430 PRO A N 1
ATOM 3524 C CA . PRO A 1 430 ? 51.687 -3.057 -42.086 1.00 95.38 430 PRO A CA 1
ATOM 3525 C C . PRO A 1 430 ? 51.463 -4.191 -41.079 1.00 95.38 430 PRO A C 1
ATOM 3527 O O . PRO A 1 430 ? 52.295 -4.406 -40.207 1.00 95.38 430 PRO A O 1
ATOM 3530 N N . PHE A 1 431 ? 50.340 -4.905 -41.188 1.00 94.69 431 PHE A N 1
ATOM 3531 C CA . PHE A 1 431 ? 49.962 -5.948 -40.236 1.00 94.69 431 PHE A CA 1
ATOM 3532 C C . PHE A 1 431 ? 50.570 -7.318 -40.572 1.00 94.69 431 PHE A C 1
ATOM 3534 O O . PHE A 1 431 ? 51.134 -7.978 -39.709 1.00 94.69 431 PHE A O 1
ATOM 3541 N N . CYS A 1 432 ? 50.474 -7.752 -41.834 1.00 95.81 432 CYS A N 1
ATOM 3542 C CA . CYS A 1 432 ? 50.907 -9.094 -42.260 1.00 95.81 432 CYS A CA 1
ATOM 3543 C C . CYS A 1 432 ? 52.119 -9.097 -43.203 1.00 95.81 432 CYS A C 1
ATOM 3545 O O . CYS A 1 432 ? 52.549 -10.157 -43.653 1.00 95.81 432 CYS A O 1
ATOM 3547 N N . ASN A 1 433 ? 52.641 -7.918 -43.552 1.00 95.31 433 ASN A N 1
ATOM 3548 C CA . ASN A 1 433 ? 53.771 -7.705 -44.459 1.00 95.31 433 ASN A CA 1
ATOM 3549 C C . ASN A 1 433 ? 53.600 -8.265 -45.895 1.00 95.31 433 ASN A C 1
ATOM 3551 O O . ASN A 1 433 ? 54.557 -8.321 -46.676 1.00 95.31 433 ASN A O 1
ATOM 3555 N N . GLN A 1 434 ? 52.383 -8.672 -46.277 1.00 94.69 434 GLN A N 1
ATOM 3556 C CA . GLN A 1 434 ? 52.061 -9.118 -47.637 1.00 94.69 434 GLN A CA 1
ATOM 3557 C C . GLN A 1 434 ? 52.009 -7.935 -48.614 1.00 94.69 434 GLN A C 1
ATOM 3559 O O . GLN A 1 434 ? 51.631 -6.828 -48.229 1.00 94.69 434 GLN A O 1
ATOM 3564 N N . LEU A 1 435 ? 52.370 -8.172 -49.881 1.00 94.62 435 LEU A N 1
ATOM 3565 C CA . LEU A 1 435 ? 52.314 -7.160 -50.940 1.00 94.62 435 LEU A CA 1
ATOM 3566 C C . LEU A 1 435 ? 50.859 -6.716 -51.162 1.00 94.62 435 LEU A C 1
ATOM 3568 O O . LEU A 1 435 ? 49.999 -7.537 -51.477 1.00 94.62 435 LEU A O 1
ATOM 3572 N N . ALA A 1 436 ? 50.598 -5.424 -51.004 1.00 94.31 436 ALA A N 1
ATOM 3573 C CA . ALA A 1 436 ? 49.307 -4.808 -51.233 1.00 94.31 436 ALA A CA 1
ATOM 3574 C C . ALA A 1 436 ? 49.249 -4.208 -52.643 1.00 94.31 436 ALA A C 1
ATOM 3576 O O . ALA A 1 436 ? 50.092 -3.398 -53.030 1.00 94.31 436 ALA A O 1
ATOM 3577 N N . THR A 1 437 ? 48.239 -4.579 -53.424 1.00 89.75 437 THR A N 1
ATOM 3578 C CA . THR A 1 437 ? 48.006 -3.997 -54.754 1.00 89.75 437 THR A CA 1
ATOM 3579 C C . THR A 1 437 ? 47.292 -2.653 -54.657 1.00 89.75 437 THR A C 1
ATOM 3581 O O . THR A 1 437 ? 47.532 -1.768 -55.478 1.00 89.75 437 THR A O 1
ATOM 3584 N N . MET A 1 438 ? 46.460 -2.473 -53.631 1.00 90.00 438 MET A N 1
ATOM 3585 C CA . MET A 1 438 ? 45.782 -1.218 -53.320 1.00 90.00 438 MET A CA 1
ATOM 3586 C C . MET A 1 438 ? 45.389 -1.141 -51.846 1.00 90.00 438 MET A C 1
ATOM 3588 O O . MET A 1 438 ? 45.271 -2.164 -51.167 1.00 90.00 438 MET A O 1
ATOM 3592 N N . ALA A 1 439 ? 45.145 0.085 -51.384 1.00 86.81 439 ALA A N 1
ATOM 3593 C CA . ALA A 1 439 ? 44.449 0.344 -50.137 1.00 86.81 439 ALA A CA 1
ATOM 3594 C C . ALA A 1 439 ? 43.200 1.181 -50.427 1.00 86.81 439 ALA A C 1
ATOM 3596 O O . ALA A 1 439 ? 43.302 2.221 -51.078 1.00 86.81 439 ALA A O 1
ATOM 3597 N N . GLY A 1 440 ? 42.036 0.713 -49.984 1.00 85.56 440 GLY A N 1
ATOM 3598 C CA . GLY A 1 440 ? 40.746 1.359 -50.236 1.00 85.56 440 GLY A CA 1
ATOM 3599 C C . GLY A 1 440 ? 39.941 1.522 -48.949 1.00 85.56 440 GLY A C 1
ATOM 3600 O O . GLY A 1 440 ? 40.241 0.835 -47.973 1.00 85.56 440 GLY A O 1
ATOM 3601 N N . PRO A 1 441 ? 38.946 2.422 -48.913 1.00 82.25 441 PRO A N 1
ATOM 3602 C CA . PRO A 1 441 ? 38.096 2.597 -47.742 1.00 82.25 441 PRO A CA 1
ATOM 3603 C C . PRO A 1 441 ? 37.415 1.277 -47.335 1.00 82.25 441 PRO A C 1
ATOM 3605 O O . PRO A 1 441 ? 37.066 0.459 -48.188 1.00 82.25 441 PRO A O 1
ATOM 3608 N N . GLY A 1 442 ? 37.226 1.074 -46.027 1.00 63.34 442 GLY A N 1
ATOM 3609 C CA . GLY A 1 442 ? 36.681 -0.145 -45.405 1.00 63.34 442 GLY A CA 1
ATOM 3610 C C . GLY A 1 442 ? 35.297 -0.590 -45.909 1.00 63.34 442 GLY A C 1
ATOM 3611 O O . GLY A 1 442 ? 34.912 -1.734 -45.694 1.00 63.34 442 GLY A O 1
ATOM 3612 N N . ASP A 1 443 ? 34.608 0.254 -46.678 1.00 58.88 443 ASP A N 1
ATOM 3613 C CA . ASP A 1 443 ? 33.356 -0.053 -47.385 1.00 58.88 443 ASP A CA 1
ATOM 3614 C C . ASP A 1 443 ? 33.518 -0.973 -48.616 1.00 58.88 443 ASP A C 1
ATOM 3616 O O . ASP A 1 443 ? 32.545 -1.282 -49.313 1.00 58.88 443 ASP A O 1
ATOM 3620 N N . TRP A 1 444 ? 34.733 -1.453 -48.893 1.00 59.47 444 TRP A N 1
ATOM 3621 C CA . TRP A 1 444 ? 35.040 -2.365 -50.002 1.00 59.47 444 TRP A CA 1
ATOM 3622 C C . TRP A 1 444 ? 34.273 -3.704 -49.977 1.00 59.47 444 TRP A C 1
ATOM 3624 O O . TRP A 1 444 ? 34.233 -4.378 -51.006 1.00 59.47 444 TRP A O 1
ATOM 3634 N N . ILE A 1 445 ? 33.592 -4.065 -48.877 1.00 50.22 445 ILE A N 1
ATOM 3635 C CA . ILE A 1 445 ? 32.633 -5.191 -48.837 1.00 50.22 445 ILE A CA 1
ATOM 3636 C C . ILE A 1 445 ? 31.571 -5.074 -49.950 1.00 50.22 445 ILE A C 1
ATOM 3638 O O . ILE A 1 445 ? 31.072 -6.085 -50.435 1.00 50.22 445 ILE A O 1
ATOM 3642 N N . LYS A 1 446 ? 31.286 -3.866 -50.459 1.00 52.38 446 LYS A N 1
ATOM 3643 C CA . LYS A 1 446 ? 30.367 -3.665 -51.595 1.00 52.38 446 LYS A CA 1
ATOM 3644 C C . LYS A 1 446 ? 30.951 -3.995 -52.981 1.00 52.38 446 LYS A C 1
ATOM 3646 O O . LYS A 1 446 ? 30.202 -3.981 -53.956 1.00 52.38 446 LYS A O 1
ATOM 3651 N N . LEU A 1 447 ? 32.252 -4.282 -53.106 1.00 50.22 447 LEU A N 1
ATOM 3652 C CA . LEU A 1 447 ? 32.902 -4.601 -54.390 1.00 50.22 447 LEU A CA 1
ATOM 3653 C C . LEU A 1 447 ? 32.874 -6.095 -54.751 1.00 50.22 447 LEU A C 1
ATOM 3655 O O . LEU A 1 447 ? 33.095 -6.431 -55.914 1.00 50.22 447 LEU A O 1
ATOM 3659 N N . TYR A 1 448 ? 32.543 -6.986 -53.813 1.00 49.53 448 TYR A N 1
ATOM 3660 C CA . TYR A 1 448 ? 32.473 -8.426 -54.063 1.00 49.53 448 TYR A CA 1
ATOM 3661 C C . TYR A 1 448 ? 31.016 -8.878 -54.136 1.00 49.53 448 TYR A C 1
ATOM 3663 O O . TYR A 1 448 ? 30.344 -9.059 -53.128 1.00 49.53 448 TYR A O 1
ATOM 3671 N N . LYS A 1 449 ? 30.513 -9.058 -55.363 1.00 44.84 449 LYS A N 1
ATOM 3672 C CA . LYS A 1 449 ? 29.143 -9.528 -55.638 1.00 44.84 449 LYS A CA 1
ATOM 3673 C C . LYS A 1 449 ? 28.916 -11.019 -55.350 1.00 44.84 449 LYS A C 1
ATOM 3675 O O . LYS A 1 449 ? 27.801 -11.491 -55.545 1.00 44.84 449 LYS A O 1
ATOM 3680 N N . THR A 1 450 ? 29.931 -11.767 -54.919 1.00 46.94 450 THR A N 1
ATOM 3681 C CA . THR A 1 450 ? 29.817 -13.214 -54.695 1.00 46.94 450 THR A CA 1
ATOM 3682 C C . THR A 1 450 ? 30.584 -13.657 -53.453 1.00 46.94 450 THR A C 1
ATOM 3684 O O . THR A 1 450 ? 31.802 -13.503 -53.369 1.00 46.94 450 THR A O 1
ATOM 3687 N N . GLU A 1 451 ? 29.837 -14.260 -52.531 1.00 43.69 451 GLU A N 1
ATOM 3688 C CA . GLU A 1 451 ? 30.218 -14.860 -51.243 1.00 43.69 451 GLU A CA 1
ATOM 3689 C C . GLU A 1 451 ? 31.406 -15.846 -51.331 1.00 43.69 451 GLU A C 1
ATOM 3691 O O . GLU A 1 451 ? 32.173 -16.014 -50.387 1.00 43.69 451 GLU A O 1
ATOM 3696 N N . THR A 1 452 ? 31.646 -16.426 -52.509 1.00 46.78 452 THR A N 1
ATOM 3697 C CA . THR A 1 452 ? 32.670 -17.449 -52.775 1.00 46.78 452 THR A CA 1
ATOM 3698 C C . THR A 1 452 ? 34.125 -16.971 -52.766 1.00 46.78 452 THR A C 1
ATOM 3700 O O . THR A 1 452 ? 35.019 -17.806 -52.863 1.00 46.78 452 THR A O 1
ATOM 3703 N N . GLN A 1 453 ? 34.404 -15.667 -52.654 1.00 49.38 453 GLN A N 1
ATOM 3704 C CA . GLN A 1 453 ? 35.783 -15.144 -52.629 1.00 49.38 453 GLN A CA 1
ATOM 3705 C C . GLN A 1 453 ? 36.315 -14.812 -51.225 1.00 49.38 453 GLN A C 1
ATOM 3707 O O . GLN A 1 453 ? 37.501 -14.514 -51.091 1.00 49.38 453 GLN A O 1
ATOM 3712 N N . LEU A 1 454 ? 35.486 -14.901 -50.177 1.00 43.72 454 LEU A N 1
ATOM 3713 C CA . LEU A 1 454 ? 35.911 -14.636 -48.793 1.00 43.72 454 LEU A CA 1
ATOM 3714 C C . LEU A 1 454 ? 36.476 -15.869 -48.071 1.00 43.72 454 LEU A C 1
ATOM 3716 O O . LEU A 1 454 ? 37.151 -15.721 -47.053 1.00 43.72 454 LEU A O 1
ATOM 3720 N N . SER A 1 455 ? 36.295 -17.076 -48.613 1.00 44.72 455 SER A N 1
ATOM 3721 C CA . SER A 1 455 ? 36.894 -18.311 -48.093 1.00 44.72 455 SER A CA 1
ATOM 3722 C C . SER A 1 455 ? 38.344 -18.490 -48.565 1.00 44.72 455 SER A C 1
ATOM 3724 O O . SER A 1 455 ? 38.732 -19.485 -49.175 1.00 44.72 455 SER A O 1
ATOM 3726 N N . GLY A 1 456 ? 39.183 -17.504 -48.240 1.00 46.31 456 GLY A N 1
ATOM 3727 C CA . GLY A 1 456 ? 40.607 -17.756 -48.027 1.00 46.31 456 GLY A CA 1
ATOM 3728 C C . GLY A 1 456 ? 40.822 -18.706 -46.831 1.00 46.31 456 GLY A C 1
ATOM 3729 O O . GLY A 1 456 ? 39.870 -19.011 -46.117 1.00 46.31 456 GLY A O 1
ATOM 3730 N N . PRO A 1 457 ? 42.055 -19.184 -46.594 1.00 38.88 457 PRO A N 1
ATOM 3731 C CA . PRO A 1 457 ? 42.394 -20.402 -45.844 1.00 38.88 457 PRO A CA 1
ATOM 3732 C C . PRO A 1 457 ? 42.219 -20.287 -44.315 1.00 38.88 457 PRO A C 1
ATOM 3734 O O . PRO A 1 457 ? 43.158 -20.487 -43.550 1.00 38.88 457 PRO A O 1
ATOM 3737 N N . TRP A 1 458 ? 41.007 -19.993 -43.857 1.00 44.38 458 TRP A N 1
ATOM 3738 C CA . TRP A 1 458 ? 40.588 -20.089 -42.464 1.00 44.38 458 TRP A CA 1
ATOM 3739 C C . TRP A 1 458 ? 39.663 -21.304 -42.340 1.00 44.38 458 TRP A C 1
ATOM 3741 O O . TRP A 1 458 ? 38.487 -21.264 -42.683 1.00 44.38 458 TRP A O 1
ATOM 3751 N N . GLY A 1 459 ? 40.241 -22.432 -41.926 1.00 44.47 459 GLY A N 1
ATOM 3752 C CA . GLY A 1 459 ? 39.618 -23.758 -41.918 1.00 44.47 459 GLY A CA 1
ATOM 3753 C C . GLY A 1 459 ? 38.600 -24.014 -40.803 1.00 44.47 459 GLY A C 1
ATOM 3754 O O . GLY A 1 459 ? 38.701 -25.037 -40.134 1.00 44.47 459 GLY A O 1
ATOM 3755 N N . PHE A 1 460 ? 37.608 -23.144 -40.616 1.00 44.09 460 PHE A N 1
ATOM 3756 C CA . PHE A 1 460 ? 36.406 -23.488 -39.846 1.00 44.09 460 PHE A CA 1
ATOM 3757 C C . PHE A 1 460 ? 35.219 -23.554 -40.805 1.00 44.09 460 PHE A C 1
ATOM 3759 O O . PHE A 1 460 ? 34.658 -22.538 -41.201 1.00 44.09 460 PHE A O 1
ATOM 3766 N N . CYS A 1 461 ? 34.911 -24.770 -41.265 1.00 54.28 461 CYS A N 1
ATOM 3767 C CA . CYS A 1 461 ? 33.962 -24.996 -42.344 1.00 54.28 461 CYS A CA 1
ATOM 3768 C C . CYS A 1 461 ? 32.509 -24.783 -41.898 1.00 54.28 461 CYS A C 1
ATOM 3770 O O . CYS A 1 461 ? 32.069 -25.242 -40.841 1.00 54.28 461 CYS A O 1
ATOM 3772 N N . GLU A 1 462 ? 31.748 -24.147 -42.784 1.00 50.69 462 GLU A N 1
ATOM 3773 C CA . GLU A 1 462 ? 30.287 -24.041 -42.774 1.00 50.69 462 GLU A CA 1
ATOM 3774 C C . GLU A 1 462 ? 29.599 -25.396 -42.504 1.00 50.69 462 GLU A C 1
ATOM 3776 O O . GLU A 1 462 ? 28.548 -25.457 -41.864 1.00 50.69 462 GLU A O 1
ATOM 3781 N N . ASP A 1 463 ? 30.234 -26.502 -42.906 1.00 64.44 463 ASP A N 1
ATOM 3782 C CA . ASP A 1 463 ? 29.745 -27.861 -42.678 1.00 64.44 463 ASP A CA 1
ATOM 3783 C C . ASP A 1 463 ? 29.645 -28.232 -41.190 1.00 64.44 463 ASP A C 1
ATOM 3785 O O . ASP A 1 463 ? 28.716 -28.945 -40.807 1.00 64.44 463 ASP A O 1
ATOM 3789 N N . HIS A 1 464 ? 30.541 -27.734 -40.328 1.00 62.47 464 HIS A N 1
ATOM 3790 C CA . HIS A 1 464 ? 30.499 -28.027 -38.890 1.00 62.47 464 HIS A CA 1
ATOM 3791 C C . HIS A 1 464 ? 29.332 -27.311 -38.200 1.00 62.47 464 HIS A C 1
ATOM 3793 O O . HIS A 1 464 ? 28.583 -27.923 -37.436 1.00 62.47 464 HIS A O 1
ATOM 3799 N N . VAL A 1 465 ? 29.133 -26.029 -38.523 1.00 57.84 465 VAL A N 1
ATOM 3800 C CA . VAL A 1 465 ? 28.013 -25.230 -38.003 1.00 57.84 465 VAL A CA 1
ATOM 3801 C C . VAL A 1 465 ? 26.688 -25.801 -38.506 1.00 57.84 465 VAL A C 1
ATOM 3803 O O . VAL A 1 465 ? 25.780 -26.056 -37.717 1.00 57.84 465 VAL A O 1
ATOM 3806 N N . ARG A 1 466 ? 26.599 -26.124 -39.802 1.00 61.53 466 ARG A N 1
ATOM 3807 C CA . ARG A 1 466 ? 25.411 -26.738 -40.411 1.00 61.53 466 ARG A CA 1
ATOM 3808 C C . ARG A 1 466 ? 25.086 -28.105 -39.800 1.00 61.53 466 ARG A C 1
ATOM 3810 O O . ARG A 1 466 ? 23.909 -28.424 -39.617 1.00 61.53 466 ARG A O 1
ATOM 3817 N N . ALA A 1 467 ? 26.096 -28.912 -39.472 1.00 71.38 467 ALA A N 1
ATOM 3818 C CA . ALA A 1 467 ? 25.905 -30.187 -38.785 1.00 71.38 467 ALA A CA 1
ATOM 3819 C C . ALA A 1 467 ? 25.360 -29.992 -37.360 1.00 71.38 467 ALA A C 1
ATOM 3821 O O . ALA A 1 467 ? 24.390 -30.657 -36.992 1.00 71.38 467 ALA A O 1
ATOM 3822 N N . LYS A 1 468 ? 25.908 -29.038 -36.596 1.00 68.88 468 LYS A N 1
ATOM 3823 C CA . LYS A 1 468 ? 25.450 -28.737 -35.231 1.00 68.88 468 LYS A CA 1
ATOM 3824 C C . LYS A 1 468 ? 24.040 -28.149 -35.186 1.00 68.88 468 LYS A C 1
ATOM 3826 O O . LYS A 1 468 ? 23.235 -28.574 -34.364 1.00 68.88 468 LYS A O 1
ATOM 3831 N N . CYS A 1 469 ? 23.683 -27.269 -36.119 1.00 58.47 469 CYS A N 1
ATOM 3832 C CA . CYS A 1 469 ? 22.312 -26.760 -36.230 1.00 58.47 469 CYS A CA 1
ATOM 3833 C C . CYS A 1 469 ? 21.297 -27.879 -36.523 1.00 58.47 469 CYS A C 1
ATOM 3835 O O . CYS A 1 469 ? 20.210 -27.894 -35.948 1.00 58.47 469 CYS A O 1
ATOM 3837 N N . LYS A 1 470 ? 21.650 -28.857 -37.372 1.00 74.50 470 LYS A N 1
ATOM 3838 C CA . LYS A 1 470 ? 20.795 -30.031 -37.631 1.00 74.50 470 LYS A CA 1
ATOM 3839 C C . LYS A 1 470 ? 20.652 -30.945 -36.412 1.00 74.50 470 LYS A C 1
ATOM 3841 O O . LYS A 1 470 ? 19.608 -31.572 -36.257 1.00 74.50 470 LYS A O 1
ATOM 3846 N N . GLU A 1 471 ? 21.685 -31.052 -35.582 1.00 79.75 471 GLU A N 1
ATOM 3847 C CA . GLU A 1 471 ? 21.658 -31.819 -34.331 1.00 79.75 471 GLU A CA 1
ATOM 3848 C C . GLU A 1 471 ? 20.684 -31.187 -33.325 1.00 79.75 471 GLU A C 1
ATOM 3850 O O . GLU A 1 471 ? 19.778 -31.868 -32.845 1.00 79.75 471 GLU A O 1
ATOM 3855 N N . TYR A 1 472 ? 20.777 -29.871 -33.105 1.00 62.50 472 TYR A N 1
ATOM 3856 C CA . TYR A 1 472 ? 19.875 -29.155 -32.198 1.00 62.50 472 TYR A CA 1
ATOM 3857 C C . TYR A 1 472 ? 18.419 -29.151 -32.673 1.00 62.50 472 TYR A C 1
ATOM 3859 O O . TYR A 1 472 ? 17.515 -29.374 -31.871 1.00 62.50 472 TYR A O 1
ATOM 3867 N N . ALA A 1 473 ? 18.175 -29.000 -33.979 1.00 63.44 473 ALA A N 1
ATOM 3868 C CA . ALA A 1 473 ? 16.822 -29.068 -34.532 1.00 63.44 473 ALA A CA 1
ATOM 3869 C C . ALA A 1 473 ? 16.131 -30.418 -34.247 1.00 63.44 473 ALA A C 1
ATOM 3871 O O . ALA A 1 473 ? 14.935 -30.451 -33.960 1.00 63.44 473 ALA A O 1
ATOM 3872 N N . LYS A 1 474 ? 16.884 -31.529 -34.268 1.00 75.81 474 LYS A N 1
ATOM 3873 C CA . LYS A 1 474 ? 16.360 -32.859 -33.919 1.00 75.81 474 LYS A CA 1
ATOM 3874 C C . LYS A 1 474 ? 16.032 -32.985 -32.431 1.00 75.81 474 LYS A C 1
ATOM 3876 O O . LYS A 1 474 ? 15.000 -33.561 -32.106 1.00 75.81 474 LYS A O 1
ATOM 3881 N N . MET A 1 475 ? 16.869 -32.429 -31.550 1.00 70.81 475 MET A N 1
ATOM 3882 C CA . MET A 1 475 ? 16.616 -32.430 -30.100 1.00 70.81 475 MET A CA 1
ATOM 3883 C C . MET A 1 475 ? 15.349 -31.642 -29.744 1.00 70.81 475 MET A C 1
ATOM 3885 O O . MET A 1 475 ? 14.552 -32.086 -28.923 1.00 70.81 475 MET A O 1
ATOM 3889 N N . ILE A 1 476 ? 15.122 -30.504 -30.402 1.00 66.56 476 ILE A N 1
ATOM 3890 C CA . ILE A 1 476 ? 13.913 -29.693 -30.199 1.00 66.56 476 ILE A CA 1
ATOM 3891 C C . ILE A 1 476 ? 12.665 -30.436 -30.701 1.00 66.56 476 ILE A C 1
ATOM 3893 O O . ILE A 1 476 ? 11.621 -30.408 -30.054 1.00 66.56 476 ILE A O 1
ATOM 3897 N N . GLN A 1 477 ? 12.759 -31.143 -31.831 1.00 69.56 477 GLN A N 1
ATOM 3898 C CA . GLN A 1 477 ? 11.644 -31.939 -32.352 1.00 69.56 477 GLN A CA 1
ATOM 3899 C C . GLN A 1 477 ? 11.272 -33.125 -31.455 1.00 69.56 477 GLN A C 1
ATOM 3901 O O . GLN A 1 477 ? 10.083 -33.401 -31.324 1.00 69.56 477 GLN A O 1
ATOM 3906 N N . SER A 1 478 ? 12.236 -33.780 -30.796 1.00 76.75 478 SER A N 1
ATOM 3907 C CA . SER A 1 478 ? 11.932 -34.885 -29.873 1.00 76.75 478 SER A CA 1
ATOM 3908 C C . SER A 1 478 ? 11.168 -34.450 -28.620 1.00 76.75 478 SER A C 1
ATOM 3910 O O . SER A 1 478 ? 10.435 -35.251 -28.059 1.00 76.75 478 SER A O 1
ATOM 3912 N N . LEU A 1 479 ? 11.269 -33.180 -28.213 1.00 70.81 479 LEU A N 1
ATOM 3913 C CA . LEU A 1 479 ? 10.534 -32.650 -27.057 1.00 70.81 479 LEU A CA 1
ATOM 3914 C C . LEU A 1 479 ? 9.038 -32.414 -27.342 1.00 70.81 479 LEU A C 1
ATOM 3916 O O . LEU A 1 479 ? 8.275 -32.166 -26.416 1.00 70.81 479 LEU A O 1
ATOM 3920 N N . LYS A 1 480 ? 8.599 -32.481 -28.609 1.00 66.69 480 LYS A N 1
ATOM 3921 C CA . LYS A 1 480 ? 7.188 -32.282 -28.991 1.00 66.69 480 LYS A CA 1
ATOM 3922 C C . LYS A 1 480 ? 6.310 -33.523 -28.809 1.00 66.69 480 LYS A C 1
ATOM 3924 O O . LYS A 1 480 ? 5.089 -33.386 -28.819 1.00 66.69 480 LYS A O 1
ATOM 3929 N N . GLU A 1 481 ? 6.896 -34.714 -28.694 1.00 62.56 481 GLU A N 1
ATOM 3930 C CA . GLU A 1 481 ? 6.138 -35.968 -28.544 1.00 62.56 481 GLU A CA 1
ATOM 3931 C C . GLU A 1 481 ? 5.757 -36.255 -27.081 1.00 62.56 481 GLU A C 1
ATOM 3933 O O . GLU A 1 481 ? 4.770 -36.950 -26.828 1.00 62.56 481 GLU A O 1
ATOM 3938 N N . ASP A 1 482 ? 6.448 -35.629 -26.125 1.00 54.12 482 ASP A N 1
ATOM 3939 C CA . ASP A 1 482 ? 6.134 -35.705 -24.700 1.00 54.12 482 ASP A CA 1
ATOM 3940 C C . ASP A 1 482 ? 5.004 -34.722 -24.353 1.00 54.12 482 ASP A C 1
ATOM 3942 O O . ASP A 1 482 ? 5.215 -33.583 -23.933 1.00 54.12 482 ASP A O 1
ATOM 3946 N N . LYS A 1 483 ? 3.756 -35.161 -24.557 1.00 45.12 483 LYS A N 1
ATOM 3947 C CA . LYS A 1 483 ? 2.568 -34.442 -24.074 1.00 45.12 483 LYS A CA 1
ATOM 3948 C C . LYS A 1 483 ? 2.586 -34.377 -22.546 1.00 45.12 483 LYS A C 1
ATOM 3950 O O . LYS A 1 483 ? 2.225 -35.342 -21.876 1.00 45.12 483 LYS A O 1
ATOM 3955 N N . ILE A 1 484 ? 2.933 -33.218 -22.000 1.00 45.62 484 ILE A N 1
ATOM 3956 C CA . ILE A 1 484 ? 2.659 -32.888 -20.601 1.00 45.62 484 ILE A CA 1
ATOM 3957 C C . ILE A 1 484 ? 1.150 -32.626 -20.488 1.00 45.62 484 ILE A C 1
ATOM 3959 O O . ILE A 1 484 ? 0.649 -31.619 -20.985 1.00 45.62 484 ILE A O 1
ATOM 3963 N N . VAL A 1 485 ? 0.417 -33.569 -19.895 1.00 42.62 485 VAL A N 1
ATOM 3964 C CA . VAL A 1 485 ? -1.010 -33.430 -19.570 1.00 42.62 485 VAL A CA 1
ATOM 3965 C C . VAL A 1 485 ? -1.115 -32.935 -18.131 1.00 42.62 485 VAL A C 1
ATOM 3967 O O . VAL A 1 485 ? -0.665 -33.617 -17.212 1.00 42.62 485 VAL A O 1
ATOM 3970 N N . PHE A 1 486 ? -1.696 -31.752 -17.939 1.00 34.16 486 PHE A N 1
ATOM 3971 C CA . PHE A 1 486 ? -2.111 -31.260 -16.628 1.00 34.16 486 PHE A CA 1
ATOM 3972 C C . PHE A 1 486 ? -3.596 -31.579 -16.447 1.00 34.16 486 PHE A C 1
ATOM 3974 O O . PHE A 1 486 ? -4.455 -30.766 -16.774 1.00 34.16 486 PHE A O 1
ATOM 3981 N N . ASP A 1 487 ? -3.892 -32.781 -15.961 1.00 34.62 487 ASP A N 1
ATOM 3982 C CA . ASP A 1 487 ? -5.171 -33.027 -15.291 1.00 34.62 487 ASP A CA 1
ATOM 3983 C C . ASP A 1 487 ? -5.103 -32.378 -13.894 1.00 34.62 487 ASP A C 1
ATOM 3985 O O . ASP A 1 487 ? -4.000 -32.193 -13.385 1.00 34.62 487 ASP A O 1
ATOM 3989 N N . TRP A 1 488 ? -6.248 -32.084 -13.266 1.00 35.78 488 TRP A N 1
ATOM 3990 C CA . TRP A 1 488 ? -6.443 -31.515 -11.908 1.00 35.78 488 TRP A CA 1
ATOM 3991 C C . TRP A 1 488 ? -6.860 -30.035 -11.806 1.00 35.78 488 TRP A C 1
ATOM 3993 O O . TRP A 1 488 ? -6.283 -29.275 -11.035 1.00 35.78 488 TRP A O 1
ATOM 4003 N N . PHE A 1 489 ? -7.959 -29.660 -12.465 1.00 39.69 489 PHE A N 1
ATOM 4004 C CA . PHE A 1 489 ? -8.828 -28.581 -11.970 1.00 39.69 489 PHE A CA 1
ATOM 4005 C C . PHE A 1 489 ? -10.304 -28.955 -12.174 1.00 39.69 489 PHE A C 1
ATOM 4007 O O . PHE A 1 489 ? -10.901 -28.615 -13.189 1.00 39.69 489 PHE A O 1
ATOM 4014 N N . GLU A 1 490 ? -10.892 -29.649 -11.197 1.00 37.25 490 GLU A N 1
ATOM 4015 C CA . GLU A 1 490 ? -12.348 -29.738 -11.032 1.00 37.25 490 GLU A CA 1
ATOM 4016 C C . GLU A 1 490 ? -12.735 -29.311 -9.603 1.00 37.25 490 GLU A C 1
ATOM 4018 O O . GLU A 1 490 ? -12.162 -29.777 -8.621 1.00 37.25 490 GLU A O 1
ATOM 4023 N N . GLU A 1 491 ? -13.693 -28.378 -9.560 1.00 41.75 491 GLU A N 1
ATOM 4024 C CA . GLU A 1 491 ? -14.718 -28.125 -8.535 1.00 41.75 491 GLU A CA 1
ATOM 4025 C C . GLU A 1 491 ? -14.293 -27.876 -7.070 1.00 41.75 491 GLU A C 1
ATOM 4027 O O . GLU A 1 491 ? -14.269 -28.765 -6.224 1.00 41.75 491 GLU A O 1
ATOM 4032 N N . LEU A 1 492 ? -14.114 -26.590 -6.735 1.00 39.28 492 LEU A N 1
ATOM 4033 C CA . LEU A 1 492 ? -14.242 -26.051 -5.374 1.00 39.28 492 LEU A CA 1
ATOM 4034 C C . LEU A 1 492 ? -15.396 -25.036 -5.322 1.00 39.28 492 LEU A C 1
ATOM 4036 O O . LEU A 1 492 ? -15.192 -23.852 -5.071 1.00 39.28 492 LEU A O 1
ATOM 4040 N N . ASP A 1 493 ? -16.619 -25.504 -5.559 1.00 38.34 493 ASP A N 1
ATOM 4041 C CA . ASP A 1 493 ? -17.820 -24.816 -5.084 1.00 38.34 493 ASP A CA 1
ATOM 4042 C C . ASP A 1 493 ? -18.298 -25.583 -3.841 1.00 38.34 493 ASP A C 1
ATOM 4044 O O . ASP A 1 493 ? -18.556 -26.779 -3.918 1.00 38.34 493 ASP A O 1
ATOM 4048 N N . THR A 1 494 ? -18.402 -24.893 -2.697 1.00 43.12 494 THR A N 1
ATOM 4049 C CA . THR A 1 494 ? -18.779 -25.383 -1.344 1.00 43.12 494 THR A CA 1
ATOM 4050 C C . THR A 1 494 ? -17.651 -25.883 -0.425 1.00 43.12 494 THR A C 1
ATOM 4052 O O . THR A 1 494 ? -17.653 -27.012 0.055 1.00 43.12 494 THR A O 1
ATOM 4055 N N . LEU A 1 495 ? -16.736 -24.987 -0.043 1.00 35.50 495 LEU A N 1
ATOM 4056 C CA . LEU A 1 495 ? -16.142 -25.055 1.298 1.00 35.50 495 LEU A CA 1
ATOM 4057 C C . LEU A 1 495 ? -16.759 -23.968 2.178 1.00 35.50 495 LEU A C 1
ATOM 4059 O O . LEU A 1 495 ? -16.384 -22.799 2.138 1.00 35.50 495 LEU A O 1
ATOM 4063 N N . ASP A 1 496 ? -17.746 -24.404 2.953 1.00 39.31 496 ASP A N 1
ATOM 4064 C CA . ASP A 1 496 ? -18.223 -23.750 4.162 1.00 39.31 496 ASP A CA 1
ATOM 4065 C C . ASP A 1 496 ? -17.066 -23.741 5.176 1.00 39.31 496 ASP A C 1
ATOM 4067 O O . ASP A 1 496 ? -16.755 -24.755 5.805 1.00 39.31 496 ASP A O 1
ATOM 4071 N N . TYR A 1 497 ? -16.352 -22.618 5.287 1.00 37.22 497 TYR A N 1
ATOM 4072 C CA . TYR A 1 497 ? -15.307 -22.426 6.297 1.00 37.22 497 TYR A CA 1
ATOM 4073 C C . TYR A 1 497 ? -15.936 -22.120 7.664 1.00 37.22 497 TYR A C 1
ATOM 4075 O O . TYR A 1 497 ? -15.683 -21.094 8.288 1.00 37.22 497 TYR A O 1
ATOM 4083 N N . GLY A 1 498 ? -16.731 -23.064 8.161 1.00 34.03 498 GLY A N 1
ATOM 4084 C CA . GLY A 1 498 ? -17.103 -23.181 9.564 1.00 34.03 498 GLY A CA 1
ATOM 4085 C C . GLY A 1 498 ? -16.029 -23.949 10.333 1.00 34.03 498 GLY A C 1
ATOM 4086 O O . GLY A 1 498 ? -16.268 -25.063 10.783 1.00 34.03 498 GLY A O 1
ATOM 4087 N N . CYS A 1 499 ? -14.830 -23.380 10.475 1.00 28.48 499 CYS A N 1
ATOM 4088 C CA . CYS A 1 499 ? -13.811 -23.914 11.384 1.00 28.48 499 CYS A CA 1
ATOM 4089 C C . CYS A 1 499 ? -13.331 -22.814 12.332 1.00 28.48 499 CYS A C 1
ATOM 4091 O O . CYS A 1 499 ? -12.161 -22.440 12.364 1.00 28.48 499 CYS A O 1
ATOM 4093 N N . TYR A 1 500 ? -14.267 -22.292 13.127 1.00 34.31 500 TYR A N 1
ATOM 4094 C CA . TYR A 1 500 ? -13.901 -21.744 14.422 1.00 34.31 500 TYR A CA 1
ATOM 4095 C C . TYR A 1 500 ? -13.481 -22.914 15.304 1.00 34.31 500 TYR A C 1
ATOM 4097 O O . TYR A 1 500 ? -14.257 -23.837 15.557 1.00 34.31 500 TYR A O 1
ATOM 4105 N N . ILE A 1 501 ? -12.244 -22.859 15.789 1.00 29.66 501 ILE A N 1
ATOM 4106 C CA . ILE A 1 501 ? -11.832 -23.618 16.961 1.00 29.66 501 ILE A CA 1
ATOM 4107 C C . ILE A 1 501 ? -12.808 -23.219 18.073 1.00 29.66 501 ILE A C 1
ATOM 4109 O O . ILE A 1 501 ? -12.718 -22.123 18.624 1.00 29.66 501 ILE A O 1
ATOM 4113 N N . GLN A 1 502 ? -13.761 -24.096 18.393 1.00 29.31 502 GLN A N 1
ATOM 4114 C CA . GLN A 1 502 ? -14.425 -24.070 19.688 1.00 29.31 502 GLN A CA 1
ATOM 4115 C C . GLN A 1 502 ? -13.336 -24.316 20.733 1.00 29.31 502 GLN A C 1
ATOM 4117 O O . GLN A 1 502 ? -13.020 -25.456 21.073 1.00 29.31 502 GLN A O 1
ATOM 4122 N N . LEU A 1 503 ? -12.720 -23.238 21.215 1.00 31.14 503 LEU A N 1
ATOM 4123 C CA . LEU A 1 503 ? -11.994 -23.286 22.470 1.00 31.14 503 LEU A CA 1
ATOM 4124 C C . LEU A 1 503 ? -13.023 -23.676 23.541 1.00 31.14 503 LEU A C 1
ATOM 4126 O O . LEU A 1 503 ? -14.088 -23.052 23.616 1.00 31.14 503 LEU A O 1
ATOM 4130 N N . PRO A 1 504 ? -12.772 -24.729 24.334 1.00 27.62 504 PRO A N 1
ATOM 4131 C CA . PRO A 1 504 ? -13.684 -25.082 25.401 1.00 27.62 504 PRO A CA 1
ATOM 4132 C C . PRO A 1 504 ? -13.782 -23.895 26.357 1.00 27.62 504 PRO A C 1
ATOM 4134 O O . PRO A 1 504 ? -12.765 -23.309 26.727 1.00 27.62 504 PRO A O 1
ATOM 4137 N N . ARG A 1 505 ? -15.010 -23.555 26.767 1.00 35.12 505 ARG A N 1
ATOM 4138 C CA . ARG A 1 505 ? -15.261 -22.707 27.937 1.00 35.12 505 ARG A CA 1
ATOM 4139 C C . ARG A 1 505 ? -14.566 -23.353 29.138 1.00 35.12 505 ARG A C 1
ATOM 4141 O O . ARG A 1 505 ? -15.144 -24.217 29.791 1.00 35.12 505 ARG A O 1
ATOM 4148 N N . THR A 1 506 ? -13.328 -22.964 29.411 1.00 30.52 506 THR A N 1
ATOM 4149 C CA . THR A 1 506 ? -12.687 -23.212 30.697 1.00 30.52 506 THR A CA 1
ATOM 4150 C C . THR A 1 506 ? -13.099 -22.080 31.619 1.00 30.52 506 THR A C 1
ATOM 4152 O O . THR A 1 506 ? -12.716 -20.927 31.431 1.00 30.52 506 THR A O 1
ATOM 4155 N N . SER A 1 507 ? -13.948 -22.438 32.573 1.00 34.12 507 SER A N 1
ATOM 4156 C CA . SER A 1 507 ? -14.175 -21.720 33.819 1.00 34.12 507 SER A CA 1
ATOM 4157 C C . SER A 1 507 ? -12.855 -21.297 34.467 1.00 34.12 507 SER A C 1
ATOM 4159 O O . SER A 1 507 ? -11.924 -22.098 34.502 1.00 34.12 507 SER A O 1
ATOM 4161 N N . GLU A 1 508 ? -12.845 -20.080 35.012 1.00 38.66 508 GLU A N 1
ATOM 4162 C CA . GLU A 1 508 ? -11.993 -19.635 36.125 1.00 38.66 508 GLU A CA 1
ATOM 4163 C C . GLU A 1 508 ? -10.486 -19.901 35.971 1.00 38.66 508 GLU A C 1
ATOM 4165 O O . GLU A 1 508 ? -9.949 -20.915 36.413 1.00 38.66 508 GLU A O 1
ATOM 4170 N N . LEU A 1 509 ? -9.776 -18.918 35.413 1.00 29.94 509 LEU A N 1
ATOM 4171 C CA . LEU A 1 509 ? -8.374 -18.691 35.751 1.00 29.94 509 LEU A CA 1
ATOM 4172 C C . LEU A 1 509 ? -8.280 -17.364 36.503 1.00 29.94 509 LEU A C 1
ATOM 4174 O O . LEU A 1 509 ? -8.446 -16.291 35.924 1.00 29.94 509 LEU A O 1
ATOM 4178 N N . ASP A 1 510 ? -8.047 -17.490 37.808 1.00 30.77 510 ASP A N 1
ATOM 4179 C CA . ASP A 1 510 ? -7.738 -16.414 38.740 1.00 30.77 510 ASP A CA 1
ATOM 4180 C C . ASP A 1 510 ? -6.559 -15.573 38.235 1.00 30.77 510 ASP A C 1
ATOM 4182 O O . ASP A 1 510 ? -5.418 -16.034 38.144 1.00 30.77 510 ASP A O 1
ATOM 4186 N N . PHE A 1 511 ? -6.829 -14.298 37.965 1.00 28.09 511 PHE A N 1
ATOM 4187 C CA . PHE A 1 511 ? -5.807 -13.266 37.848 1.00 28.09 511 PHE A CA 1
ATOM 4188 C C . PHE A 1 511 ? -5.364 -12.868 39.263 1.00 28.09 511 PHE A C 1
ATOM 4190 O O . PHE A 1 511 ? -5.918 -11.954 39.871 1.00 28.09 511 PHE A O 1
ATOM 4197 N N . HIS A 1 512 ? -4.360 -13.558 39.808 1.00 29.05 512 HIS A N 1
ATOM 4198 C CA . HIS A 1 512 ? -3.686 -13.113 41.027 1.00 29.05 512 HIS A CA 1
ATOM 4199 C C . HIS A 1 512 ? -2.448 -12.270 40.693 1.00 29.05 512 HIS A C 1
ATOM 4201 O O . HIS A 1 512 ? -1.456 -12.751 40.151 1.00 29.05 512 HIS A O 1
ATOM 4207 N N . SER A 1 513 ? -2.556 -10.993 41.061 1.00 33.56 513 SER A N 1
ATOM 4208 C CA . SER A 1 513 ? -1.504 -10.005 41.320 1.00 33.56 513 SER A CA 1
ATOM 4209 C C . SER A 1 513 ? -0.108 -10.584 41.609 1.00 33.56 513 SER A C 1
ATOM 4211 O O . SER A 1 513 ? 0.095 -11.232 42.635 1.00 33.56 513 SER A O 1
ATOM 4213 N N . GLN A 1 514 ? 0.878 -10.227 40.781 1.00 29.58 514 GLN A N 1
ATOM 4214 C CA . GLN A 1 514 ? 2.291 -10.198 41.170 1.00 29.58 514 GLN A CA 1
ATOM 4215 C C . GLN A 1 514 ? 2.872 -8.812 40.881 1.00 29.58 514 GLN A C 1
ATOM 4217 O O . GLN A 1 514 ? 3.339 -8.532 39.781 1.00 29.58 514 GLN A O 1
ATOM 4222 N N . ILE A 1 515 ? 2.843 -7.954 41.900 1.00 30.16 515 ILE A N 1
ATOM 4223 C CA . ILE A 1 515 ? 3.728 -6.799 42.053 1.00 30.16 515 ILE A CA 1
ATOM 4224 C C . ILE A 1 515 ? 4.235 -6.814 43.509 1.00 30.16 515 ILE A C 1
ATOM 4226 O O . ILE A 1 515 ? 3.429 -6.935 44.427 1.00 30.16 515 ILE A O 1
ATOM 4230 N N . LEU A 1 516 ? 5.562 -6.658 43.647 1.00 33.69 516 LEU A N 1
ATOM 4231 C CA . LEU A 1 516 ? 6.400 -6.426 44.844 1.00 33.69 516 LEU A CA 1
ATOM 4232 C C . LEU A 1 516 ? 6.750 -7.626 45.749 1.00 33.69 516 LEU A C 1
ATOM 4234 O O . LEU A 1 516 ? 5.984 -8.020 46.617 1.00 33.69 516 LEU A O 1
ATOM 4238 N N . ASP A 1 517 ? 7.960 -8.167 45.550 1.00 29.56 517 ASP A N 1
ATOM 4239 C CA . ASP A 1 517 ? 9.047 -8.127 46.550 1.00 29.56 517 ASP A CA 1
ATOM 4240 C C . ASP A 1 517 ? 10.332 -8.737 45.948 1.00 29.56 517 ASP A C 1
ATOM 4242 O O . ASP A 1 517 ? 10.436 -9.946 45.737 1.00 29.56 517 ASP A O 1
ATOM 4246 N N . GLN A 1 518 ? 11.333 -7.901 45.661 1.00 30.08 518 GLN A N 1
ATOM 4247 C CA . GLN A 1 518 ? 12.721 -8.348 45.511 1.00 30.08 518 GLN A CA 1
ATOM 4248 C C . GLN A 1 518 ? 13.593 -7.516 46.440 1.00 30.08 518 GLN A C 1
ATOM 4250 O O . GLN A 1 518 ? 14.038 -6.425 46.091 1.00 30.08 518 GLN A O 1
ATOM 4255 N N . ASP A 1 519 ? 13.828 -8.082 47.619 1.00 33.03 519 ASP A N 1
ATOM 4256 C CA . ASP A 1 519 ? 14.909 -7.692 48.507 1.00 33.03 519 ASP A CA 1
ATOM 4257 C C . ASP A 1 519 ? 16.118 -8.617 48.312 1.00 33.03 519 ASP A C 1
ATOM 4259 O O . ASP A 1 519 ? 16.016 -9.804 47.991 1.00 33.03 519 ASP A O 1
ATOM 4263 N N . LEU A 1 520 ? 17.283 -8.007 48.489 1.00 39.16 520 LEU A N 1
ATOM 4264 C CA . LEU A 1 520 ? 18.629 -8.527 48.288 1.00 39.16 520 LEU A CA 1
ATOM 4265 C C . LEU A 1 520 ? 18.926 -9.797 49.107 1.00 39.16 520 LEU A C 1
ATOM 4267 O O . LEU A 1 520 ? 18.776 -9.801 50.325 1.00 39.16 520 LEU A O 1
ATOM 4271 N N . SER A 1 521 ? 19.524 -10.816 48.478 1.00 32.47 521 SER A N 1
ATOM 4272 C CA . SER A 1 521 ? 20.469 -11.704 49.171 1.00 32.47 521 SER A CA 1
ATOM 4273 C C . SER A 1 521 ? 21.434 -12.385 48.203 1.00 32.47 521 SER A C 1
ATOM 4275 O O . SER A 1 521 ? 21.071 -13.226 47.385 1.00 32.47 521 SER A O 1
ATOM 4277 N N . THR A 1 522 ? 22.703 -12.034 48.370 1.00 38.75 522 THR A N 1
ATOM 4278 C CA . THR A 1 522 ? 23.893 -12.801 48.002 1.00 38.75 522 THR A CA 1
ATOM 4279 C C . THR A 1 522 ? 23.838 -14.222 48.573 1.00 38.75 522 THR A C 1
ATOM 4281 O O . THR A 1 522 ? 23.544 -14.369 49.755 1.00 38.75 522 THR A O 1
ATOM 4284 N N . ASP A 1 523 ? 24.140 -15.256 47.787 1.00 31.66 523 ASP A N 1
ATOM 4285 C CA . ASP A 1 523 ? 25.373 -16.051 47.928 1.00 31.66 523 ASP A CA 1
ATOM 4286 C C . ASP A 1 523 ? 25.412 -17.225 46.936 1.00 31.66 523 ASP A C 1
ATOM 4288 O O . ASP A 1 523 ? 24.392 -17.791 46.543 1.00 31.66 523 ASP A O 1
ATOM 4292 N N . GLY A 1 524 ? 26.624 -17.568 46.504 1.00 30.89 524 GLY A N 1
ATOM 4293 C CA . GLY A 1 524 ? 26.875 -18.531 45.438 1.00 30.89 524 GLY A CA 1
ATOM 4294 C C . GLY A 1 524 ? 26.788 -20.007 45.832 1.00 30.89 524 GLY A C 1
ATOM 4295 O O . GLY A 1 524 ? 26.868 -20.373 47.001 1.00 30.89 524 GLY A O 1
ATOM 4296 N N . ARG A 1 525 ? 26.745 -20.868 44.805 1.00 30.86 525 ARG A N 1
ATOM 4297 C CA . ARG A 1 525 ? 27.623 -22.045 44.626 1.00 30.86 525 ARG A CA 1
ATOM 4298 C C . ARG A 1 525 ? 27.263 -22.829 43.359 1.00 30.86 525 ARG A C 1
ATOM 4300 O O . ARG A 1 525 ? 26.112 -23.168 43.128 1.00 30.86 525 ARG A O 1
ATOM 4307 N N . ASN A 1 526 ? 28.319 -23.135 42.603 1.00 31.70 526 ASN A N 1
ATOM 4308 C CA . ASN A 1 526 ? 28.554 -24.302 41.746 1.00 31.70 526 ASN A CA 1
ATOM 4309 C C . ASN A 1 526 ? 27.491 -25.413 41.753 1.00 31.70 526 ASN A C 1
ATOM 4311 O O . ASN A 1 526 ? 27.215 -25.986 42.806 1.00 31.70 526 ASN A O 1
ATOM 4315 N N . SER A 1 527 ? 27.104 -25.894 40.569 1.00 30.70 527 SER A N 1
ATOM 4316 C CA . SER A 1 527 ? 27.619 -27.170 40.025 1.00 30.70 527 SER A CA 1
ATOM 4317 C C . SER A 1 527 ? 26.953 -27.565 38.695 1.00 30.70 527 SER A C 1
ATOM 4319 O O . SER A 1 527 ? 25.755 -27.410 38.496 1.00 30.70 527 SER A O 1
ATOM 4321 N N . ASP A 1 528 ? 27.804 -28.085 37.813 1.00 29.27 528 ASP A N 1
ATOM 4322 C CA . ASP A 1 528 ? 27.592 -29.224 36.918 1.00 29.27 528 ASP A CA 1
ATOM 4323 C C . ASP A 1 528 ? 26.674 -29.115 35.689 1.00 29.27 528 ASP A C 1
ATOM 4325 O O . ASP A 1 528 ? 25.500 -29.469 35.652 1.00 29.27 528 ASP A O 1
ATOM 4329 N N . SER A 1 529 ? 27.348 -28.744 34.599 1.00 32.34 529 SER A N 1
ATOM 4330 C CA . SER A 1 529 ? 27.480 -29.532 33.365 1.00 32.34 529 SER A CA 1
ATOM 4331 C C . SER A 1 529 ? 26.495 -30.689 33.130 1.00 32.34 529 SER A C 1
ATOM 4333 O O . SER A 1 529 ? 26.681 -31.794 33.642 1.00 32.34 529 SER A O 1
ATOM 4335 N N . ILE A 1 530 ? 25.600 -30.515 32.155 1.00 32.28 530 ILE A N 1
ATOM 4336 C CA . ILE A 1 530 ? 25.118 -31.624 31.325 1.00 32.28 530 ILE A CA 1
ATOM 4337 C C . ILE A 1 530 ? 25.234 -31.215 29.856 1.00 32.28 530 ILE A C 1
ATOM 4339 O O . ILE A 1 530 ? 24.465 -30.411 29.333 1.00 32.28 530 ILE A O 1
ATOM 4343 N N . HIS A 1 531 ? 26.216 -31.806 29.177 1.00 32.25 531 HIS A N 1
ATOM 4344 C CA . HIS A 1 531 ? 26.282 -31.846 27.724 1.00 32.25 531 HIS A CA 1
ATOM 4345 C C . HIS A 1 531 ? 25.154 -32.727 27.175 1.00 32.25 531 HIS A C 1
ATOM 4347 O O . HIS A 1 531 ? 25.111 -33.930 27.432 1.00 32.25 531 HIS A O 1
ATOM 4353 N N . ARG A 1 532 ? 24.302 -32.159 26.318 1.00 31.56 532 ARG A N 1
ATOM 4354 C CA . ARG A 1 532 ? 23.639 -32.919 25.252 1.00 31.56 532 ARG A CA 1
ATOM 4355 C C . ARG A 1 532 ? 23.914 -32.242 23.920 1.00 31.56 532 ARG A C 1
ATOM 4357 O O . ARG A 1 532 ? 23.333 -31.215 23.590 1.00 31.56 532 ARG A O 1
ATOM 4364 N N . GLY A 1 533 ? 24.839 -32.845 23.178 1.00 29.95 533 GLY A N 1
ATOM 4365 C CA . GLY A 1 533 ? 25.067 -32.550 21.775 1.00 29.95 533 GLY A CA 1
ATOM 4366 C C . GLY A 1 533 ? 23.855 -32.970 20.950 1.00 29.95 533 GLY A C 1
ATOM 4367 O O . GLY A 1 533 ? 23.469 -34.136 20.948 1.00 29.95 533 GLY A O 1
ATOM 4368 N N . GLY A 1 534 ? 23.269 -32.003 20.253 1.00 28.61 534 GLY A N 1
ATOM 4369 C CA . GLY A 1 534 ? 22.331 -32.215 19.161 1.00 28.61 534 GLY A CA 1
ATOM 4370 C C . GLY A 1 534 ? 22.900 -31.542 17.922 1.00 28.61 534 GLY A C 1
ATOM 4371 O O . GLY A 1 534 ? 22.978 -30.318 17.848 1.00 28.61 534 GLY A O 1
ATOM 4372 N N . THR A 1 535 ? 23.353 -32.346 16.969 1.00 29.95 535 THR A N 1
ATOM 4373 C CA . THR A 1 535 ? 23.843 -31.919 15.660 1.00 29.95 535 THR A CA 1
ATOM 4374 C C . THR A 1 535 ? 22.718 -31.233 14.881 1.00 29.95 535 THR A C 1
ATOM 4376 O O . THR A 1 535 ? 21.815 -31.884 14.359 1.00 29.95 535 THR A O 1
ATOM 4379 N N . LYS A 1 536 ? 22.765 -29.898 14.779 1.00 31.28 536 LYS A N 1
ATOM 4380 C CA . LYS A 1 536 ? 21.924 -29.141 13.842 1.00 31.28 536 LYS A CA 1
ATOM 4381 C C . LYS A 1 536 ? 22.401 -29.422 12.418 1.00 31.28 536 LYS A C 1
ATOM 4383 O O . LYS A 1 536 ? 23.374 -28.845 11.942 1.00 31.28 536 LYS A O 1
ATOM 4388 N N . LYS A 1 537 ? 21.703 -30.340 11.750 1.00 31.94 537 LYS A N 1
ATOM 4389 C CA . LYS A 1 537 ? 21.708 -30.473 10.292 1.00 31.94 537 LYS A CA 1
ATOM 4390 C C . LYS A 1 537 ? 21.082 -29.196 9.727 1.00 31.94 537 LYS A C 1
ATOM 4392 O O . LYS A 1 537 ? 19.955 -28.851 10.069 1.00 31.94 537 LYS A O 1
ATOM 4397 N N . THR A 1 538 ? 21.840 -28.484 8.912 1.00 29.42 538 THR A N 1
ATOM 4398 C CA . THR A 1 538 ? 21.403 -27.311 8.161 1.00 29.42 538 THR A CA 1
ATOM 4399 C C . THR A 1 538 ? 20.291 -27.714 7.186 1.00 29.42 538 THR A C 1
ATOM 4401 O O . THR A 1 538 ? 20.526 -28.482 6.255 1.00 29.42 538 THR A O 1
ATOM 4404 N N . MET A 1 539 ? 19.066 -27.223 7.406 1.00 25.80 539 MET A N 1
ATOM 4405 C CA . MET A 1 539 ? 18.031 -27.186 6.368 1.00 25.80 539 MET A CA 1
ATOM 4406 C C . MET A 1 539 ? 18.405 -26.058 5.409 1.00 25.80 539 MET A C 1
ATOM 4408 O O . MET A 1 539 ? 18.161 -24.889 5.690 1.00 25.80 539 MET A O 1
ATOM 4412 N N . LYS A 1 540 ? 19.076 -26.432 4.321 1.00 33.41 540 LYS A N 1
ATOM 4413 C CA . LYS A 1 540 ? 19.160 -25.625 3.109 1.00 33.41 540 LYS A CA 1
ATOM 4414 C C . LYS A 1 540 ? 17.857 -25.775 2.324 1.00 33.41 540 LYS A C 1
ATOM 4416 O O . LYS A 1 540 ? 17.326 -26.880 2.238 1.00 33.41 540 LYS A O 1
ATOM 4421 N N . ASP A 1 541 ? 17.410 -24.646 1.791 1.00 33.81 541 ASP A N 1
ATOM 4422 C CA . ASP A 1 541 ? 16.616 -24.484 0.576 1.00 33.81 541 ASP A CA 1
ATOM 4423 C C . ASP A 1 541 ? 15.264 -25.217 0.547 1.00 33.81 541 ASP A C 1
ATOM 4425 O O . ASP A 1 541 ? 15.110 -26.323 0.031 1.00 33.81 541 ASP A O 1
ATOM 4429 N N . ARG A 1 542 ? 14.238 -24.546 1.086 1.00 29.12 542 ARG A N 1
ATOM 4430 C CA . ARG A 1 542 ? 12.866 -24.698 0.591 1.00 29.12 542 ARG A CA 1
ATOM 4431 C C . ARG A 1 542 ? 12.637 -23.608 -0.447 1.00 29.12 542 ARG A C 1
ATOM 4433 O O . ARG A 1 542 ? 12.303 -22.481 -0.087 1.00 29.12 542 ARG A O 1
ATOM 4440 N N . ASP A 1 543 ? 12.822 -23.980 -1.708 1.00 31.06 543 ASP A N 1
ATOM 4441 C CA . ASP A 1 543 ? 12.308 -23.244 -2.857 1.00 31.06 543 ASP A CA 1
ATOM 4442 C C . ASP A 1 543 ? 10.811 -22.995 -2.654 1.00 31.06 543 ASP A C 1
ATOM 4444 O O . ASP A 1 543 ? 9.996 -23.919 -2.567 1.00 31.06 543 ASP A O 1
ATOM 4448 N N . ARG A 1 544 ? 10.451 -21.718 -2.518 1.00 30.67 544 ARG A N 1
ATOM 4449 C CA . ARG A 1 544 ? 9.075 -21.268 -2.685 1.00 30.67 544 ARG A CA 1
ATOM 4450 C C . ARG A 1 544 ? 8.804 -21.254 -4.183 1.00 30.67 544 ARG A C 1
ATOM 4452 O O . ARG A 1 544 ? 9.446 -20.517 -4.920 1.00 30.67 544 ARG A O 1
ATOM 4459 N N . ASN A 1 545 ? 7.856 -22.088 -4.597 1.00 29.08 545 ASN A N 1
ATOM 4460 C CA . ASN A 1 545 ? 7.313 -22.154 -5.947 1.00 29.08 545 ASN A CA 1
ATOM 4461 C C . ASN A 1 545 ? 6.830 -20.770 -6.411 1.00 29.08 545 ASN A C 1
ATOM 4463 O O . ASN A 1 545 ? 5.699 -20.379 -6.131 1.00 29.08 545 ASN A O 1
ATOM 4467 N N . ALA A 1 546 ? 7.678 -20.056 -7.146 1.00 30.47 546 ALA A N 1
ATOM 4468 C CA . ALA A 1 546 ? 7.246 -19.095 -8.145 1.00 30.47 546 ALA A CA 1
ATOM 4469 C C . ALA A 1 546 ? 7.036 -19.886 -9.444 1.00 30.47 546 ALA A C 1
ATOM 4471 O O . ALA A 1 546 ? 7.988 -20.388 -10.045 1.00 30.47 546 ALA A O 1
ATOM 4472 N N . LEU A 1 547 ? 5.776 -20.075 -9.834 1.00 27.75 547 LEU A N 1
ATOM 4473 C CA . LEU A 1 547 ? 5.409 -20.618 -11.141 1.00 27.75 547 LEU A CA 1
ATOM 4474 C C . LEU A 1 547 ? 5.780 -19.578 -12.207 1.00 27.75 547 LEU A C 1
ATOM 4476 O O . LEU A 1 547 ? 4.988 -18.703 -12.542 1.00 27.75 547 LEU A O 1
ATOM 4480 N N . TYR A 1 548 ? 7.008 -19.661 -12.714 1.00 31.12 548 TYR A N 1
ATOM 4481 C CA . TYR A 1 548 ? 7.419 -18.946 -13.915 1.00 31.12 548 TYR A CA 1
ATOM 4482 C C . TYR A 1 548 ? 6.738 -19.572 -15.135 1.00 31.12 548 TYR A C 1
ATOM 4484 O O . TYR A 1 548 ? 6.837 -20.780 -15.367 1.00 31.12 548 TYR A O 1
ATOM 4492 N N . PHE A 1 549 ? 6.088 -18.739 -15.948 1.00 30.72 549 PHE A N 1
ATOM 4493 C CA . PHE A 1 549 ? 5.768 -19.086 -17.327 1.00 30.72 549 PHE A CA 1
ATOM 4494 C C . PHE A 1 549 ? 7.080 -19.371 -18.069 1.00 30.72 549 PHE A C 1
ATOM 4496 O O . PHE A 1 549 ? 7.937 -18.499 -18.206 1.00 30.72 549 PHE A O 1
ATOM 4503 N N . MET A 1 550 ? 7.253 -20.607 -18.537 1.00 28.80 550 MET A N 1
ATOM 4504 C CA . MET A 1 550 ? 8.319 -20.940 -19.476 1.00 28.80 550 MET A CA 1
ATOM 4505 C C . MET A 1 550 ? 7.928 -20.434 -20.866 1.00 28.80 550 MET A C 1
ATOM 4507 O O . MET A 1 550 ? 7.055 -21.009 -21.514 1.00 28.80 550 MET A O 1
ATOM 4511 N N . LEU A 1 551 ? 8.604 -19.385 -21.334 1.00 32.34 551 LEU A N 1
ATOM 4512 C CA . LEU A 1 551 ? 8.741 -19.109 -22.763 1.00 32.34 551 LEU A CA 1
ATOM 4513 C C . LEU A 1 551 ? 9.536 -20.269 -23.403 1.00 32.34 551 LEU A C 1
ATOM 4515 O O . LEU A 1 551 ? 10.533 -20.707 -22.813 1.00 32.34 551 LEU A O 1
ATOM 4519 N N . PRO A 1 552 ? 9.138 -20.807 -24.571 1.00 30.30 552 PRO A N 1
ATOM 4520 C CA . PRO A 1 552 ? 9.929 -21.834 -25.238 1.00 30.30 552 PRO A CA 1
ATOM 4521 C C . PRO A 1 552 ? 11.264 -21.229 -25.702 1.00 30.30 552 PRO A C 1
ATOM 4523 O O . PRO A 1 552 ? 11.263 -20.244 -26.437 1.00 30.30 552 PRO A O 1
ATOM 4526 N N . LYS A 1 553 ? 12.386 -21.812 -25.262 1.00 37.88 553 LYS A N 1
ATOM 4527 C CA . LYS A 1 553 ? 13.742 -21.474 -25.733 1.00 37.88 553 LYS A CA 1
ATOM 4528 C C . LYS A 1 553 ? 14.012 -21.955 -27.153 1.00 37.88 553 LYS A C 1
ATOM 4530 O O . LYS A 1 553 ? 13.570 -23.081 -27.485 1.00 37.88 553 LYS A O 1
#

Secondary structure (DSSP, 8-state):
--HHHHHHHHHHHS---SHHHHIIIIIIGGG--STTHHHHHHHHHHHHHHH-TTSHHHHHHHHHHHHHHHHHTT---SHHHHHHHHHHTT--STTHHHHHHHHHHHHHHH-S-TTS-TT--HHHHHHHHHHHHHHHHTT---SHHHHHHHH----STTHHHHHHHHHHHHHTT--HHHHHHHHHHHHHHHHHHTT---SHHHHHHHHHHTT--STTHHHHHHHHHHHHHHSTTS-TTHHHHHHHHHHHHHHHHHHHTT---GGGS-HHHHHHHTS---STTHHHHHHHHHH----GGGHHHHHHHHHHHHHHHHT--SSSHHHHHHHT----STTHHHHHHHHHHHHHHS-HHHHHHHHHHHHHHHHHHHHHHHHHHHHHHHHHS-S-----B-TTTSSSB--EEEETTTEEEE-HHHHHHHHHTT-B-TTT-PBPSEEEEGGGGGG---GGGS-SS----HHHHHHHHHHHHHHHHHTTS------------------------------------------------------------------------

Foldseek 3Di:
DPPVVVLVPLLVQFDQPPPVSCCLPVPQVVLQDDPPLVVLSVVLSVLCLQFNCPDPVNQLSVQLSVVRSCVVVVNQVPPLSVLLVVLVVQQDAPPLVVLSVVLVVLVSRQGPCPDDDVQDSVSQLSVQLSVQSSCVRVVNQVPPLSVLLVPDDADPPPLVVLSVVLVVCNNSSHDPQVNVLSSVLRVVSRCVVVVNQVPVLSVLLVVLVVLADDPPVVVLSVVLVVCCRPVARDDPCRVLLSVLSSLLSVQVRCVVVVHRPCVSDQPLLVCLLVPDADAPPSVVVNVCSVNDSDDSVCSVLVSQLRVLSRCVVVVNLPPDPLSVLLVPDDADAPCLVVLSVVLSVCSNPPSCVVPVSSSVSSVSSRVSRRNRSVRSVVVVCPVVVDPPPQPDAAPPPSPDGQFKAFPPVGDRRHDPVRQVVCCVPQCADPPPRHRGPHIDTNVCVVVDPDPVPVPDPPPPDPVVVVVVVVVVVVVVVVVVVPDPDDDDDDDDDDDPPPDDPPPDPDPDDDPDDDDDDDDDDDDDDDDDDDDDDDDPDDPPDDDDDPPDDDDDD

InterPro domains:
  IPR001841 Zinc finger, RING-type [PS50089] (394-433)
  IPR013083 Zinc finger, RING/FYVE/PHD-type [G3DSA:3.30.40.10] (368-439)
  IPR051728 RING-FYVE domain-containing E3 ubiquitin-protein ligase [PTHR14879] (239-434)

Radius of gyration: 36.36 Å; chains: 1; bounding box: 94×58×105 Å

pLDDT: mean 81.51, std 22.58, range [25.8, 98.31]